Protein AF-A0A182MUL3-F1 (afdb_monomer_lite)

Organism: NCBI:txid139723

pLDDT: mean 71.12, std 21.85, range [27.89, 97.62]

Radius of gyration: 33.07 Å; chains: 1; bounding box: 89×105×79 Å

Structure (mmCIF, N/CA/C/O backbone):
data_AF-A0A182MUL3-F1
#
_entry.id   AF-A0A182MUL3-F1
#
loop_
_atom_site.group_PDB
_atom_site.id
_atom_site.type_symbol
_atom_site.label_atom_id
_atom_site.label_alt_id
_atom_site.label_comp_id
_atom_site.label_asym_id
_atom_site.label_entity_id
_atom_site.label_seq_id
_atom_site.pdbx_PDB_ins_code
_atom_site.Cartn_x
_atom_site.Cartn_y
_atom_site.Cartn_z
_atom_site.occupancy
_atom_site.B_iso_or_equiv
_atom_site.auth_seq_id
_atom_site.auth_comp_id
_atom_site.auth_asym_id
_atom_site.auth_atom_id
_atom_site.pdbx_PDB_model_num
ATOM 1 N N . MET A 1 1 ? 30.036 -70.024 -42.968 1.00 31.56 1 MET A N 1
ATOM 2 C CA . MET A 1 1 ? 31.293 -70.294 -42.240 1.00 31.56 1 MET A CA 1
ATOM 3 C C . MET A 1 1 ? 32.276 -69.191 -42.592 1.00 31.56 1 MET A C 1
ATOM 5 O O . MET A 1 1 ? 32.524 -69.019 -43.773 1.00 31.56 1 MET A O 1
ATOM 9 N N . HIS A 1 2 ? 32.743 -68.478 -41.561 1.00 32.69 2 HIS A N 1
ATOM 10 C CA . HIS A 1 2 ? 33.824 -67.475 -41.508 1.00 32.69 2 HIS A CA 1
ATOM 11 C C . HIS A 1 2 ? 33.673 -66.180 -42.346 1.00 32.69 2 HIS A C 1
ATOM 13 O O . HIS A 1 2 ? 33.533 -66.261 -43.557 1.00 32.69 2 HIS A O 1
ATOM 19 N N . THR A 1 3 ? 33.505 -64.965 -41.778 1.00 30.83 3 THR A N 1
ATOM 20 C CA . THR A 1 3 ? 34.397 -64.135 -40.902 1.00 30.83 3 THR A CA 1
ATOM 21 C C . THR A 1 3 ? 35.753 -63.883 -41.582 1.00 30.83 3 THR A C 1
ATOM 23 O O . THR A 1 3 ? 36.408 -64.859 -41.915 1.00 30.83 3 THR A O 1
ATOM 26 N N . ASP A 1 4 ? 36.314 -62.690 -41.800 1.00 32.41 4 ASP A N 1
ATOM 27 C CA . ASP A 1 4 ? 36.068 -61.286 -41.412 1.00 32.41 4 ASP A CA 1
ATOM 28 C C . ASP A 1 4 ? 37.111 -60.439 -42.240 1.00 32.41 4 ASP A C 1
ATOM 30 O O . ASP A 1 4 ? 37.592 -60.947 -43.255 1.00 32.41 4 ASP A O 1
ATOM 34 N N . PRO A 1 5 ? 37.609 -59.243 -41.867 1.00 41.38 5 PRO A N 1
ATOM 35 C CA . PRO A 1 5 ? 37.072 -57.901 -42.125 1.00 41.38 5 PRO A CA 1
ATOM 36 C C . PRO A 1 5 ? 38.100 -56.952 -42.795 1.00 41.38 5 PRO A C 1
ATOM 38 O O . PRO A 1 5 ? 39.156 -56.713 -42.233 1.00 41.38 5 PRO A O 1
ATOM 41 N N . HIS A 1 6 ? 37.803 -56.281 -43.914 1.00 31.95 6 HIS A N 1
ATOM 42 C CA . HIS A 1 6 ? 38.525 -55.043 -44.287 1.00 31.95 6 HIS A CA 1
ATOM 43 C C . HIS A 1 6 ? 37.716 -54.221 -45.293 1.00 31.95 6 HIS A C 1
ATOM 45 O O . HIS A 1 6 ? 37.809 -54.435 -46.499 1.00 31.95 6 HIS A O 1
ATOM 51 N N . ARG A 1 7 ? 36.932 -53.258 -44.801 1.00 35.50 7 ARG A N 1
ATOM 52 C CA . ARG A 1 7 ? 36.483 -52.060 -45.533 1.00 35.50 7 ARG A CA 1
ATOM 53 C C . ARG A 1 7 ? 35.920 -51.072 -44.507 1.00 35.50 7 ARG A C 1
ATOM 55 O O . ARG A 1 7 ? 35.181 -51.483 -43.626 1.00 35.50 7 ARG A O 1
ATOM 62 N N . TYR A 1 8 ? 36.275 -49.798 -44.669 1.00 31.64 8 TYR A N 1
ATOM 63 C CA . TYR A 1 8 ? 35.909 -48.629 -43.850 1.00 31.64 8 TYR A CA 1
ATOM 64 C C . TYR A 1 8 ? 36.805 -48.314 -42.642 1.00 31.64 8 TYR A C 1
ATOM 66 O O . TYR A 1 8 ? 36.389 -48.351 -41.492 1.00 31.64 8 TYR A O 1
ATOM 74 N N . LEU A 1 9 ? 38.029 -47.870 -42.944 1.00 30.64 9 LEU A N 1
ATOM 75 C CA . LEU A 1 9 ? 38.793 -46.971 -42.079 1.00 30.64 9 LEU A CA 1
ATOM 76 C C . LEU A 1 9 ? 39.313 -45.797 -42.925 1.00 30.64 9 LEU A C 1
ATOM 78 O O . LEU A 1 9 ? 40.448 -45.807 -43.382 1.00 30.64 9 LEU A O 1
ATOM 82 N N . ILE A 1 10 ? 38.456 -44.805 -43.174 1.00 30.80 10 ILE A N 1
ATOM 83 C CA . ILE A 1 10 ? 38.872 -43.443 -43.541 1.00 30.80 10 ILE A CA 1
ATOM 84 C C . ILE A 1 10 ? 37.964 -42.501 -42.746 1.00 30.80 10 ILE A C 1
ATOM 86 O O . ILE A 1 10 ? 36.976 -41.976 -43.251 1.00 30.80 10 ILE A O 1
ATOM 90 N N . VAL A 1 11 ? 38.265 -42.360 -41.454 1.00 31.55 11 VAL A N 1
ATOM 91 C CA . VAL A 1 11 ? 37.835 -41.193 -40.681 1.00 31.55 11 VAL A CA 1
ATOM 92 C C . VAL A 1 11 ? 38.931 -40.151 -40.851 1.00 31.55 11 VAL A C 1
ATOM 94 O O . VAL A 1 11 ? 40.113 -40.403 -40.632 1.00 31.55 11 VAL A O 1
ATOM 97 N N . ILE A 1 12 ? 38.488 -39.016 -41.364 1.00 32.72 12 ILE A N 1
ATOM 98 C CA . ILE A 1 12 ? 39.236 -37.925 -41.965 1.00 32.72 12 ILE A CA 1
ATOM 99 C C . ILE A 1 12 ? 40.062 -37.188 -40.901 1.00 32.72 12 ILE A C 1
ATOM 101 O O . ILE A 1 12 ? 39.516 -36.591 -39.977 1.00 32.72 12 ILE A O 1
ATOM 105 N N . LEU A 1 13 ? 41.385 -37.204 -41.070 1.00 30.78 13 LEU A N 1
ATOM 106 C CA . LEU A 1 13 ? 42.308 -36.245 -40.470 1.00 30.78 13 LEU A CA 1
ATOM 107 C C . LEU A 1 13 ? 42.361 -34.995 -41.359 1.00 30.78 13 LEU A C 1
ATOM 109 O O . LEU A 1 13 ? 42.732 -35.086 -42.524 1.00 30.78 13 LEU A O 1
ATOM 113 N N . GLY A 1 14 ? 42.047 -33.842 -40.767 1.00 30.55 14 GLY A N 1
ATOM 114 C CA . GLY A 1 14 ? 42.601 -32.542 -41.147 1.00 30.55 14 GLY A CA 1
ATOM 115 C C . GLY A 1 14 ? 42.032 -31.866 -42.395 1.00 30.55 14 GLY A C 1
ATOM 116 O O . GLY A 1 14 ? 42.509 -32.098 -43.496 1.00 30.55 14 GLY A O 1
ATOM 117 N N . LEU A 1 15 ? 41.117 -30.913 -42.192 1.00 32.50 15 LEU A N 1
ATOM 118 C CA . LEU A 1 15 ? 41.290 -29.530 -42.660 1.00 32.50 15 LEU A CA 1
ATOM 119 C C . LEU A 1 15 ? 40.191 -28.645 -42.043 1.00 32.50 15 LEU A C 1
ATOM 121 O O . LEU A 1 15 ? 39.062 -28.574 -42.520 1.00 32.50 15 LEU A O 1
ATOM 125 N N . THR A 1 16 ? 40.525 -27.957 -40.955 1.00 34.34 16 THR A N 1
ATOM 126 C CA . THR A 1 16 ? 39.764 -26.806 -40.459 1.00 34.34 16 THR A CA 1
ATOM 127 C C . THR A 1 16 ? 39.973 -25.635 -41.416 1.00 34.34 16 THR A C 1
ATOM 129 O O . THR A 1 16 ? 40.928 -24.873 -41.270 1.00 34.34 16 THR A O 1
ATOM 132 N N . ILE A 1 17 ? 39.087 -25.492 -42.402 1.00 35.56 17 ILE A N 1
ATOM 133 C CA . ILE A 1 17 ? 38.876 -24.221 -43.098 1.00 35.56 17 ILE A CA 1
ATOM 134 C C . ILE A 1 17 ? 37.701 -23.536 -42.404 1.00 35.56 17 ILE A C 1
ATOM 136 O O . ILE A 1 17 ? 36.551 -23.957 -42.512 1.00 35.56 17 ILE A O 1
ATOM 140 N N . VAL A 1 18 ? 38.023 -22.481 -41.662 1.00 35.91 18 VAL A N 1
ATOM 141 C CA . VAL A 1 18 ? 37.073 -21.496 -41.149 1.00 35.91 18 VAL A CA 1
ATOM 142 C C . VAL A 1 18 ? 36.457 -20.786 -42.356 1.00 35.91 18 VAL A C 1
ATOM 144 O O . VAL A 1 18 ? 37.075 -19.903 -42.944 1.00 35.91 18 VAL A O 1
ATOM 147 N N . LEU A 1 19 ? 35.246 -21.183 -42.748 1.00 34.66 19 LEU A N 1
ATOM 148 C CA . LEU A 1 19 ? 34.383 -20.353 -43.583 1.00 34.66 19 LEU A CA 1
ATOM 149 C C . LEU A 1 19 ? 33.535 -19.491 -42.652 1.00 34.66 19 LEU A C 1
ATOM 151 O O . LEU A 1 19 ? 32.583 -19.956 -42.029 1.00 34.66 19 LEU A O 1
ATOM 155 N N . ALA A 1 20 ? 33.932 -18.226 -42.541 1.00 33.00 20 ALA A N 1
ATOM 156 C CA . ALA A 1 20 ? 33.096 -17.170 -42.000 1.00 33.00 20 ALA A CA 1
ATOM 157 C C . ALA A 1 20 ? 31.799 -17.075 -42.829 1.00 33.00 20 ALA A C 1
ATOM 159 O O . ALA A 1 20 ? 31.882 -17.000 -44.058 1.00 33.00 20 ALA A O 1
ATOM 160 N N . PRO A 1 21 ? 30.605 -17.036 -42.211 1.00 38.12 21 PRO A N 1
ATOM 161 C CA . PRO A 1 21 ? 29.417 -16.599 -42.915 1.00 38.12 21 PRO A CA 1
ATOM 162 C C . PRO A 1 21 ? 29.497 -15.083 -43.097 1.00 38.12 21 PRO A C 1
ATOM 164 O O . PRO A 1 21 ? 29.313 -14.296 -42.168 1.00 38.12 21 PRO A O 1
ATOM 167 N N . SER A 1 22 ? 29.819 -14.698 -44.326 1.00 36.16 22 SER A N 1
ATOM 168 C CA . SER A 1 22 ? 29.703 -13.350 -44.857 1.00 36.16 22 SER A CA 1
ATOM 169 C C . SER A 1 22 ? 28.274 -12.828 -44.708 1.00 36.16 22 SER A C 1
ATOM 171 O O . SER A 1 22 ? 27.303 -13.521 -45.009 1.00 36.16 22 SER A O 1
ATOM 173 N N . LEU A 1 23 ? 28.193 -11.570 -44.285 1.00 38.41 23 LEU A N 1
ATOM 174 C CA . LEU A 1 23 ? 27.041 -10.677 -44.324 1.00 38.41 23 LEU A CA 1
ATOM 175 C C . LEU A 1 23 ? 26.148 -10.890 -45.558 1.00 38.41 23 LEU A C 1
ATOM 177 O O . LEU A 1 23 ? 26.538 -10.563 -46.677 1.00 38.41 23 LEU A O 1
ATOM 181 N N . ILE A 1 24 ? 24.906 -11.315 -45.328 1.00 40.22 24 ILE A N 1
ATOM 182 C CA . ILE A 1 24 ? 23.782 -10.960 -46.196 1.00 40.22 24 ILE A CA 1
ATOM 183 C C . ILE A 1 24 ? 22.978 -9.915 -45.427 1.00 40.22 24 ILE A C 1
ATOM 185 O O . ILE A 1 24 ? 22.172 -10.226 -44.553 1.00 40.22 24 ILE A O 1
ATOM 189 N N . SER A 1 25 ? 23.275 -8.653 -45.735 1.00 38.19 25 SER A N 1
ATOM 190 C CA . SER A 1 25 ? 22.436 -7.507 -45.405 1.00 38.19 25 SER A CA 1
ATOM 191 C C . SER A 1 25 ? 21.194 -7.579 -46.293 1.00 38.19 25 SER A C 1
ATOM 193 O O . SER A 1 25 ? 21.216 -7.164 -47.450 1.00 38.19 25 SER A O 1
ATOM 195 N N . GLY A 1 26 ? 20.138 -8.201 -45.775 1.00 31.55 26 GLY A N 1
ATOM 196 C CA . GLY A 1 26 ? 18.789 -8.143 -46.323 1.00 31.55 26 GLY A CA 1
ATOM 197 C C . GLY A 1 26 ? 17.920 -7.372 -45.341 1.00 31.55 26 GLY A C 1
ATOM 198 O O . GLY A 1 26 ? 17.700 -7.839 -44.227 1.00 31.55 26 GLY A O 1
ATOM 199 N N . GLN A 1 27 ? 17.485 -6.178 -45.743 1.00 38.00 27 GLN A N 1
ATOM 200 C CA . GLN A 1 27 ? 16.596 -5.296 -44.991 1.00 38.00 27 GLN A CA 1
ATOM 201 C C . GLN A 1 27 ? 15.310 -6.034 -44.594 1.00 38.00 27 GLN A C 1
ATOM 203 O O . GLN A 1 27 ? 14.403 -6.209 -45.404 1.00 38.00 27 GLN A O 1
ATOM 208 N N . VAL A 1 28 ? 15.222 -6.438 -43.330 1.00 33.56 28 VAL A N 1
ATOM 209 C CA . VAL A 1 28 ? 13.953 -6.705 -42.652 1.00 33.56 28 VAL A CA 1
ATOM 210 C C . VAL A 1 28 ? 13.677 -5.455 -41.831 1.00 33.56 28 VAL A C 1
ATOM 212 O O . VAL A 1 28 ? 14.511 -5.076 -41.016 1.00 33.56 28 VAL A O 1
ATOM 215 N N . GLY A 1 29 ? 12.570 -4.766 -42.120 1.00 37.62 29 GLY A N 1
ATOM 216 C CA . GLY A 1 29 ? 12.223 -3.483 -41.509 1.00 37.62 29 GLY A CA 1
ATOM 217 C C . GLY A 1 29 ? 12.368 -3.514 -39.987 1.00 37.62 29 GLY A C 1
ATOM 218 O O . GLY A 1 29 ? 11.763 -4.352 -39.319 1.00 37.62 29 GLY A O 1
ATOM 219 N N . ASP A 1 30 ? 13.191 -2.605 -39.464 1.00 40.44 30 ASP A N 1
ATOM 220 C CA . ASP A 1 30 ? 13.485 -2.465 -38.040 1.00 40.44 30 ASP A CA 1
ATOM 221 C C . ASP A 1 30 ? 12.233 -2.014 -37.276 1.00 40.44 30 ASP A C 1
ATOM 223 O O . ASP A 1 30 ? 12.021 -0.826 -37.024 1.00 40.44 30 ASP A O 1
ATOM 227 N N . ILE A 1 31 ? 11.397 -2.965 -36.860 1.00 47.00 31 ILE A N 1
ATOM 228 C CA . ILE A 1 31 ? 10.488 -2.740 -35.737 1.00 47.00 31 ILE A CA 1
ATOM 229 C C . ILE A 1 31 ? 11.392 -2.577 -34.512 1.00 47.00 31 ILE A C 1
ATOM 231 O O . ILE A 1 31 ? 12.037 -3.532 -34.065 1.00 47.00 31 ILE A O 1
ATOM 235 N N . ALA A 1 32 ? 11.509 -1.345 -34.011 1.00 57.97 32 ALA A N 1
ATOM 236 C CA . ALA A 1 32 ? 12.360 -1.030 -32.873 1.00 57.97 32 ALA A CA 1
ATOM 237 C C . ALA A 1 32 ? 11.970 -1.915 -31.677 1.00 57.97 32 ALA A C 1
ATOM 239 O O . ALA A 1 32 ? 10.841 -1.864 -31.191 1.00 57.97 32 ALA A O 1
ATOM 240 N N . ARG A 1 33 ? 12.910 -2.752 -31.218 1.00 63.44 33 ARG A N 1
ATOM 241 C CA . ARG A 1 33 ? 12.688 -3.668 -30.091 1.00 63.44 33 ARG A CA 1
ATOM 242 C C . ARG A 1 33 ? 12.218 -2.894 -28.848 1.00 63.44 33 ARG A C 1
ATOM 244 O O . ARG A 1 33 ? 12.789 -1.826 -28.577 1.00 63.44 33 ARG A O 1
ATOM 251 N N . PRO A 1 34 ? 11.275 -3.451 -28.059 1.00 64.81 34 PRO A N 1
ATOM 252 C CA . PRO A 1 34 ? 10.839 -2.864 -26.794 1.00 64.81 34 PRO A CA 1
ATOM 253 C C . PRO A 1 34 ? 12.015 -2.501 -25.871 1.00 64.81 34 PRO A C 1
ATOM 255 O O . PRO A 1 34 ? 13.096 -3.095 -25.939 1.00 64.81 34 PRO A O 1
ATOM 258 N N . ILE A 1 35 ? 11.829 -1.485 -25.029 1.00 70.19 35 ILE A N 1
ATOM 259 C CA . ILE A 1 35 ? 12.796 -1.093 -23.992 1.00 70.19 35 ILE A CA 1
ATOM 260 C C . ILE A 1 35 ? 12.497 -1.916 -22.734 1.00 70.19 35 ILE A C 1
ATOM 262 O O . ILE A 1 35 ? 11.332 -2.113 -22.399 1.00 70.19 35 ILE A O 1
ATOM 266 N N . GLU A 1 36 ? 13.533 -2.414 -22.058 1.00 75.69 36 GLU A N 1
ATOM 267 C CA . GLU A 1 36 ? 13.382 -3.151 -20.799 1.00 75.69 36 GLU A CA 1
ATOM 268 C C . GLU A 1 36 ? 12.763 -2.250 -19.713 1.00 75.69 36 GLU A C 1
ATOM 270 O O . GLU A 1 36 ? 13.141 -1.085 -19.591 1.00 75.69 36 GLU A O 1
ATOM 275 N N . SER A 1 37 ? 11.836 -2.787 -18.907 1.00 76.69 37 SER A N 1
ATOM 276 C CA . SER A 1 37 ? 11.081 -2.035 -17.883 1.00 76.69 37 SER A CA 1
ATOM 277 C C . SER A 1 37 ? 11.983 -1.198 -16.967 1.00 76.69 37 SER A C 1
ATOM 279 O O . SER A 1 37 ? 11.788 0.010 -16.822 1.00 76.69 37 SER A O 1
ATOM 281 N N . LYS A 1 38 ? 13.031 -1.815 -16.407 1.00 78.81 38 LYS A N 1
ATOM 282 C CA . LYS A 1 38 ? 13.964 -1.155 -15.485 1.00 78.81 38 LYS A CA 1
ATOM 283 C C . LYS A 1 38 ? 14.754 -0.025 -16.149 1.00 78.81 38 LYS A C 1
ATOM 285 O O . LYS A 1 38 ? 14.940 1.041 -15.561 1.00 78.81 38 LYS A O 1
ATOM 290 N N . GLU A 1 39 ? 15.206 -0.241 -17.382 1.00 83.06 39 GLU A N 1
ATOM 291 C CA . GLU A 1 39 ? 15.935 0.766 -18.158 1.00 83.06 39 GLU A CA 1
ATOM 292 C C . GLU A 1 39 ? 15.018 1.943 -18.527 1.00 83.06 39 GLU A C 1
ATOM 294 O O . GLU A 1 39 ? 15.420 3.103 -18.421 1.00 83.06 39 GLU A O 1
ATOM 299 N N . LEU A 1 40 ? 13.758 1.661 -18.872 1.00 84.56 40 LEU A N 1
ATOM 300 C CA . LEU A 1 40 ? 12.755 2.681 -19.164 1.00 84.56 40 LEU A CA 1
ATOM 301 C C . LEU A 1 40 ? 12.418 3.529 -17.928 1.00 84.56 40 LEU A C 1
ATOM 303 O O . LEU A 1 40 ? 12.420 4.755 -18.028 1.00 84.56 40 LEU A O 1
ATOM 307 N N . LYS A 1 41 ? 12.208 2.905 -16.761 1.00 85.38 41 LYS A N 1
ATOM 308 C CA . LYS A 1 41 ? 11.993 3.610 -15.482 1.00 85.38 41 LYS A CA 1
ATOM 309 C C . LYS A 1 41 ? 13.142 4.564 -15.157 1.00 85.38 41 LYS A C 1
ATOM 311 O O . LYS A 1 41 ? 12.908 5.714 -14.797 1.00 85.38 41 LYS A O 1
ATOM 316 N N . CYS A 1 42 ? 14.385 4.124 -15.360 1.00 88.12 42 CYS A N 1
ATOM 317 C CA . CYS A 1 42 ? 15.565 4.967 -15.162 1.00 88.12 42 CYS A CA 1
ATOM 318 C C . CYS A 1 42 ? 15.574 6.188 -16.100 1.00 88.12 42 CYS A C 1
ATOM 320 O O . CYS A 1 42 ? 15.846 7.308 -15.663 1.00 88.12 42 CYS A O 1
ATOM 322 N N . LEU A 1 43 ? 15.244 5.992 -17.381 1.00 90.00 43 LEU A N 1
ATOM 323 C CA . LEU A 1 43 ? 15.177 7.080 -18.361 1.00 90.00 43 LEU A CA 1
ATOM 324 C C . LEU A 1 43 ? 14.069 8.090 -18.035 1.00 90.00 43 LEU A C 1
ATOM 326 O O . LEU A 1 43 ? 14.307 9.293 -18.145 1.00 90.00 43 LEU A O 1
ATOM 330 N N . VAL A 1 44 ? 12.897 7.617 -17.602 1.00 89.88 44 VAL A N 1
ATOM 331 C CA . VAL A 1 44 ? 11.782 8.485 -17.189 1.00 89.88 44 VAL A CA 1
ATOM 332 C C . VAL A 1 44 ? 12.113 9.249 -15.917 1.00 89.88 44 VAL A C 1
ATOM 334 O O . VAL A 1 44 ? 11.909 10.459 -15.881 1.00 89.88 44 VAL A O 1
ATOM 337 N N . CYS A 1 45 ? 12.705 8.600 -14.914 1.00 89.62 45 CYS A N 1
ATOM 338 C CA . CYS A 1 45 ? 13.163 9.273 -13.698 1.00 89.62 45 CYS A CA 1
ATOM 339 C C . CYS A 1 45 ? 14.152 10.402 -14.031 1.00 89.62 45 CYS A C 1
ATOM 341 O O . CYS A 1 45 ? 13.960 11.545 -13.621 1.00 89.62 45 CYS A O 1
ATOM 343 N N . LYS A 1 46 ? 15.147 10.130 -14.886 1.00 90.56 46 LYS A N 1
ATOM 344 C CA . LYS A 1 46 ? 16.116 11.148 -15.311 1.00 90.56 46 LYS A CA 1
ATOM 345 C C . LYS A 1 46 ? 15.464 12.322 -16.053 1.00 90.56 46 LYS A C 1
ATOM 347 O O . LYS A 1 46 ? 15.854 13.466 -15.834 1.00 90.56 46 LYS A O 1
ATOM 352 N N . ALA A 1 47 ? 14.503 12.050 -16.937 1.00 90.38 47 ALA A N 1
ATOM 353 C CA . ALA A 1 47 ? 13.762 13.096 -17.640 1.00 90.38 47 ALA A CA 1
ATOM 354 C C . ALA A 1 47 ? 12.907 13.934 -16.674 1.00 90.38 47 ALA A C 1
ATOM 356 O O . ALA A 1 47 ? 12.882 15.158 -16.783 1.00 90.38 47 ALA A O 1
ATOM 357 N N . SER A 1 48 ? 12.268 13.279 -15.702 1.00 88.88 48 SER A N 1
ATOM 358 C CA . SER A 1 48 ? 11.428 13.920 -14.683 1.00 88.88 48 SER A CA 1
ATOM 359 C C . SER A 1 48 ? 12.254 14.840 -13.789 1.00 88.88 48 SER A C 1
ATOM 361 O O . SER A 1 48 ? 11.888 15.996 -13.598 1.00 88.88 48 SER A O 1
ATOM 363 N N . MET A 1 49 ? 13.424 14.382 -13.328 1.00 87.12 49 MET A N 1
ATOM 364 C CA . MET A 1 49 ? 14.347 15.209 -12.545 1.00 87.12 49 MET A CA 1
ATOM 365 C C . MET A 1 49 ? 14.799 16.459 -13.309 1.00 87.12 49 MET A C 1
ATOM 367 O O . MET A 1 49 ? 14.819 17.545 -12.739 1.00 87.12 49 MET A O 1
ATOM 371 N N . ALA A 1 50 ? 15.103 16.336 -14.604 1.00 89.00 50 ALA A N 1
ATOM 372 C CA . ALA A 1 50 ? 15.492 17.487 -15.419 1.00 89.00 50 ALA A CA 1
ATOM 373 C C . ALA A 1 50 ? 14.356 18.524 -15.556 1.00 89.00 50 ALA A C 1
ATOM 375 O O . ALA A 1 50 ? 14.604 19.730 -15.524 1.00 89.00 50 ALA A O 1
ATOM 376 N N . GLU A 1 51 ? 13.102 18.077 -15.681 1.00 88.38 51 GLU A N 1
ATOM 377 C CA . GLU A 1 51 ? 11.935 18.971 -15.711 1.00 88.38 51 GLU A CA 1
ATOM 378 C C . GLU A 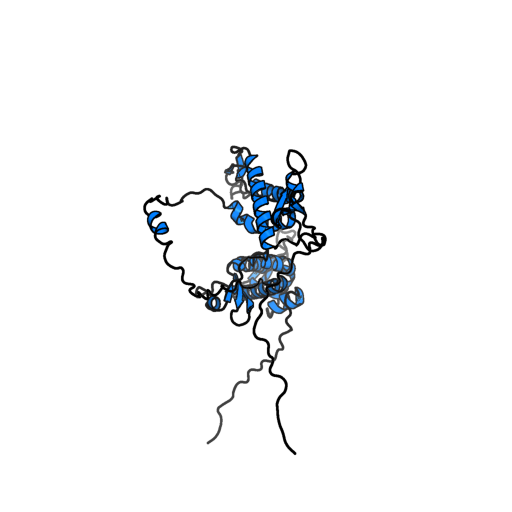1 51 ? 11.648 19.599 -14.335 1.00 88.38 51 GLU A C 1
ATOM 380 O O . GLU A 1 51 ? 11.296 20.779 -14.273 1.00 88.38 51 GLU A O 1
ATOM 385 N N . MET A 1 52 ? 11.868 18.868 -13.235 1.00 85.00 52 MET A N 1
ATOM 386 C CA . MET A 1 52 ? 11.786 19.410 -11.870 1.00 85.00 52 MET A CA 1
ATOM 387 C C . MET A 1 52 ? 12.842 20.492 -11.625 1.00 85.00 52 MET A C 1
ATOM 389 O O . MET A 1 52 ? 12.517 21.559 -11.108 1.00 85.00 52 MET A O 1
ATOM 393 N N . GLU A 1 53 ? 14.091 20.269 -12.044 1.00 86.06 53 GLU A N 1
ATOM 394 C CA . GLU A 1 53 ? 15.163 21.270 -11.959 1.00 86.06 53 GLU A CA 1
ATOM 395 C C . GLU A 1 53 ? 14.807 22.539 -12.747 1.00 86.06 53 GLU A C 1
ATOM 397 O O . GLU A 1 53 ? 14.971 23.662 -12.256 1.00 86.06 53 GLU A O 1
ATOM 402 N N . LEU A 1 54 ? 14.250 22.375 -13.951 1.00 86.06 54 LEU A N 1
ATOM 403 C CA . LEU A 1 54 ? 13.790 23.492 -14.771 1.00 86.06 54 LEU A CA 1
ATOM 404 C C . LEU A 1 54 ? 12.616 24.234 -14.118 1.00 86.06 54 LEU A C 1
ATOM 406 O O . LEU A 1 54 ? 12.607 25.467 -14.117 1.00 86.06 54 LEU A O 1
ATOM 410 N N . ALA A 1 55 ? 11.635 23.520 -13.563 1.00 85.31 55 ALA A N 1
ATOM 411 C CA . ALA A 1 55 ? 10.509 24.117 -12.846 1.00 85.31 55 ALA A CA 1
ATOM 412 C C . ALA A 1 55 ? 10.993 24.910 -11.623 1.00 85.31 55 ALA A C 1
ATOM 414 O O . ALA A 1 55 ? 10.648 26.084 -11.480 1.00 85.31 55 ALA A O 1
ATOM 415 N N . ALA A 1 56 ? 11.882 24.320 -10.821 1.00 83.50 56 ALA A N 1
ATOM 416 C CA . ALA A 1 56 ? 12.500 24.970 -9.672 1.00 83.50 56 ALA A CA 1
ATOM 417 C C . ALA A 1 56 ? 13.283 26.237 -10.058 1.00 83.50 56 ALA A C 1
ATOM 419 O O . ALA A 1 56 ? 13.189 27.244 -9.359 1.00 83.50 56 ALA A O 1
ATOM 420 N N . SER A 1 57 ? 13.992 26.240 -11.194 1.00 83.94 57 SER A N 1
ATOM 421 C CA . SER A 1 57 ? 14.738 27.421 -11.663 1.00 83.94 57 SER A CA 1
ATOM 422 C C . SER A 1 57 ? 13.859 28.623 -12.037 1.00 83.94 57 SER A C 1
ATOM 424 O O . SER A 1 57 ? 14.340 29.756 -12.059 1.00 83.94 57 SER A O 1
ATOM 426 N N . LYS A 1 58 ? 12.572 28.394 -12.334 1.00 86.44 58 LYS A N 1
ATOM 427 C CA . LYS A 1 58 ? 11.610 29.444 -12.711 1.00 86.44 58 LYS A CA 1
ATOM 428 C C . LYS A 1 58 ? 10.953 30.102 -11.495 1.00 86.44 58 LYS A C 1
ATOM 430 O O . LYS A 1 58 ? 10.253 31.103 -11.651 1.00 86.44 58 LYS A O 1
ATOM 435 N N . VAL A 1 59 ? 11.154 29.555 -10.297 1.00 86.12 59 VAL A N 1
ATOM 436 C CA . VAL A 1 59 ? 10.600 30.101 -9.057 1.00 86.12 59 VAL A CA 1
ATOM 437 C C . VAL A 1 59 ? 11.496 31.206 -8.511 1.00 86.12 59 VAL A C 1
ATOM 439 O O . VAL A 1 59 ? 12.710 31.054 -8.424 1.00 86.12 59 VAL A O 1
ATOM 442 N N . ASP A 1 60 ? 10.885 32.312 -8.081 1.00 84.75 60 ASP A N 1
ATOM 443 C CA . ASP A 1 60 ? 11.597 33.361 -7.348 1.00 84.75 60 ASP A CA 1
ATOM 444 C C . ASP A 1 60 ? 12.147 32.795 -6.020 1.00 84.75 60 ASP A C 1
ATOM 446 O O . ASP A 1 60 ? 11.356 32.397 -5.153 1.00 84.75 60 ASP A O 1
ATOM 450 N N . PRO A 1 61 ? 13.481 32.794 -5.816 1.00 81.31 61 PRO A N 1
ATOM 451 C CA . PRO A 1 61 ? 14.116 32.222 -4.629 1.00 81.31 61 PRO A CA 1
ATOM 452 C C . PRO A 1 61 ? 13.721 32.926 -3.324 1.00 81.31 61 PRO A C 1
ATOM 454 O O . PRO A 1 61 ? 13.939 32.374 -2.245 1.00 81.31 61 PRO A O 1
ATOM 457 N N . ASN A 1 62 ? 13.141 34.128 -3.395 1.00 83.56 62 ASN A N 1
ATOM 458 C CA . ASN A 1 62 ? 12.735 34.915 -2.232 1.00 83.56 62 ASN A CA 1
ATOM 459 C C . ASN A 1 62 ? 11.224 34.895 -1.971 1.00 83.56 62 ASN A C 1
ATOM 461 O O . ASN A 1 62 ? 10.780 35.446 -0.955 1.00 83.56 62 ASN A O 1
ATOM 465 N N . LYS A 1 63 ? 10.426 34.255 -2.837 1.00 87.31 63 LYS A N 1
ATOM 466 C CA . LYS A 1 63 ? 8.974 34.157 -2.654 1.00 87.31 63 LYS A CA 1
ATOM 467 C C . LYS A 1 63 ? 8.670 33.354 -1.389 1.00 87.31 63 LYS A C 1
ATOM 469 O O . LYS A 1 63 ? 9.075 32.199 -1.257 1.00 87.31 63 LYS A O 1
ATOM 474 N N . LYS A 1 64 ? 7.940 33.962 -0.450 1.00 82.38 64 LYS A N 1
ATOM 475 C CA . LYS A 1 64 ? 7.522 33.339 0.816 1.00 82.38 64 LYS A CA 1
ATOM 476 C C . LYS A 1 64 ? 6.013 33.142 0.851 1.00 82.38 64 LYS A C 1
ATOM 478 O O . LYS A 1 64 ? 5.272 34.007 0.391 1.00 82.38 64 LYS A O 1
ATOM 483 N N . VAL A 1 65 ? 5.579 32.036 1.443 1.00 80.00 65 VAL A N 1
ATOM 484 C CA . VAL A 1 65 ? 4.171 31.715 1.700 1.00 80.00 65 VAL A CA 1
ATOM 485 C C . VAL A 1 65 ? 3.952 31.440 3.182 1.00 80.00 65 VAL A C 1
ATOM 487 O O . VAL A 1 65 ? 4.853 30.980 3.887 1.00 80.00 65 VAL A O 1
ATOM 490 N N . GLU A 1 66 ? 2.764 31.782 3.667 1.00 77.44 66 GLU A N 1
ATOM 491 C CA . GLU A 1 66 ? 2.331 31.465 5.024 1.00 77.44 66 GLU A CA 1
ATOM 492 C C . GLU A 1 66 ? 1.700 30.075 5.027 1.00 77.44 66 GLU A C 1
ATOM 494 O O . GLU A 1 66 ? 0.702 29.850 4.350 1.00 77.44 66 GLU A O 1
ATOM 499 N N . VAL A 1 67 ? 2.285 29.156 5.791 1.00 68.62 67 VAL A N 1
ATOM 500 C CA . VAL A 1 67 ? 1.765 27.800 5.984 1.00 68.62 67 VAL A CA 1
ATOM 501 C C . VAL A 1 67 ? 1.379 27.665 7.453 1.00 68.62 67 VAL A C 1
ATOM 503 O O . VAL A 1 67 ? 2.166 27.996 8.347 1.00 68.62 67 VAL A O 1
ATOM 506 N N . GLY A 1 68 ? 0.131 27.278 7.708 1.00 61.06 68 GLY A N 1
ATOM 507 C CA . GLY A 1 68 ? -0.445 27.184 9.047 1.00 61.06 68 GLY A CA 1
ATOM 508 C C . GLY A 1 68 ? -1.200 25.874 9.238 1.00 61.06 68 GLY A C 1
ATOM 509 O O . GLY A 1 68 ? -1.787 25.354 8.295 1.00 61.06 68 GLY A O 1
ATOM 510 N N . ASP A 1 69 ? -1.176 25.366 10.468 1.00 55.91 69 ASP A N 1
ATOM 511 C CA . ASP A 1 69 ? -2.028 24.268 10.924 1.00 55.91 69 ASP A CA 1
ATOM 512 C C . ASP A 1 69 ? -3.446 24.829 11.126 1.00 55.91 69 ASP A C 1
ATOM 514 O O . ASP A 1 69 ? -3.627 25.807 11.855 1.00 55.91 69 ASP A O 1
ATOM 518 N N . TYR A 1 70 ? -4.454 24.247 10.469 1.00 55.84 70 TYR A N 1
ATOM 519 C CA . TYR A 1 70 ? -5.859 24.660 10.617 1.00 55.84 70 TYR A CA 1
ATOM 520 C C . TYR A 1 70 ? -6.415 24.373 12.024 1.00 55.84 70 TYR A C 1
ATOM 522 O O . TYR A 1 70 ? -7.544 24.758 12.334 1.00 55.84 70 TYR A O 1
ATOM 530 N N . ARG A 1 71 ? -5.641 23.717 12.899 1.00 51.09 71 ARG A N 1
ATOM 531 C CA . ARG A 1 71 ? -6.012 23.501 14.298 1.00 51.09 71 ARG A CA 1
ATOM 532 C C . ARG A 1 71 ? -5.972 24.808 15.092 1.00 51.09 71 ARG A C 1
ATOM 534 O O . ARG A 1 71 ? -4.910 25.350 15.406 1.00 51.09 71 ARG A O 1
ATOM 541 N N . LEU A 1 72 ? -7.165 25.275 15.449 1.00 55.31 72 LEU A N 1
ATOM 542 C CA . LEU A 1 72 ? -7.380 26.268 16.496 1.00 55.31 72 LEU A CA 1
ATOM 543 C C . LEU A 1 72 ? -6.905 25.690 17.834 1.00 55.31 72 LEU A C 1
ATOM 545 O O . LEU A 1 72 ? -7.136 24.514 18.129 1.00 55.31 72 LEU A O 1
ATOM 549 N N . ASP A 1 73 ? -6.217 26.495 18.635 1.00 58.56 73 ASP A N 1
ATOM 550 C CA . ASP A 1 73 ? -5.952 26.145 20.025 1.00 58.56 73 ASP A CA 1
ATOM 551 C C . ASP A 1 73 ? -7.239 26.207 20.871 1.00 58.56 73 ASP A C 1
ATOM 553 O O . ASP A 1 73 ? -8.308 26.621 20.415 1.00 58.56 73 ASP A O 1
ATOM 557 N N . THR A 1 74 ? -7.153 25.787 22.134 1.00 59.31 74 THR A N 1
ATOM 558 C CA . THR A 1 74 ? -8.289 25.783 23.074 1.00 59.31 74 THR A CA 1
ATOM 559 C C . THR A 1 74 ? -8.847 27.180 23.375 1.00 59.31 74 THR A C 1
ATOM 561 O O . THR A 1 74 ? -9.859 27.289 24.063 1.00 59.31 74 THR A O 1
ATOM 564 N N . THR A 1 75 ? -8.193 28.242 22.894 1.00 67.25 75 THR A N 1
ATOM 565 C CA . THR A 1 75 ? -8.617 29.641 23.023 1.00 67.25 75 THR A CA 1
ATOM 566 C C . THR A 1 75 ? -9.260 30.202 21.750 1.00 67.25 75 THR A C 1
ATOM 568 O O . THR A 1 75 ? -9.720 31.342 21.760 1.00 67.25 75 THR A O 1
ATOM 571 N N . GLY A 1 76 ? -9.373 29.402 20.682 1.00 57.22 76 GLY A N 1
ATOM 572 C CA . GLY A 1 76 ? -9.944 29.830 19.402 1.00 57.22 76 GLY A CA 1
ATOM 573 C C . GLY A 1 76 ? -8.973 30.631 18.531 1.00 57.22 76 GLY A C 1
ATOM 574 O O . GLY A 1 76 ? -9.398 31.217 17.535 1.00 57.22 76 GLY A O 1
ATOM 575 N N . GLU A 1 77 ? -7.682 30.650 18.873 1.00 60.22 77 GLU A N 1
ATOM 576 C CA . GLU A 1 77 ? -6.635 31.305 18.095 1.00 60.22 77 GLU A CA 1
ATOM 577 C C . GLU A 1 77 ? -5.912 30.260 17.226 1.00 60.22 77 GLU A C 1
ATOM 579 O O . GLU A 1 77 ? -5.620 29.139 17.648 1.00 60.22 77 GLU A O 1
ATOM 584 N N . SER A 1 78 ? -5.668 30.572 15.951 1.00 56.03 78 SER A N 1
ATOM 585 C CA . SER A 1 78 ? -4.932 29.659 15.068 1.00 56.03 78 SER A CA 1
ATOM 586 C C . SER A 1 78 ? -3.474 29.560 15.525 1.00 56.03 78 SER A C 1
ATOM 588 O O . SER A 1 78 ? -2.824 30.588 15.738 1.00 56.03 78 SER A O 1
ATOM 590 N N . LYS A 1 79 ? -2.918 28.341 15.608 1.00 56.94 79 LYS A N 1
ATOM 591 C CA . LYS A 1 79 ? -1.475 28.159 15.842 1.00 56.94 79 LYS A CA 1
ATOM 592 C C . LYS A 1 79 ? -0.661 28.999 14.844 1.00 56.94 79 LYS A C 1
ATOM 594 O O . LYS A 1 79 ? -0.989 29.086 13.662 1.00 56.94 79 LYS A O 1
ATOM 599 N N . LYS A 1 80 ? 0.410 29.631 15.345 1.00 57.53 80 LYS A N 1
ATOM 600 C CA . LYS A 1 80 ? 1.269 30.596 14.629 1.00 57.53 80 LYS A CA 1
ATOM 601 C C . LYS A 1 80 ? 1.559 30.177 13.179 1.00 57.53 80 LYS A C 1
ATOM 603 O O . LYS A 1 80 ? 2.240 29.182 12.944 1.00 57.53 80 LYS A O 1
ATOM 608 N N . LYS A 1 81 ? 1.119 30.999 12.220 1.00 64.25 81 LYS A N 1
ATOM 609 C CA . LYS A 1 81 ? 1.453 30.863 10.793 1.00 64.25 81 LYS A CA 1
ATOM 610 C C . LYS A 1 81 ? 2.969 30.964 10.600 1.00 64.25 81 LYS A C 1
ATOM 612 O O . LYS A 1 81 ? 3.580 31.961 10.996 1.00 64.25 81 LYS A O 1
ATOM 617 N N . LYS A 1 82 ? 3.590 29.953 9.988 1.00 71.38 82 LYS A N 1
ATOM 618 C CA . LYS A 1 82 ? 5.025 29.954 9.666 1.00 71.38 82 LYS A CA 1
ATOM 619 C C . LYS A 1 82 ? 5.212 30.498 8.251 1.00 71.38 82 LYS A C 1
ATOM 621 O O . LYS A 1 82 ? 4.575 30.031 7.313 1.00 71.38 82 LYS A O 1
ATOM 626 N N . LYS A 1 83 ? 6.105 31.477 8.078 1.00 76.50 83 LYS A N 1
ATOM 627 C CA . LYS A 1 83 ? 6.533 31.938 6.747 1.00 76.50 83 LYS A CA 1
ATOM 628 C C . LYS A 1 83 ? 7.656 31.039 6.248 1.00 76.50 83 LYS A C 1
ATOM 630 O O . LYS A 1 83 ? 8.748 31.067 6.816 1.00 76.50 83 LYS A O 1
ATOM 635 N N . ILE A 1 84 ? 7.399 30.272 5.195 1.00 78.88 84 ILE A N 1
ATOM 636 C CA . ILE A 1 84 ? 8.398 29.425 4.530 1.00 78.88 84 ILE A CA 1
ATOM 637 C C . ILE A 1 84 ? 8.615 29.888 3.089 1.00 78.88 84 ILE A C 1
ATOM 639 O O . ILE A 1 84 ? 7.831 30.670 2.554 1.00 78.88 84 ILE A O 1
ATOM 643 N N . LEU A 1 85 ? 9.703 29.442 2.463 1.00 79.00 85 LEU A N 1
ATOM 644 C CA . LEU A 1 85 ? 9.936 29.683 1.039 1.00 79.00 85 LEU A CA 1
ATOM 645 C C . LEU A 1 85 ? 8.918 28.891 0.216 1.00 79.00 85 LEU A C 1
ATOM 647 O O . LEU A 1 85 ? 8.688 27.721 0.501 1.00 79.00 85 LEU A O 1
ATOM 651 N N . TYR A 1 86 ? 8.344 29.512 -0.813 1.00 78.12 86 TYR A N 1
ATOM 652 C CA . TYR A 1 86 ? 7.369 28.874 -1.700 1.00 78.12 86 TYR A CA 1
ATOM 653 C C . TYR A 1 86 ? 7.941 27.616 -2.359 1.00 78.12 86 TYR A C 1
ATOM 655 O O . TYR A 1 86 ? 7.297 26.577 -2.323 1.00 78.12 86 TYR A O 1
ATOM 663 N N . ALA A 1 87 ? 9.197 27.667 -2.815 1.00 74.81 87 ALA A N 1
ATOM 664 C CA . ALA A 1 87 ? 9.913 26.512 -3.368 1.00 74.81 87 ALA A CA 1
ATOM 665 C C . ALA A 1 87 ? 10.083 25.337 -2.381 1.00 74.81 87 ALA A C 1
ATOM 667 O O . ALA A 1 87 ? 10.442 24.241 -2.790 1.00 74.81 87 ALA A O 1
ATOM 668 N N . LYS A 1 88 ? 9.861 25.572 -1.082 1.00 77.06 88 LYS A N 1
ATOM 669 C CA . LYS A 1 88 ? 9.914 24.564 -0.013 1.00 77.06 88 LYS A CA 1
ATOM 670 C C . LYS A 1 88 ? 8.536 24.246 0.566 1.00 77.06 88 LYS A C 1
ATOM 672 O O . LYS A 1 88 ? 8.448 23.562 1.579 1.00 77.06 88 LYS A O 1
ATOM 677 N N . SER A 1 89 ? 7.472 24.821 0.009 1.00 77.12 89 SER A N 1
ATOM 678 C CA . SER A 1 89 ? 6.120 24.525 0.463 1.00 77.12 89 SER A CA 1
ATOM 679 C C . SER A 1 89 ? 5.654 23.212 -0.140 1.00 77.12 89 SER A C 1
ATOM 681 O O . SER A 1 89 ? 5.829 22.997 -1.334 1.00 77.12 89 SER A O 1
ATOM 683 N N . GLU A 1 90 ? 5.048 22.368 0.689 1.00 73.88 90 GLU A N 1
ATOM 684 C CA . GLU A 1 90 ? 4.439 21.100 0.278 1.00 73.88 90 GLU A CA 1
ATOM 685 C C . GLU A 1 90 ? 3.505 21.302 -0.919 1.00 73.88 90 GLU A C 1
ATOM 687 O O . GLU A 1 90 ? 3.684 20.672 -1.949 1.00 73.88 90 GLU A O 1
ATOM 692 N N . MET A 1 91 ? 2.640 22.319 -0.849 1.00 74.06 91 MET A N 1
ATOM 693 C CA . MET A 1 91 ? 1.769 22.746 -1.948 1.00 74.06 91 MET A CA 1
ATOM 694 C C . MET A 1 91 ? 2.511 22.933 -3.282 1.00 74.06 91 MET A C 1
ATOM 696 O O . MET A 1 91 ? 2.034 22.468 -4.309 1.00 74.06 91 MET A O 1
ATOM 700 N N . TYR A 1 92 ? 3.669 23.602 -3.282 1.00 81.50 92 TYR A N 1
ATOM 701 C CA . TYR A 1 92 ? 4.453 23.788 -4.505 1.00 81.50 92 TYR A CA 1
ATOM 702 C C . TYR A 1 92 ? 5.099 22.486 -4.977 1.00 81.50 92 TYR A C 1
ATOM 704 O O . TYR A 1 92 ? 5.158 22.245 -6.177 1.00 81.50 92 TYR A O 1
ATOM 712 N N . LEU A 1 93 ? 5.608 21.663 -4.056 1.00 78.38 93 LEU A N 1
ATOM 713 C CA . LEU A 1 93 ? 6.249 20.397 -4.409 1.00 78.38 93 LEU A CA 1
ATOM 714 C C . LEU A 1 93 ? 5.240 19.436 -5.047 1.00 78.38 93 LEU A C 1
ATOM 716 O O . LEU A 1 93 ? 5.535 18.904 -6.114 1.00 78.38 93 LEU A O 1
ATOM 720 N N . THR A 1 94 ? 4.039 19.314 -4.479 1.00 75.81 94 THR A N 1
ATOM 721 C CA . THR A 1 94 ? 2.941 18.509 -5.036 1.00 75.81 94 THR A CA 1
ATOM 722 C C . THR A 1 94 ? 2.477 19.045 -6.396 1.00 75.81 94 THR A C 1
ATOM 724 O O . THR A 1 94 ? 2.419 18.295 -7.366 1.00 75.81 94 THR A O 1
ATOM 727 N N . GLU A 1 95 ? 2.241 20.357 -6.522 1.00 81.81 95 GLU A N 1
ATOM 728 C CA . GLU A 1 95 ? 1.841 20.982 -7.798 1.00 81.81 95 GLU A CA 1
ATOM 729 C C . GLU A 1 95 ? 2.922 20.811 -8.885 1.00 81.81 95 GLU A C 1
ATOM 731 O O . GLU A 1 95 ? 2.629 20.544 -10.056 1.00 81.81 95 GLU A O 1
ATOM 736 N N . MET A 1 96 ? 4.196 20.938 -8.502 1.00 83.94 96 MET A N 1
ATOM 737 C CA . MET A 1 96 ? 5.341 20.735 -9.388 1.00 83.94 96 MET A CA 1
ATOM 738 C C . MET A 1 96 ? 5.430 19.281 -9.858 1.00 83.94 96 MET A C 1
ATOM 740 O O . MET A 1 96 ? 5.684 19.052 -11.039 1.00 83.94 96 MET A O 1
ATOM 744 N N . MET A 1 97 ? 5.224 18.316 -8.965 1.00 81.31 97 MET A N 1
ATOM 745 C CA . MET A 1 97 ? 5.237 16.885 -9.273 1.00 81.31 97 MET A CA 1
ATOM 746 C C . MET A 1 97 ? 4.161 16.504 -10.295 1.00 81.31 97 MET A C 1
ATOM 748 O O . MET A 1 97 ? 4.486 15.902 -11.323 1.00 81.31 97 MET A O 1
ATOM 752 N N . GLU A 1 98 ? 2.916 16.931 -10.072 1.00 79.31 98 GLU A N 1
ATOM 753 C CA . GLU A 1 98 ? 1.806 16.701 -11.008 1.00 79.31 98 GLU A CA 1
ATOM 754 C C . GLU A 1 98 ? 2.099 17.331 -12.378 1.00 79.31 98 GLU A C 1
ATOM 756 O O . GLU A 1 98 ? 2.053 16.662 -13.415 1.00 79.31 98 GLU A O 1
ATOM 761 N N . THR A 1 99 ? 2.525 18.599 -12.380 1.00 86.44 99 THR A N 1
ATOM 762 C CA . THR A 1 99 ? 2.837 19.338 -13.612 1.00 86.44 99 THR A CA 1
ATOM 763 C C . THR A 1 99 ? 3.986 18.701 -14.400 1.00 86.44 99 THR A C 1
ATOM 765 O O . THR A 1 99 ? 3.985 18.714 -15.634 1.00 86.44 99 THR A O 1
ATOM 768 N N . VAL A 1 100 ? 5.008 18.173 -13.720 1.00 89.44 100 VAL A N 1
ATOM 769 C CA . VAL A 1 100 ? 6.150 17.515 -14.373 1.00 89.44 100 VAL A CA 1
ATOM 770 C C . VAL A 1 100 ? 5.714 16.224 -15.057 1.00 89.44 100 VAL A C 1
ATOM 772 O O . VAL A 1 100 ? 6.132 15.977 -16.192 1.00 89.44 100 VAL A O 1
ATOM 775 N N . CYS A 1 101 ? 4.859 15.427 -14.417 1.00 90.00 101 CYS A N 1
ATOM 776 C CA . CYS A 1 101 ? 4.367 14.200 -15.033 1.00 90.00 101 CYS A CA 1
ATOM 777 C C . CYS A 1 101 ? 3.395 14.457 -16.187 1.00 90.00 101 CYS A C 1
ATOM 779 O O . CYS A 1 101 ? 3.427 13.705 -17.162 1.00 90.00 101 CYS A O 1
ATOM 781 N N . ASP A 1 102 ? 2.619 15.541 -16.157 1.00 87.56 102 ASP A N 1
ATOM 782 C CA . ASP A 1 102 ? 1.812 15.961 -17.310 1.00 87.56 102 ASP A CA 1
ATOM 783 C C . ASP A 1 102 ? 2.671 16.281 -18.540 1.00 87.56 102 ASP A C 1
ATOM 785 O O . ASP A 1 102 ? 2.328 15.910 -19.661 1.00 87.56 102 ASP A O 1
ATOM 789 N N . ARG A 1 103 ? 3.848 16.888 -18.346 1.00 86.69 103 ARG A N 1
ATOM 790 C CA . ARG A 1 103 ? 4.776 17.179 -19.454 1.00 86.69 103 ARG A CA 1
ATOM 791 C C . ARG A 1 103 ? 5.370 15.934 -20.099 1.00 86.69 103 ARG A C 1
ATOM 793 O O . ARG A 1 103 ? 5.924 16.048 -21.187 1.00 86.69 103 ARG A O 1
ATOM 800 N N . MET A 1 104 ? 5.267 14.758 -19.478 1.00 87.31 104 MET A N 1
ATOM 801 C CA . MET A 1 104 ? 5.748 13.510 -20.083 1.00 87.31 104 MET A CA 1
ATOM 802 C C . MET A 1 104 ? 4.937 13.095 -21.314 1.00 87.31 104 MET A C 1
ATOM 804 O O . MET A 1 104 ? 5.438 12.300 -22.110 1.00 87.31 104 MET A O 1
ATOM 808 N N . ASP A 1 105 ? 3.746 13.664 -21.518 1.00 82.56 105 ASP A N 1
ATOM 809 C CA . ASP A 1 105 ? 2.982 13.503 -22.761 1.00 82.56 105 ASP A CA 1
ATOM 810 C C . ASP A 1 105 ? 3.710 14.135 -23.969 1.00 82.56 105 ASP A C 1
ATOM 812 O O . ASP A 1 105 ? 3.551 13.680 -25.102 1.00 82.56 105 ASP A O 1
ATOM 816 N N . ASP A 1 106 ? 4.603 15.107 -23.735 1.00 84.06 106 ASP A N 1
ATOM 817 C CA . ASP A 1 106 ? 5.453 15.712 -24.769 1.00 84.06 106 ASP A CA 1
ATOM 818 C C . ASP A 1 106 ? 6.728 14.901 -25.058 1.00 84.06 106 ASP A C 1
ATOM 820 O O . ASP A 1 106 ? 7.579 15.337 -25.841 1.00 84.06 106 ASP A O 1
ATOM 824 N N . TYR A 1 107 ? 6.911 13.739 -24.426 1.00 87.94 107 TYR A N 1
ATOM 825 C CA . TYR A 1 107 ? 8.092 12.896 -24.594 1.00 87.94 107 TYR A CA 1
ATOM 826 C C . TYR A 1 107 ? 7.791 11.657 -25.432 1.00 87.94 107 TYR A C 1
ATOM 828 O O . TYR A 1 107 ? 6.695 11.108 -25.432 1.00 87.94 107 TYR A O 1
ATOM 836 N N . ALA A 1 108 ? 8.818 11.171 -26.123 1.00 84.62 108 ALA A N 1
ATOM 837 C CA . ALA A 1 108 ? 8.756 9.954 -26.913 1.00 84.62 108 ALA A CA 1
ATOM 838 C C . ALA A 1 108 ? 9.807 8.936 -26.459 1.00 84.62 108 ALA A C 1
ATOM 840 O O . ALA A 1 108 ? 10.936 9.280 -26.091 1.00 84.62 108 ALA A O 1
ATOM 841 N N . LYS A 1 109 ? 9.431 7.655 -26.543 1.00 82.75 109 LYS A N 1
ATOM 842 C CA . LYS A 1 109 ? 10.325 6.502 -26.382 1.00 82.75 109 LYS A CA 1
ATOM 843 C C . LYS A 1 109 ? 11.056 6.257 -27.698 1.00 82.75 109 LYS A C 1
ATOM 845 O O . LYS A 1 109 ? 10.422 6.072 -28.738 1.00 82.75 109 LYS A O 1
ATOM 850 N N . ALA A 1 110 ? 12.382 6.228 -27.668 1.00 85.19 110 ALA A N 1
ATOM 851 C CA . ALA A 1 110 ? 13.177 6.076 -28.878 1.00 85.19 110 ALA A CA 1
ATOM 852 C C . ALA A 1 110 ? 14.490 5.319 -28.633 1.00 85.19 110 ALA A C 1
ATOM 854 O O . ALA A 1 110 ? 14.908 5.096 -27.496 1.00 85.19 110 ALA A O 1
ATOM 855 N N . ARG A 1 111 ? 15.160 4.916 -29.715 1.00 84.06 111 ARG A N 1
ATOM 856 C CA . ARG A 1 111 ? 16.530 4.380 -29.700 1.00 84.06 111 ARG A CA 1
ATOM 857 C C . ARG A 1 111 ? 17.398 5.137 -30.692 1.00 84.06 111 ARG A C 1
ATOM 859 O O . ARG A 1 111 ? 16.987 5.356 -31.827 1.00 84.06 111 ARG A O 1
ATOM 866 N N . TYR A 1 112 ? 18.616 5.493 -30.300 1.00 86.88 112 TYR A N 1
ATOM 867 C CA . TYR A 1 112 ? 19.565 6.137 -31.210 1.00 86.88 112 TYR A CA 1
ATOM 868 C C . TYR A 1 112 ? 19.931 5.220 -32.380 1.00 86.88 112 TYR A C 1
ATOM 870 O O . TYR A 1 112 ? 20.368 4.088 -32.171 1.00 86.88 112 TYR A O 1
ATOM 878 N N . LYS A 1 113 ? 19.860 5.734 -33.613 1.00 88.06 113 LYS A N 1
ATOM 879 C CA . LYS A 1 113 ? 20.230 4.994 -34.835 1.00 88.06 113 LYS A CA 1
ATOM 880 C C . LYS A 1 113 ? 21.692 4.538 -34.831 1.00 88.06 113 LYS A C 1
ATOM 882 O O . LYS A 1 113 ? 22.015 3.490 -35.372 1.00 88.06 113 LYS A O 1
ATOM 887 N N . LYS A 1 114 ? 22.581 5.314 -34.197 1.00 89.50 114 LYS A N 1
ATOM 888 C CA . LYS A 1 114 ? 24.033 5.065 -34.177 1.00 89.50 114 LYS A CA 1
ATOM 889 C C . LYS A 1 114 ? 24.442 3.834 -33.359 1.00 89.50 114 LYS A C 1
ATOM 891 O O . LYS A 1 114 ? 25.407 3.172 -33.719 1.00 89.50 114 LYS A O 1
ATOM 896 N N . ASN A 1 115 ? 23.787 3.582 -32.224 1.00 87.12 115 ASN A N 1
ATOM 897 C CA . ASN A 1 115 ? 24.230 2.571 -31.251 1.00 87.12 115 ASN A CA 1
ATOM 898 C C . ASN A 1 115 ? 23.090 1.762 -30.608 1.00 87.12 115 ASN A C 1
ATOM 900 O O . ASN A 1 115 ? 23.357 0.927 -29.750 1.00 87.12 115 ASN A O 1
ATOM 904 N N . GLY A 1 116 ? 21.830 2.022 -30.965 1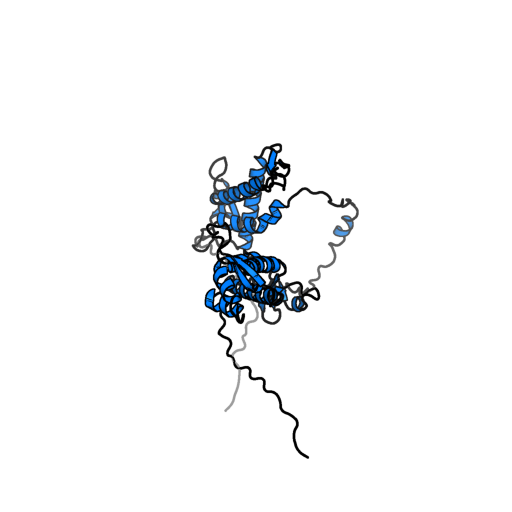.00 82.12 116 GLY A N 1
ATOM 905 C CA . GLY A 1 116 ? 20.663 1.335 -30.410 1.00 82.12 116 GLY A CA 1
ATOM 906 C C . GLY A 1 116 ? 20.331 1.679 -28.953 1.00 82.12 116 GLY A C 1
ATOM 907 O O . GLY A 1 116 ? 19.403 1.084 -28.394 1.00 82.12 116 GLY A O 1
ATOM 908 N N . ARG A 1 117 ? 21.048 2.626 -28.325 1.00 85.94 117 ARG A N 1
ATOM 909 C CA . ARG A 1 117 ? 20.823 3.016 -26.925 1.00 85.94 117 ARG A CA 1
ATOM 910 C C . ARG A 1 117 ? 19.420 3.619 -26.768 1.00 85.94 117 ARG A C 1
ATOM 912 O O . ARG A 1 117 ? 19.080 4.506 -27.557 1.00 85.94 117 ARG A O 1
ATOM 919 N N . PRO A 1 118 ? 18.622 3.182 -25.779 1.00 86.38 118 PRO A N 1
ATOM 920 C CA . PRO A 1 118 ? 17.302 3.743 -25.552 1.00 86.38 118 PRO A CA 1
ATOM 921 C C . PRO A 1 118 ? 17.383 5.128 -24.920 1.00 86.38 118 PRO A C 1
ATOM 923 O O . PRO A 1 118 ? 18.324 5.464 -24.195 1.00 86.38 118 PRO A O 1
ATOM 926 N N . VAL A 1 119 ? 16.385 5.940 -25.233 1.00 88.25 119 VAL A N 1
ATOM 927 C CA . VAL A 1 119 ? 16.265 7.313 -24.769 1.00 88.25 119 VAL A CA 1
ATOM 928 C C . VAL A 1 119 ? 14.791 7.684 -24.646 1.00 88.25 119 VAL A C 1
ATOM 930 O O . VAL A 1 119 ? 13.958 7.264 -25.449 1.00 88.25 119 VAL A O 1
ATOM 933 N N . VAL A 1 120 ? 14.484 8.471 -23.620 1.00 89.50 120 VAL A N 1
ATOM 934 C CA . VAL A 1 120 ? 13.228 9.209 -23.491 1.00 89.50 120 VAL A CA 1
ATOM 935 C C . VAL A 1 120 ? 13.564 10.658 -23.799 1.00 89.50 120 VAL A C 1
ATOM 937 O O . VAL A 1 120 ? 14.446 11.231 -23.156 1.00 89.50 120 VAL A O 1
ATOM 940 N N . MET A 1 121 ? 12.945 11.221 -24.834 1.00 84.25 121 MET A N 1
ATOM 941 C CA . MET A 1 121 ? 13.299 12.555 -25.317 1.00 84.25 121 MET A CA 1
ATOM 942 C C . MET A 1 121 ? 12.073 13.391 -25.635 1.00 84.25 121 MET A C 1
ATOM 944 O O . MET A 1 121 ? 11.078 12.880 -26.144 1.00 84.25 121 MET A O 1
ATOM 948 N N . LYS A 1 122 ? 12.175 14.688 -25.355 1.00 85.00 122 LYS A N 1
ATOM 949 C CA . LYS A 1 122 ? 11.114 15.653 -25.615 1.00 85.00 122 LYS A CA 1
ATOM 950 C C . LYS A 1 122 ? 10.924 15.839 -27.116 1.00 85.00 122 LYS A C 1
ATOM 952 O O . LYS A 1 122 ? 11.909 15.992 -27.844 1.00 85.00 122 LYS A O 1
ATOM 957 N N . MET A 1 123 ? 9.677 15.831 -27.568 1.00 78.38 123 MET A N 1
ATOM 958 C CA . MET A 1 123 ? 9.327 15.965 -28.977 1.00 78.38 123 MET A CA 1
ATOM 959 C C . MET A 1 123 ? 9.478 17.396 -29.481 1.00 78.38 123 MET A C 1
ATOM 961 O O . MET A 1 123 ? 9.948 17.617 -30.599 1.00 78.38 123 MET A O 1
ATOM 965 N N . MET A 1 124 ? 9.135 18.351 -28.622 1.00 75.62 124 MET A N 1
ATOM 966 C CA . MET A 1 124 ? 9.158 19.778 -28.905 1.00 75.62 124 MET A CA 1
ATOM 967 C C . MET A 1 124 ? 10.140 20.484 -27.972 1.00 75.62 124 MET A C 1
ATOM 969 O O . MET A 1 124 ? 10.172 20.240 -26.767 1.00 75.62 124 MET A O 1
ATOM 973 N N . THR A 1 125 ? 10.941 21.377 -28.530 1.00 80.62 125 THR A N 1
ATOM 974 C CA . THR A 1 125 ? 11.796 22.312 -27.799 1.00 80.62 125 THR A CA 1
ATOM 975 C C . THR A 1 125 ? 11.332 23.740 -28.083 1.00 80.62 125 THR A C 1
ATOM 977 O O . THR A 1 125 ? 10.477 23.966 -28.941 1.00 80.62 125 THR A O 1
ATOM 980 N N . ASP A 1 126 ? 11.910 24.726 -27.395 1.00 75.69 126 ASP A N 1
ATOM 981 C CA . ASP A 1 126 ? 11.559 26.145 -27.575 1.00 75.69 126 ASP A CA 1
ATOM 982 C C . ASP A 1 126 ? 11.749 26.638 -29.029 1.00 75.69 126 ASP A C 1
ATOM 984 O O . ASP A 1 126 ? 11.158 27.635 -29.436 1.00 75.69 126 ASP A O 1
ATOM 988 N N . GLY A 1 127 ? 12.554 25.925 -29.829 1.00 78.69 127 GLY A N 1
ATOM 989 C CA . GLY A 1 127 ? 12.805 26.198 -31.248 1.00 78.69 127 GLY A CA 1
ATOM 990 C C . GLY A 1 127 ? 11.959 25.383 -32.236 1.00 78.69 127 GLY A C 1
ATOM 991 O O . GLY A 1 127 ? 12.222 25.454 -33.437 1.00 78.69 127 GLY A O 1
ATOM 992 N N . GLY A 1 128 ? 10.978 24.601 -31.770 1.00 78.50 128 GLY A N 1
ATOM 993 C CA . GLY A 1 128 ? 10.142 23.731 -32.606 1.00 78.50 128 GLY A CA 1
ATOM 994 C C . GLY A 1 128 ? 10.430 22.242 -32.400 1.00 78.50 128 GLY A C 1
ATOM 995 O O . GLY A 1 128 ? 10.682 21.801 -31.284 1.00 78.50 128 GLY A O 1
ATOM 996 N N . MET A 1 129 ? 10.356 21.433 -33.460 1.00 78.31 129 MET A N 1
ATOM 997 C CA . MET A 1 129 ? 10.597 19.990 -33.344 1.00 78.31 129 MET A CA 1
ATOM 998 C C . MET A 1 129 ? 12.044 19.714 -32.926 1.00 78.31 129 MET A C 1
ATOM 1000 O O . MET A 1 129 ? 12.978 20.300 -33.477 1.00 78.31 129 MET A O 1
ATOM 1004 N N . ASN A 1 130 ? 12.235 18.803 -31.972 1.00 82.19 130 ASN A N 1
ATOM 1005 C CA . ASN A 1 130 ? 13.562 18.459 -31.482 1.00 82.19 130 ASN A CA 1
ATOM 1006 C C . ASN A 1 130 ? 14.445 17.920 -32.636 1.00 82.19 130 ASN A C 1
ATOM 1008 O O . ASN A 1 130 ? 14.098 16.903 -33.244 1.00 82.19 130 ASN A O 1
ATOM 1012 N N . PRO A 1 131 ? 15.586 18.561 -32.961 1.00 84.88 131 PRO A N 1
ATOM 1013 C CA . PRO A 1 131 ? 16.416 18.172 -34.104 1.00 84.88 131 PRO A CA 1
ATOM 1014 C C . PRO A 1 131 ? 17.034 16.774 -33.952 1.00 84.88 131 PRO A C 1
ATOM 1016 O O . PRO A 1 131 ? 17.298 16.102 -34.953 1.00 84.88 131 PRO A O 1
ATOM 1019 N N . ASP A 1 132 ? 17.201 16.289 -32.718 1.00 83.31 132 ASP A N 1
ATOM 1020 C CA . ASP A 1 132 ? 17.749 14.957 -32.452 1.00 83.31 132 ASP A CA 1
ATOM 1021 C C . ASP A 1 132 ? 16.779 13.826 -32.829 1.00 83.31 132 ASP A C 1
ATOM 1023 O O . ASP A 1 132 ? 17.195 12.671 -32.951 1.00 83.31 132 ASP A O 1
ATOM 1027 N N . MET A 1 133 ? 15.512 14.149 -33.116 1.00 80.88 133 MET A N 1
ATOM 1028 C CA . MET A 1 133 ? 14.504 13.187 -33.578 1.00 80.88 133 MET A CA 1
ATOM 1029 C C . MET A 1 133 ? 14.885 12.523 -34.903 1.00 80.88 133 MET A C 1
ATOM 1031 O O . MET A 1 133 ? 14.550 11.364 -35.145 1.00 80.88 133 MET A O 1
ATOM 1035 N N . ALA A 1 134 ? 15.647 13.214 -35.757 1.00 85.12 134 ALA A N 1
ATOM 1036 C CA . ALA A 1 134 ? 16.143 12.640 -37.006 1.00 85.12 134 ALA A CA 1
ATOM 1037 C C . ALA A 1 134 ? 17.134 11.483 -36.772 1.00 85.12 134 ALA A C 1
ATOM 1039 O O . ALA A 1 134 ? 17.294 10.611 -37.634 1.00 85.12 134 ALA A O 1
ATOM 1040 N N . ASN A 1 135 ? 17.773 11.443 -35.599 1.00 87.44 135 ASN A N 1
ATOM 1041 C CA . ASN A 1 135 ? 18.832 10.497 -35.249 1.00 87.44 135 ASN A CA 1
ATOM 1042 C C . ASN A 1 135 ? 18.334 9.293 -34.443 1.00 87.44 135 ASN A C 1
ATOM 1044 O O . ASN A 1 135 ? 19.148 8.463 -34.020 1.00 87.44 135 ASN A O 1
ATOM 1048 N N . VAL A 1 136 ? 17.022 9.166 -34.241 1.00 84.56 136 VAL A N 1
ATOM 1049 C CA . VAL A 1 136 ? 16.428 8.093 -33.444 1.00 84.56 136 VAL A CA 1
ATOM 1050 C C . VAL A 1 136 ? 15.354 7.331 -34.215 1.00 84.56 136 VAL A C 1
ATOM 1052 O O . VAL A 1 136 ? 14.759 7.837 -35.164 1.00 84.56 136 VAL A O 1
ATOM 1055 N N . ASN A 1 137 ? 15.128 6.088 -33.805 1.00 80.31 137 ASN A N 1
ATOM 1056 C CA . ASN A 1 137 ? 13.987 5.281 -34.212 1.00 80.31 137 ASN A CA 1
ATOM 1057 C C . ASN A 1 137 ? 12.988 5.260 -33.053 1.00 80.31 137 ASN A C 1
ATOM 1059 O O . ASN A 1 137 ? 13.352 4.869 -31.940 1.00 80.31 137 ASN A O 1
ATOM 1063 N N . PHE A 1 138 ? 11.750 5.684 -33.305 1.00 77.94 138 PHE A N 1
ATOM 1064 C CA . PHE A 1 138 ? 10.686 5.648 -32.304 1.00 77.94 138 PHE A CA 1
ATOM 1065 C C . PHE A 1 138 ? 10.309 4.210 -31.965 1.00 77.94 138 PHE A C 1
ATOM 1067 O O . PHE A 1 138 ? 10.216 3.349 -32.842 1.00 77.94 138 PHE A O 1
ATOM 1074 N N . VAL A 1 139 ? 10.090 3.959 -30.680 1.00 75.25 139 VAL A N 1
ATOM 1075 C CA . VAL A 1 139 ? 9.581 2.682 -30.187 1.00 75.25 139 VAL A CA 1
ATOM 1076 C C . VAL A 1 139 ? 8.066 2.816 -30.106 1.00 75.25 139 VAL A C 1
ATOM 1078 O O . VAL A 1 139 ? 7.567 3.600 -29.302 1.00 75.25 139 VAL A O 1
ATOM 1081 N N . GLN A 1 140 ? 7.340 2.089 -30.959 1.00 59.25 140 GLN A N 1
ATOM 1082 C CA . GLN A 1 140 ? 5.877 2.094 -30.932 1.00 59.25 140 GLN A CA 1
ATOM 1083 C C . GLN A 1 140 ? 5.361 1.491 -29.622 1.00 59.25 140 GLN A C 1
ATOM 1085 O O . GLN A 1 140 ? 5.888 0.495 -29.119 1.00 59.25 140 GLN A O 1
ATOM 1090 N N . GLU A 1 141 ? 4.327 2.113 -29.064 1.00 53.09 141 GLU A N 1
ATOM 1091 C CA . GLU A 1 141 ? 3.592 1.562 -27.934 1.00 53.09 141 GLU A CA 1
ATOM 1092 C C . GLU A 1 141 ? 2.737 0.398 -28.438 1.00 53.09 141 GLU A C 1
ATOM 1094 O O . GLU A 1 141 ? 1.867 0.579 -29.281 1.00 53.09 141 GLU A O 1
ATOM 1099 N N . GLY A 1 142 ? 3.024 -0.818 -27.970 1.00 50.03 142 GLY A N 1
ATOM 1100 C CA . GLY A 1 142 ? 2.057 -1.910 -28.065 1.00 50.03 142 GLY A CA 1
ATOM 1101 C C . GLY A 1 142 ? 0.946 -1.721 -27.030 1.00 50.03 142 GLY A C 1
ATOM 1102 O O . GLY A 1 142 ? 1.163 -1.050 -26.021 1.00 50.03 142 GLY A O 1
ATOM 1103 N N . ASP A 1 143 ? -0.195 -2.380 -27.237 1.00 35.84 143 ASP A N 1
ATOM 1104 C CA . ASP A 1 143 ? -1.440 -2.239 -26.452 1.00 35.84 143 ASP A CA 1
ATOM 1105 C C . ASP A 1 143 ? -1.312 -2.506 -24.930 1.00 35.84 143 ASP A C 1
ATOM 1107 O O . ASP A 1 143 ? -2.244 -2.268 -24.168 1.00 35.84 143 ASP A O 1
ATOM 1111 N N . LEU A 1 144 ? -0.158 -3.003 -24.469 1.00 43.34 144 LEU A N 1
ATOM 1112 C CA . LEU A 1 144 ? 0.151 -3.359 -23.075 1.00 43.34 144 LEU A CA 1
ATOM 1113 C C . LEU A 1 144 ? 1.168 -2.416 -22.397 1.00 43.34 144 LEU A C 1
ATOM 1115 O O . LEU A 1 144 ? 1.569 -2.673 -21.260 1.00 43.34 144 LEU A O 1
ATOM 1119 N N . ASN A 1 145 ? 1.639 -1.362 -23.072 1.00 52.22 145 ASN A N 1
ATOM 1120 C CA . ASN A 1 145 ? 2.709 -0.503 -22.558 1.00 52.22 145 ASN A CA 1
ATOM 1121 C C . ASN A 1 145 ? 2.133 0.743 -21.858 1.00 52.22 145 ASN A C 1
ATOM 1123 O O . ASN A 1 145 ? 1.410 1.514 -22.480 1.00 52.22 145 ASN A O 1
ATOM 1127 N N . LYS A 1 146 ? 2.471 0.974 -20.580 1.00 63.00 146 LYS A N 1
ATOM 1128 C CA . LYS A 1 146 ? 2.074 2.204 -19.866 1.00 63.00 146 LYS A CA 1
ATOM 1129 C C . LYS A 1 146 ? 2.645 3.447 -20.576 1.00 63.00 146 LYS A C 1
ATOM 1131 O O . LYS A 1 146 ? 3.782 3.418 -21.071 1.00 63.00 146 LYS A O 1
ATOM 1136 N N . THR A 1 147 ? 1.879 4.541 -20.598 1.00 75.94 147 THR A N 1
ATOM 1137 C CA . THR A 1 147 ? 2.358 5.841 -21.104 1.00 75.94 147 THR A CA 1
ATOM 1138 C C . THR A 1 147 ? 3.512 6.354 -20.238 1.00 75.94 147 THR A C 1
ATOM 1140 O O . THR A 1 147 ? 3.659 5.964 -19.076 1.00 75.94 147 THR A O 1
ATOM 1143 N N . LEU A 1 148 ? 4.357 7.231 -20.788 1.00 82.94 148 LEU A N 1
ATOM 1144 C CA . LEU A 1 148 ? 5.448 7.846 -20.019 1.00 82.94 148 LEU A CA 1
ATOM 1145 C C . LEU A 1 148 ? 4.923 8.632 -18.812 1.00 82.94 148 LEU A C 1
ATOM 1147 O O . LEU A 1 148 ? 5.521 8.562 -17.741 1.00 82.94 148 LEU A O 1
ATOM 1151 N N . LYS A 1 149 ? 3.770 9.290 -18.967 1.00 85.06 149 LYS A N 1
ATOM 1152 C CA . LYS A 1 149 ? 3.032 9.942 -17.884 1.00 85.06 149 LYS A CA 1
ATOM 1153 C C . LYS A 1 149 ? 2.637 8.969 -16.778 1.00 85.06 149 LYS A C 1
ATOM 1155 O O . LYS A 1 149 ? 2.945 9.225 -15.620 1.00 85.06 149 LYS A O 1
ATOM 1160 N N . HIS A 1 150 ? 2.047 7.820 -17.116 1.00 82.50 150 HIS A N 1
ATOM 1161 C CA . HIS A 1 150 ? 1.726 6.798 -16.114 1.00 82.50 150 HIS A CA 1
ATOM 1162 C C . HIS A 1 150 ? 2.967 6.277 -15.392 1.00 82.50 150 HIS A C 1
ATOM 1164 O O . HIS A 1 150 ? 2.901 6.041 -14.192 1.00 82.50 150 HIS A O 1
ATOM 1170 N N . LEU A 1 151 ? 4.090 6.110 -16.098 1.00 84.19 151 LEU A N 1
ATOM 1171 C CA . LEU A 1 151 ? 5.339 5.678 -15.472 1.00 84.19 151 LEU A CA 1
ATOM 1172 C C . LEU A 1 151 ? 5.941 6.764 -14.569 1.00 84.19 151 LEU A C 1
ATOM 1174 O O . LEU A 1 151 ? 6.520 6.434 -13.542 1.00 84.19 151 LEU A O 1
ATOM 1178 N N . CYS A 1 152 ? 5.804 8.040 -14.938 1.00 86.12 152 CYS A N 1
ATOM 1179 C CA . CYS A 1 152 ? 6.217 9.172 -14.109 1.00 86.12 152 CYS A CA 1
ATOM 1180 C C . CYS A 1 152 ? 5.405 9.247 -12.819 1.00 86.12 152 CYS A C 1
ATOM 1182 O O . CYS A 1 152 ? 6.009 9.310 -11.756 1.00 86.12 152 CYS A O 1
ATOM 1184 N N . LEU A 1 153 ? 4.072 9.164 -12.909 1.00 84.75 153 LEU A N 1
ATOM 1185 C CA . LEU A 1 153 ? 3.187 9.133 -11.740 1.00 84.75 153 LEU A CA 1
ATOM 1186 C C . LEU A 1 153 ? 3.549 7.963 -10.822 1.00 84.75 153 LEU A C 1
ATOM 1188 O O . LEU A 1 153 ? 3.769 8.166 -9.639 1.00 84.75 153 LEU A O 1
ATOM 1192 N N . GLU A 1 154 ? 3.756 6.772 -11.393 1.00 83.38 154 GLU A N 1
ATOM 1193 C CA . GLU A 1 154 ? 4.231 5.601 -10.647 1.00 83.38 154 GLU A CA 1
ATOM 1194 C C . GLU A 1 154 ? 5.567 5.862 -9.930 1.00 83.38 154 GLU A C 1
ATOM 1196 O O . GLU A 1 154 ? 5.748 5.404 -8.809 1.00 83.38 154 GLU A O 1
ATOM 1201 N N . ILE A 1 155 ? 6.514 6.573 -10.547 1.00 83.00 155 ILE A N 1
ATOM 1202 C CA . ILE A 1 155 ? 7.797 6.900 -9.910 1.00 83.00 155 ILE A CA 1
ATOM 1203 C C . ILE A 1 155 ? 7.594 7.923 -8.793 1.00 83.00 155 ILE A C 1
ATOM 1205 O O . ILE A 1 155 ? 8.089 7.706 -7.695 1.00 83.00 155 ILE A O 1
ATOM 1209 N N . VAL A 1 156 ? 6.888 9.017 -9.064 1.00 79.19 156 VAL A N 1
ATOM 1210 C CA . VAL A 1 156 ? 6.676 10.116 -8.116 1.00 79.19 156 VAL A CA 1
ATOM 1211 C C . VAL A 1 156 ? 5.934 9.629 -6.870 1.00 79.19 156 VAL A C 1
ATOM 1213 O O . VAL A 1 156 ? 6.473 9.773 -5.778 1.00 79.19 156 VAL A O 1
ATOM 1216 N N . GLU A 1 157 ? 4.824 8.903 -7.040 1.00 75.94 157 GLU A N 1
ATOM 1217 C CA . GLU A 1 157 ? 4.028 8.334 -5.937 1.00 75.94 157 GLU A CA 1
ATOM 1218 C C . GLU A 1 157 ? 4.855 7.442 -4.993 1.00 75.94 157 GLU A C 1
ATOM 1220 O O . GLU A 1 157 ? 4.602 7.391 -3.792 1.00 75.94 157 GLU A O 1
ATOM 1225 N N . ASN A 1 158 ? 5.872 6.739 -5.507 1.00 69.56 158 ASN A N 1
ATOM 1226 C CA . ASN A 1 158 ? 6.744 5.900 -4.678 1.00 69.56 158 ASN A CA 1
ATOM 1227 C C . ASN A 1 158 ? 7.775 6.700 -3.860 1.00 69.56 158 ASN A C 1
ATOM 1229 O O . ASN A 1 158 ? 8.358 6.145 -2.930 1.00 69.56 158 ASN A O 1
ATOM 1233 N N . TYR A 1 159 ? 8.050 7.956 -4.221 1.00 68.06 159 TYR A N 1
ATOM 1234 C CA . TYR A 1 159 ? 9.112 8.774 -3.623 1.00 68.06 159 TYR A CA 1
ATOM 1235 C C . TYR A 1 159 ? 8.606 10.073 -2.980 1.00 68.06 159 TYR A C 1
ATOM 1237 O O . TYR A 1 159 ? 9.430 10.856 -2.506 1.00 68.06 159 TYR A O 1
ATOM 1245 N N . ASP A 1 160 ? 7.294 10.315 -2.919 1.00 61.91 160 ASP A N 1
ATOM 1246 C CA . ASP A 1 160 ? 6.721 11.562 -2.390 1.00 61.91 160 ASP A CA 1
ATOM 1247 C C . ASP A 1 160 ? 7.212 11.890 -0.963 1.00 61.91 160 ASP A C 1
ATOM 1249 O O . ASP A 1 160 ? 7.636 13.017 -0.697 1.00 61.91 160 ASP A O 1
ATOM 1253 N N . GLU A 1 161 ? 7.289 10.899 -0.066 1.00 55.12 161 GLU A N 1
ATOM 1254 C CA . GLU A 1 161 ? 7.813 11.070 1.305 1.00 55.12 161 GLU A CA 1
ATOM 1255 C C . GLU A 1 161 ? 9.314 11.427 1.347 1.00 55.12 161 GLU A C 1
ATOM 1257 O O . GLU A 1 161 ? 9.747 12.233 2.178 1.00 55.12 161 GLU A O 1
ATOM 1262 N N . ASP A 1 162 ? 10.123 10.868 0.442 1.00 56.53 162 ASP A N 1
ATOM 1263 C CA . ASP A 1 162 ? 11.573 11.096 0.396 1.00 56.53 162 ASP A CA 1
ATOM 1264 C C . ASP A 1 162 ? 11.931 12.416 -0.307 1.00 56.53 162 ASP A C 1
ATOM 1266 O O . ASP A 1 162 ? 12.894 13.087 0.079 1.00 56.53 162 ASP A O 1
ATOM 1270 N N . ILE A 1 163 ? 11.144 12.833 -1.306 1.00 53.22 163 ILE A N 1
ATOM 1271 C CA . ILE A 1 163 ? 11.343 14.099 -2.028 1.00 53.22 163 ILE A CA 1
ATOM 1272 C C . ILE A 1 163 ? 10.982 15.295 -1.133 1.00 53.22 163 ILE A C 1
ATOM 1274 O O . ILE A 1 163 ? 11.677 16.317 -1.158 1.00 53.22 163 ILE A O 1
ATOM 1278 N N . ILE A 1 164 ? 9.950 15.167 -0.292 1.00 52.28 164 ILE A N 1
ATOM 1279 C CA . ILE A 1 164 ? 9.527 16.224 0.642 1.00 52.28 164 ILE A CA 1
ATOM 1280 C C . ILE A 1 164 ? 10.536 16.398 1.798 1.00 52.28 164 ILE A C 1
ATOM 1282 O O . ILE A 1 164 ? 10.700 17.505 2.318 1.00 52.28 164 ILE A O 1
ATOM 1286 N N . ARG A 1 165 ? 11.288 15.350 2.167 1.00 48.59 165 ARG A N 1
ATOM 1287 C CA . ARG A 1 165 ? 12.259 15.365 3.283 1.00 48.59 165 ARG A CA 1
ATOM 1288 C C . ARG A 1 165 ? 13.635 15.949 2.969 1.00 48.59 165 ARG A C 1
ATOM 1290 O O . ARG A 1 165 ? 14.500 15.938 3.847 1.00 48.59 165 ARG A O 1
ATOM 1297 N N . ILE A 1 166 ? 13.868 16.507 1.781 1.00 44.75 166 ILE A N 1
ATOM 1298 C CA . ILE A 1 166 ? 15.151 17.152 1.448 1.00 44.75 166 ILE A CA 1
ATOM 1299 C C . ILE A 1 166 ? 15.246 18.541 2.128 1.00 44.75 166 ILE A C 1
ATOM 1301 O O . ILE A 1 166 ? 15.353 19.592 1.491 1.00 44.75 166 ILE A O 1
ATOM 1305 N N . GLU A 1 167 ? 15.232 18.574 3.464 1.00 36.62 167 GLU A N 1
ATOM 1306 C CA . GLU A 1 167 ? 15.752 19.694 4.245 1.00 36.62 167 GLU A CA 1
ATOM 1307 C C . GLU A 1 167 ? 17.282 19.570 4.344 1.00 36.62 167 GLU A C 1
ATOM 1309 O O . GLU A 1 167 ? 17.821 18.694 5.003 1.00 36.62 167 GLU A O 1
ATOM 1314 N N . THR A 1 168 ? 17.962 20.484 3.646 1.00 32.06 168 THR A N 1
ATOM 1315 C CA . THR A 1 168 ? 19.289 21.083 3.908 1.00 32.06 168 THR A CA 1
ATOM 1316 C C . THR A 1 168 ? 20.373 20.251 4.628 1.00 32.06 168 THR A C 1
ATOM 1318 O O . THR A 1 168 ? 20.199 19.867 5.782 1.00 32.06 168 THR A O 1
ATOM 1321 N N . PRO A 1 169 ? 21.588 20.137 4.052 1.00 32.78 169 PRO A N 1
ATOM 1322 C CA . PRO A 1 169 ? 22.701 19.446 4.687 1.00 32.78 169 PRO A CA 1
ATOM 1323 C C . PRO A 1 169 ? 23.220 20.268 5.873 1.00 32.78 169 PRO A C 1
ATOM 1325 O O . PRO A 1 169 ? 23.954 21.240 5.703 1.00 32.78 169 PRO A O 1
ATOM 1328 N N . ALA A 1 170 ? 22.877 19.862 7.088 1.00 30.61 170 ALA A N 1
ATOM 1329 C CA . ALA A 1 170 ? 23.647 20.195 8.274 1.00 30.61 170 ALA A CA 1
ATOM 1330 C C . ALA A 1 170 ? 24.228 18.886 8.812 1.00 30.61 170 ALA A C 1
ATOM 1332 O O . ALA A 1 170 ? 23.485 17.981 9.169 1.00 30.61 170 ALA A O 1
ATOM 1333 N N . THR A 1 171 ? 25.562 18.817 8.863 1.00 27.89 171 THR A N 1
ATOM 1334 C CA . THR A 1 171 ? 26.413 17.685 9.288 1.00 27.89 171 THR A CA 1
ATOM 1335 C C . THR A 1 171 ? 26.809 16.666 8.210 1.00 27.89 171 THR A C 1
ATOM 1337 O O . THR A 1 171 ? 26.731 15.458 8.393 1.00 27.89 171 THR A O 1
ATOM 1340 N N . TYR A 1 172 ? 27.420 17.149 7.122 1.00 30.03 172 TYR A N 1
ATOM 1341 C CA . TYR A 1 172 ? 28.559 16.397 6.587 1.00 30.03 172 TYR A CA 1
ATOM 1342 C C . TYR A 1 172 ? 29.712 16.540 7.580 1.00 30.03 172 TYR A C 1
ATOM 1344 O O . TYR A 1 172 ? 30.263 17.629 7.754 1.00 30.03 172 TYR A O 1
ATOM 1352 N N . HIS A 1 173 ? 30.077 15.440 8.239 1.00 30.94 173 HIS A N 1
ATOM 1353 C CA . HIS A 1 173 ? 31.417 15.304 8.789 1.00 30.94 173 HIS A CA 1
ATOM 1354 C C . HIS A 1 173 ? 32.409 15.603 7.663 1.00 30.94 173 HIS A C 1
ATOM 1356 O O . HIS A 1 173 ? 32.385 14.978 6.604 1.00 30.94 173 HIS A O 1
ATOM 1362 N N . THR A 1 174 ? 33.257 16.599 7.889 1.00 29.16 174 THR A N 1
ATOM 1363 C CA . THR A 1 174 ? 34.370 16.960 7.019 1.00 29.16 174 THR A CA 1
ATOM 1364 C C . THR A 1 174 ? 35.263 15.737 6.817 1.00 29.16 174 THR A C 1
ATOM 1366 O O . THR A 1 174 ? 36.056 15.391 7.693 1.00 29.16 174 THR A O 1
ATOM 1369 N N . MET A 1 175 ? 35.143 15.074 5.665 1.00 28.17 175 MET A N 1
ATOM 1370 C CA . MET A 1 175 ? 36.170 14.160 5.179 1.00 28.17 175 MET A CA 1
ATOM 1371 C C . MET A 1 175 ? 37.358 15.024 4.763 1.00 28.17 175 MET A C 1
ATOM 1373 O O . MET A 1 175 ? 37.355 15.673 3.718 1.00 28.17 175 MET A O 1
ATOM 1377 N N . HIS A 1 176 ? 38.338 15.086 5.658 1.00 33.59 176 HIS A N 1
ATOM 1378 C CA . HIS A 1 176 ? 39.619 15.731 5.436 1.00 33.59 176 HIS A CA 1
ATOM 1379 C C . HIS A 1 176 ? 40.284 15.079 4.216 1.00 33.59 176 HIS A C 1
ATOM 1381 O O . HIS A 1 176 ? 40.488 13.865 4.162 1.00 33.59 176 HIS A O 1
ATOM 1387 N N . THR A 1 177 ? 40.579 15.890 3.209 1.00 35.66 177 THR A N 1
ATOM 1388 C CA . THR A 1 177 ? 41.347 15.506 2.029 1.00 35.66 177 THR A CA 1
ATOM 1389 C C . THR A 1 177 ? 42.795 15.239 2.436 1.00 35.66 177 THR A C 1
ATOM 1391 O O . THR A 1 177 ? 43.543 16.188 2.661 1.00 35.66 177 THR A O 1
ATOM 1394 N N . ASP A 1 178 ? 43.191 13.965 2.518 1.00 33.44 178 ASP A N 1
ATOM 1395 C CA . ASP A 1 178 ? 44.593 13.551 2.665 1.00 33.44 178 ASP A CA 1
ATOM 1396 C C . ASP A 1 178 ? 45.156 13.060 1.313 1.00 33.44 178 ASP A C 1
ATOM 1398 O O . ASP A 1 178 ? 44.703 12.037 0.785 1.00 33.44 178 ASP A O 1
ATOM 1402 N N . PRO A 1 179 ? 46.170 13.735 0.735 1.00 38.53 179 PRO A N 1
ATOM 1403 C CA . PRO A 1 179 ? 46.679 13.452 -0.610 1.00 38.53 179 PRO A CA 1
ATOM 1404 C C . PRO A 1 179 ? 47.600 12.218 -0.693 1.00 38.53 179 PRO A C 1
ATOM 1406 O O . PRO A 1 179 ? 48.090 11.883 -1.768 1.00 38.53 179 PRO A O 1
ATOM 1409 N N . HIS A 1 180 ? 47.823 11.492 0.407 1.00 41.38 180 HIS A N 1
ATOM 1410 C CA . HIS A 1 180 ? 48.786 10.382 0.457 1.00 41.38 180 HIS A CA 1
ATOM 1411 C C . HIS A 1 180 ? 48.216 8.989 0.137 1.00 41.38 180 HIS A C 1
ATOM 1413 O O . HIS A 1 180 ? 48.981 8.031 0.028 1.00 41.38 180 HIS A O 1
ATOM 1419 N N . ARG A 1 181 ? 46.900 8.844 -0.071 1.00 42.91 181 ARG A N 1
ATOM 1420 C CA . ARG A 1 181 ? 46.282 7.535 -0.378 1.00 42.91 181 ARG A CA 1
ATOM 1421 C C . ARG A 1 181 ? 46.137 7.214 -1.868 1.00 42.91 181 ARG A C 1
ATOM 1423 O O . ARG A 1 181 ? 45.930 6.053 -2.209 1.00 42.91 181 ARG A O 1
ATOM 1430 N N . TYR A 1 182 ? 46.337 8.187 -2.759 1.00 38.50 182 TYR A N 1
ATOM 1431 C CA . TYR A 1 182 ? 46.283 7.958 -4.211 1.00 38.50 182 TYR A CA 1
ATOM 1432 C C . TYR A 1 182 ? 47.531 7.245 -4.765 1.00 38.50 182 TYR A C 1
ATOM 1434 O O . TYR A 1 182 ? 47.466 6.624 -5.823 1.00 38.50 182 TYR A O 1
ATOM 1442 N N . LEU A 1 183 ? 48.652 7.255 -4.032 1.00 35.38 183 LEU A N 1
ATOM 1443 C CA . LEU A 1 183 ? 49.895 6.602 -4.465 1.00 35.38 183 LEU A CA 1
ATOM 1444 C C . LEU A 1 183 ? 49.906 5.079 -4.235 1.00 35.38 183 LEU A C 1
ATOM 1446 O O . LEU A 1 183 ? 50.645 4.364 -4.905 1.00 35.38 183 LEU A O 1
ATOM 1450 N N . ILE A 1 184 ? 49.071 4.569 -3.322 1.00 43.34 184 ILE A N 1
ATOM 1451 C CA . ILE A 1 184 ? 48.996 3.130 -3.007 1.00 43.34 184 ILE A CA 1
ATOM 1452 C C . ILE A 1 184 ? 48.072 2.394 -3.992 1.00 43.34 184 ILE A C 1
ATOM 1454 O O . ILE A 1 184 ? 48.298 1.227 -4.299 1.00 43.34 184 ILE A O 1
ATOM 1458 N N . VAL A 1 185 ? 47.086 3.087 -4.573 1.00 41.16 185 VAL A N 1
ATOM 1459 C CA . VAL A 1 185 ? 46.152 2.496 -5.551 1.00 41.16 185 VAL A CA 1
ATOM 1460 C C . VAL A 1 185 ? 46.819 2.270 -6.918 1.00 41.16 185 VAL A C 1
ATOM 1462 O O . VAL A 1 185 ? 46.453 1.343 -7.633 1.00 41.16 185 VAL A O 1
ATOM 1465 N N . ILE A 1 186 ? 47.854 3.044 -7.263 1.00 39.88 186 ILE A N 1
ATOM 1466 C CA . ILE A 1 186 ? 48.547 2.934 -8.561 1.00 39.88 186 ILE A CA 1
ATOM 1467 C C . ILE A 1 186 ? 49.634 1.838 -8.556 1.00 39.88 186 ILE A C 1
ATOM 1469 O O . ILE A 1 186 ? 49.949 1.283 -9.605 1.00 39.88 186 ILE A O 1
ATOM 1473 N N . LEU A 1 187 ? 50.149 1.433 -7.387 1.00 38.78 187 LEU A N 1
ATOM 1474 C CA . LEU A 1 187 ? 51.105 0.317 -7.262 1.00 38.78 187 LEU A CA 1
ATOM 1475 C C . LEU A 1 187 ? 50.443 -1.053 -7.021 1.00 38.78 187 LEU A C 1
ATOM 1477 O O . LEU A 1 187 ? 51.121 -2.074 -7.079 1.00 38.78 187 LEU A O 1
ATOM 1481 N N . GLY A 1 188 ? 49.124 -1.095 -6.812 1.00 40.03 188 GLY A N 1
ATOM 1482 C CA . GLY A 1 188 ? 48.336 -2.331 -6.713 1.00 40.03 188 GLY A CA 1
ATOM 1483 C C . GLY A 1 188 ? 47.741 -2.818 -8.040 1.00 40.03 188 GLY A C 1
ATOM 1484 O O . GLY A 1 188 ? 46.919 -3.728 -8.029 1.00 40.03 188 GLY A O 1
ATOM 1485 N N . LEU A 1 189 ? 48.112 -2.209 -9.173 1.00 45.12 189 LEU A N 1
ATOM 1486 C CA . LEU A 1 189 ? 47.510 -2.473 -10.488 1.00 45.12 189 LEU A CA 1
ATOM 1487 C C . LEU A 1 189 ? 48.376 -3.347 -11.415 1.00 45.12 189 LEU A C 1
ATOM 1489 O O . LEU A 1 189 ? 48.068 -3.474 -12.596 1.00 45.12 189 LEU A O 1
ATOM 1493 N N . THR A 1 190 ? 49.444 -3.978 -10.911 1.00 46.59 190 THR A N 1
ATOM 1494 C CA . THR A 1 190 ? 50.354 -4.794 -11.745 1.00 46.59 190 THR A CA 1
ATOM 1495 C C . THR A 1 190 ? 50.555 -6.243 -11.310 1.00 46.59 190 THR A C 1
ATOM 1497 O O . THR A 1 190 ? 51.323 -6.951 -11.955 1.00 46.59 190 THR A O 1
ATOM 1500 N N . ILE A 1 191 ? 49.841 -6.765 -10.310 1.00 46.69 191 ILE A N 1
ATOM 1501 C CA . ILE A 1 191 ? 49.915 -8.199 -9.987 1.00 46.69 191 ILE A CA 1
ATOM 1502 C C . ILE A 1 191 ? 48.511 -8.722 -9.694 1.00 46.69 191 ILE A C 1
ATOM 1504 O O . ILE A 1 191 ? 47.992 -8.510 -8.612 1.00 46.69 191 ILE A O 1
ATOM 1508 N N . VAL A 1 192 ? 47.874 -9.315 -10.707 1.00 43.19 192 VAL A N 1
ATOM 1509 C CA . VAL A 1 192 ? 47.325 -10.688 -10.757 1.00 43.19 192 VAL A CA 1
ATOM 1510 C C . VAL A 1 192 ? 46.561 -10.787 -12.089 1.00 43.19 192 VAL A C 1
ATOM 1512 O O . VAL A 1 192 ? 45.345 -10.652 -12.162 1.00 43.19 192 VAL A O 1
ATOM 1515 N N . LEU A 1 193 ? 47.297 -11.028 -13.179 1.00 45.88 193 LEU A N 1
ATOM 1516 C CA . LEU A 1 193 ? 46.766 -11.796 -14.306 1.00 45.88 193 LEU A CA 1
ATOM 1517 C C . LEU A 1 193 ? 46.981 -13.273 -13.965 1.00 45.88 193 LEU A C 1
ATOM 1519 O O . LEU A 1 193 ? 47.930 -13.907 -14.414 1.00 45.88 193 LEU A O 1
ATOM 1523 N N . ALA A 1 194 ? 46.105 -13.794 -13.117 1.00 44.31 194 ALA A N 1
ATOM 1524 C CA . ALA A 1 194 ? 45.821 -15.215 -13.024 1.00 44.31 194 ALA A CA 1
ATOM 1525 C C . ALA A 1 194 ? 44.292 -15.337 -13.044 1.00 44.31 194 ALA A C 1
ATOM 1527 O O . ALA A 1 194 ? 43.635 -14.660 -12.248 1.00 44.31 194 ALA A O 1
ATOM 1528 N N . PRO A 1 195 ? 43.697 -16.131 -13.951 1.00 44.62 195 PRO A N 1
ATOM 1529 C CA . PRO A 1 195 ? 42.268 -16.386 -13.931 1.00 44.62 195 PRO A CA 1
ATOM 1530 C C . PRO A 1 195 ? 41.975 -17.310 -12.748 1.00 44.62 195 PRO A C 1
ATOM 1532 O O . PRO A 1 195 ? 41.892 -18.529 -12.882 1.00 44.62 195 PRO A O 1
ATOM 1535 N N . SER A 1 196 ? 41.846 -16.726 -11.562 1.00 43.19 196 SER A N 1
ATOM 1536 C CA . SER A 1 196 ? 41.200 -17.393 -10.446 1.00 43.19 196 SER A CA 1
ATOM 1537 C C . SER A 1 196 ? 39.727 -17.515 -10.810 1.00 43.19 196 SER A C 1
ATOM 1539 O O . SER A 1 196 ? 39.023 -16.512 -10.921 1.00 43.19 196 SER A O 1
ATOM 1541 N N . LEU A 1 197 ? 39.276 -18.751 -11.017 1.00 43.38 197 LEU A N 1
ATOM 1542 C CA . LEU A 1 197 ? 37.873 -19.145 -10.983 1.00 43.38 197 LEU A CA 1
ATOM 1543 C C . LEU A 1 197 ? 37.294 -18.749 -9.619 1.00 43.38 197 LEU A C 1
ATOM 1545 O O . LEU A 1 197 ? 37.206 -19.562 -8.702 1.00 43.38 197 LEU A O 1
ATOM 1549 N N . ILE A 1 198 ? 36.915 -17.486 -9.460 1.00 46.41 198 ILE A N 1
ATOM 1550 C CA . ILE A 1 198 ? 36.013 -17.091 -8.391 1.00 46.41 198 ILE A CA 1
ATOM 1551 C C . ILE A 1 198 ? 34.636 -17.439 -8.928 1.00 46.41 198 ILE A C 1
ATOM 1553 O O . ILE A 1 198 ? 34.016 -16.679 -9.670 1.00 46.41 198 ILE A O 1
ATOM 1557 N N . SER A 1 199 ? 34.187 -18.639 -8.568 1.00 42.44 199 SER A N 1
ATOM 1558 C CA . SER A 1 199 ? 32.773 -18.988 -8.512 1.00 42.44 199 SER A CA 1
ATOM 1559 C C . SER A 1 199 ? 32.116 -18.070 -7.477 1.00 42.44 199 SER A C 1
ATOM 1561 O O . SER A 1 199 ? 31.820 -18.475 -6.356 1.00 42.44 199 SER A O 1
ATOM 1563 N N . GLY A 1 200 ? 31.968 -16.792 -7.825 1.00 38.31 200 GLY A N 1
ATOM 1564 C CA . GLY A 1 200 ? 31.140 -15.858 -7.093 1.00 38.31 200 GLY A CA 1
ATOM 1565 C C . GLY A 1 200 ? 29.711 -16.304 -7.318 1.00 38.31 200 GLY A C 1
ATOM 1566 O O . GLY A 1 200 ? 29.211 -16.225 -8.438 1.00 38.31 200 GLY A O 1
ATOM 1567 N N . GLN A 1 201 ? 29.085 -16.831 -6.269 1.00 35.47 201 GLN A N 1
ATOM 1568 C CA . GLN A 1 201 ? 27.644 -17.006 -6.227 1.00 35.47 201 GLN A CA 1
ATOM 1569 C C . GLN A 1 201 ? 27.031 -15.642 -6.544 1.00 35.47 201 GLN A C 1
ATOM 1571 O O . GLN A 1 201 ? 27.092 -14.717 -5.736 1.00 35.47 201 GLN A O 1
ATOM 1576 N N . VAL A 1 202 ? 26.497 -15.502 -7.756 1.00 33.47 202 VAL A N 1
ATOM 1577 C CA . VAL A 1 202 ? 25.536 -14.453 -8.066 1.00 33.47 202 VAL A CA 1
ATOM 1578 C C . VAL A 1 202 ? 24.424 -14.668 -7.050 1.00 33.47 202 VAL A C 1
ATOM 1580 O O . VAL A 1 202 ? 23.751 -15.694 -7.096 1.00 33.47 202 VAL A O 1
ATOM 1583 N N . GLY A 1 203 ? 24.321 -13.780 -6.058 1.00 38.91 203 GLY A N 1
ATOM 1584 C CA . GLY A 1 203 ? 23.230 -13.830 -5.097 1.00 38.91 203 GLY A CA 1
ATOM 1585 C C . GLY A 1 203 ? 21.929 -13.854 -5.885 1.00 38.91 203 GLY A C 1
ATOM 1586 O O . GLY A 1 203 ? 21.702 -12.963 -6.703 1.00 38.91 203 GLY A O 1
ATOM 1587 N N . ASP A 1 204 ? 21.133 -14.906 -5.697 1.00 44.28 204 ASP A N 1
ATOM 1588 C CA . ASP A 1 204 ? 19.831 -15.050 -6.336 1.00 44.28 204 ASP A CA 1
ATOM 1589 C C . ASP A 1 204 ? 18.996 -13.807 -6.012 1.00 44.28 204 ASP A C 1
ATOM 1591 O O . ASP A 1 204 ? 18.478 -13.657 -4.903 1.00 44.28 204 ASP A O 1
ATOM 1595 N N . ILE A 1 205 ? 18.865 -12.894 -6.978 1.00 52.06 205 ILE A N 1
ATOM 1596 C CA . ILE A 1 205 ? 17.863 -11.835 -6.909 1.00 52.06 205 ILE A CA 1
ATOM 1597 C C . ILE A 1 205 ? 16.521 -12.563 -6.936 1.00 52.06 205 ILE A C 1
ATOM 1599 O O . ILE A 1 205 ? 16.138 -13.156 -7.948 1.00 52.06 205 ILE A O 1
ATOM 1603 N N . ALA A 1 206 ? 15.837 -12.585 -5.791 1.00 59.66 206 ALA A N 1
ATOM 1604 C CA . ALA A 1 206 ? 14.565 -13.270 -5.661 1.00 59.66 206 ALA A CA 1
ATOM 1605 C C . ALA A 1 206 ? 13.573 -12.705 -6.688 1.00 59.66 206 ALA A C 1
ATOM 1607 O O . ALA A 1 206 ? 13.395 -11.492 -6.801 1.00 59.66 206 ALA A O 1
ATOM 1608 N N . ARG A 1 207 ? 12.938 -13.600 -7.457 1.00 68.00 207 ARG A N 1
ATOM 1609 C CA . ARG A 1 207 ? 11.961 -13.222 -8.486 1.00 68.00 207 ARG A CA 1
ATOM 1610 C C . ARG A 1 207 ? 10.824 -12.393 -7.864 1.00 68.00 207 ARG A C 1
ATOM 1612 O O . ARG A 1 207 ? 10.386 -12.748 -6.760 1.00 68.00 207 ARG A O 1
ATOM 1619 N N . PRO A 1 208 ? 10.294 -11.379 -8.576 1.00 68.12 208 PRO A N 1
ATOM 1620 C CA . PRO A 1 208 ? 9.135 -10.613 -8.124 1.00 68.12 208 PRO A CA 1
ATOM 1621 C C . PRO A 1 208 ? 7.950 -11.509 -7.724 1.00 68.12 208 PRO A C 1
ATOM 1623 O O . PRO A 1 208 ? 7.806 -12.641 -8.199 1.00 68.12 208 PRO A O 1
ATOM 1626 N N . ILE A 1 209 ? 7.111 -11.022 -6.811 1.00 74.94 209 ILE A N 1
ATOM 1627 C CA . ILE A 1 209 ? 5.866 -11.692 -6.404 1.00 74.94 209 ILE A CA 1
ATOM 1628 C C . ILE A 1 209 ? 4.744 -11.179 -7.305 1.00 74.94 209 ILE A C 1
ATOM 1630 O O . ILE A 1 209 ? 4.635 -9.974 -7.510 1.00 74.94 209 ILE A O 1
ATOM 1634 N N . GLU A 1 210 ? 3.923 -12.070 -7.861 1.00 78.06 210 GLU A N 1
ATOM 1635 C CA . GLU A 1 210 ? 2.794 -11.658 -8.698 1.00 78.06 210 GLU A CA 1
ATOM 1636 C C . GLU A 1 210 ? 1.811 -10.802 -7.879 1.00 78.06 210 GLU A C 1
ATOM 1638 O O . GLU A 1 210 ? 1.551 -11.096 -6.715 1.00 78.06 210 GLU A O 1
ATOM 1643 N N . SER A 1 211 ? 1.225 -9.759 -8.475 1.00 82.19 211 SER A N 1
ATOM 1644 C CA . SER A 1 211 ? 0.332 -8.830 -7.761 1.00 82.19 211 SER A CA 1
ATOM 1645 C C . SER A 1 211 ? -0.831 -9.536 -7.049 1.00 82.19 211 SER A C 1
ATOM 1647 O O . SER A 1 211 ? -1.125 -9.220 -5.897 1.00 82.19 211 SER A O 1
ATOM 1649 N N . LYS A 1 212 ? -1.462 -10.530 -7.692 1.00 85.19 212 LYS A N 1
ATOM 1650 C CA . LYS A 1 212 ? -2.565 -11.291 -7.088 1.00 85.19 212 LYS A CA 1
ATOM 1651 C C . LYS A 1 212 ? -2.103 -12.154 -5.908 1.00 85.19 212 LYS A C 1
ATOM 1653 O O . LYS A 1 212 ? -2.765 -12.187 -4.875 1.00 85.19 212 LYS A O 1
ATOM 1658 N N . GLU A 1 213 ? -0.964 -12.823 -6.059 1.00 87.56 213 GLU A N 1
ATOM 1659 C CA . GLU A 1 213 ? -0.344 -13.634 -5.007 1.00 87.56 213 GLU A CA 1
ATOM 1660 C C . GLU A 1 213 ? 0.054 -12.760 -3.807 1.00 87.56 213 GLU A C 1
ATOM 1662 O O . GLU A 1 213 ? -0.222 -13.109 -2.662 1.00 87.56 213 GLU A O 1
ATOM 1667 N N . LEU A 1 214 ? 0.600 -11.569 -4.069 1.00 89.19 214 LEU A N 1
ATOM 1668 C CA . LEU A 1 214 ? 0.939 -10.594 -3.040 1.00 89.19 214 LEU A CA 1
ATOM 1669 C C . LEU A 1 214 ? -0.304 -10.073 -2.305 1.00 89.19 214 LEU A C 1
ATOM 1671 O O . LEU A 1 214 ? -0.295 -10.034 -1.079 1.00 89.19 214 LEU A O 1
ATOM 1675 N N . LYS A 1 215 ? -1.387 -9.731 -3.019 1.00 92.06 215 LYS A N 1
ATOM 1676 C CA . LYS A 1 215 ? -2.663 -9.323 -2.400 1.00 92.06 215 LYS A CA 1
ATOM 1677 C C . LYS A 1 215 ? -3.231 -10.405 -1.481 1.00 92.06 215 LYS A C 1
ATOM 1679 O O . LYS A 1 215 ? -3.701 -10.087 -0.395 1.00 92.06 215 LYS A O 1
ATOM 1684 N N . CYS A 1 216 ? -3.147 -11.673 -1.886 1.00 94.88 216 CYS A N 1
ATOM 1685 C CA . CYS A 1 216 ? -3.545 -12.795 -1.035 1.00 94.88 216 CYS A CA 1
ATOM 1686 C C . CYS A 1 216 ? -2.710 -12.853 0.255 1.00 94.88 216 CYS A C 1
ATOM 1688 O O . CYS A 1 216 ? -3.273 -12.927 1.344 1.00 94.88 216 CYS A O 1
ATOM 1690 N N . LEU A 1 217 ? -1.379 -12.774 0.142 1.00 94.38 217 LEU A N 1
ATOM 1691 C CA . LEU A 1 217 ? -0.478 -12.818 1.299 1.00 94.38 217 LEU A CA 1
ATOM 1692 C C . LEU A 1 217 ? -0.695 -11.642 2.259 1.00 94.38 217 LEU A C 1
ATOM 1694 O O . LEU A 1 217 ? -0.721 -11.852 3.468 1.00 94.38 217 LEU A O 1
ATOM 1698 N N . VAL A 1 218 ? -0.873 -10.427 1.728 1.00 95.44 218 VAL A N 1
ATOM 1699 C CA . VAL A 1 218 ? -1.163 -9.236 2.540 1.00 95.44 218 VAL A CA 1
ATOM 1700 C C . VAL A 1 218 ? -2.505 -9.388 3.237 1.00 95.44 218 VAL A C 1
ATOM 1702 O O . VAL A 1 218 ? -2.562 -9.212 4.443 1.00 95.44 218 VAL A O 1
ATOM 1705 N N . CYS A 1 219 ? -3.554 -9.797 2.520 1.00 97.50 219 CYS A N 1
ATOM 1706 C CA . CYS A 1 219 ? -4.870 -10.006 3.116 1.00 97.50 219 CYS A CA 1
ATOM 1707 C C . CYS A 1 219 ? -4.810 -10.984 4.298 1.00 97.50 219 CYS A C 1
ATOM 1709 O O . CYS A 1 219 ? -5.292 -10.666 5.382 1.00 97.50 219 CYS A O 1
ATOM 1711 N N . LYS A 1 220 ? -4.150 -12.139 4.125 1.00 95.94 220 LYS A N 1
ATOM 1712 C CA . LYS A 1 220 ? -3.989 -13.118 5.210 1.00 95.94 220 LYS A CA 1
ATOM 1713 C C . LYS A 1 220 ? -3.216 -12.545 6.400 1.00 95.94 220 LYS A C 1
ATOM 1715 O O . LYS A 1 220 ? -3.626 -12.737 7.540 1.00 95.94 220 LYS A O 1
ATOM 1720 N N . ALA A 1 221 ? -2.122 -11.825 6.143 1.00 95.81 221 ALA A N 1
ATOM 1721 C CA . ALA A 1 221 ? -1.331 -11.193 7.198 1.00 95.81 221 ALA A CA 1
ATOM 1722 C C . ALA A 1 221 ? -2.135 -10.128 7.964 1.00 95.81 221 ALA A C 1
ATOM 1724 O O . ALA A 1 221 ? -2.075 -10.088 9.192 1.00 95.81 221 ALA A O 1
ATOM 1725 N N . SER A 1 222 ? -2.916 -9.308 7.256 1.00 97.00 222 SER A N 1
ATOM 1726 C CA . SER A 1 222 ? -3.799 -8.301 7.848 1.00 97.00 222 SER A CA 1
ATOM 1727 C C . SER A 1 222 ? -4.858 -8.938 8.743 1.00 97.00 222 SER A C 1
ATOM 1729 O O . SER A 1 222 ? -4.993 -8.529 9.892 1.00 97.00 222 SER A O 1
ATOM 1731 N N . MET A 1 223 ? -5.559 -9.970 8.264 1.00 96.94 223 MET A N 1
ATOM 1732 C CA . MET A 1 223 ? -6.595 -10.643 9.057 1.00 96.94 223 MET A CA 1
ATOM 1733 C C . MET A 1 223 ? -6.018 -11.316 10.305 1.00 96.94 223 MET A C 1
ATOM 1735 O O . MET A 1 223 ? -6.576 -11.166 11.389 1.00 96.94 223 MET A O 1
ATOM 1739 N N . ALA A 1 224 ? -4.849 -11.953 10.193 1.00 94.62 224 ALA A N 1
ATOM 1740 C CA . ALA A 1 224 ? -4.164 -12.540 11.343 1.00 94.62 224 ALA A CA 1
ATOM 1741 C C . ALA A 1 224 ? -3.752 -11.487 12.394 1.00 94.62 224 ALA A C 1
ATOM 1743 O O . ALA A 1 224 ? -3.908 -11.708 13.596 1.00 94.62 224 ALA A O 1
ATOM 1744 N N . GLU A 1 225 ? -3.249 -10.321 11.971 1.00 95.00 225 GLU A N 1
ATOM 1745 C CA . GLU A 1 225 ? -2.926 -9.219 12.892 1.00 95.00 225 GLU A CA 1
ATOM 1746 C C . GLU A 1 225 ? -4.184 -8.598 13.522 1.00 95.00 225 GLU A C 1
ATOM 1748 O O . GLU A 1 225 ? -4.146 -8.220 14.695 1.00 95.00 225 GLU A O 1
ATOM 1753 N N . MET A 1 226 ? -5.308 -8.537 12.799 1.00 96.12 226 MET A N 1
ATOM 1754 C CA . MET A 1 226 ? -6.596 -8.091 13.348 1.00 96.12 226 MET A CA 1
ATOM 1755 C C . MET A 1 226 ? -7.142 -9.072 14.391 1.00 96.12 226 MET A C 1
ATOM 1757 O O . MET A 1 226 ? -7.545 -8.643 15.471 1.00 96.12 226 MET A O 1
ATOM 1761 N N . GLU A 1 227 ? -7.102 -10.381 14.132 1.00 94.25 227 GLU A N 1
ATOM 1762 C CA . GLU A 1 227 ? -7.480 -11.405 15.119 1.00 94.25 227 GLU A CA 1
ATOM 1763 C C . GLU A 1 227 ? -6.599 -11.322 16.374 1.00 94.25 227 GLU A C 1
ATOM 1765 O O . GLU A 1 227 ? -7.097 -11.331 17.507 1.00 94.25 227 GLU A O 1
ATOM 1770 N N . LEU A 1 228 ? -5.287 -11.144 16.188 1.00 92.50 228 LEU A N 1
ATOM 1771 C CA . LEU A 1 228 ? -4.354 -10.948 17.293 1.00 92.50 228 LEU A CA 1
ATOM 1772 C C . LEU A 1 228 ? -4.658 -9.659 18.072 1.00 92.50 228 LEU A C 1
ATOM 1774 O O . LEU A 1 228 ? -4.630 -9.674 19.303 1.00 92.50 228 LEU A O 1
ATOM 1778 N N . ALA A 1 229 ? -4.952 -8.550 17.392 1.00 92.94 229 ALA A N 1
ATOM 1779 C CA . ALA A 1 229 ? -5.301 -7.284 18.033 1.00 92.94 229 ALA A CA 1
ATOM 1780 C C . ALA A 1 229 ? -6.611 -7.390 18.829 1.00 92.94 229 ALA A C 1
ATOM 1782 O O . ALA A 1 229 ? -6.649 -6.961 19.985 1.00 92.94 229 ALA A O 1
ATOM 1783 N N . ALA A 1 230 ? -7.633 -8.029 18.259 1.00 91.88 230 ALA A N 1
ATOM 1784 C CA . ALA A 1 230 ? -8.914 -8.262 18.915 1.00 91.88 230 ALA A CA 1
ATOM 1785 C C . ALA A 1 230 ? -8.770 -9.165 20.154 1.00 91.88 230 ALA A C 1
ATOM 1787 O O . ALA A 1 230 ? -9.365 -8.876 21.193 1.00 91.88 230 ALA A O 1
ATOM 1788 N N . SER A 1 231 ? -7.928 -10.206 20.094 1.00 90.88 231 SER A N 1
ATOM 1789 C CA . SER A 1 231 ? -7.693 -11.114 21.234 1.00 90.88 231 SER A CA 1
ATOM 1790 C C . SER A 1 231 ? -7.017 -10.443 22.439 1.00 90.88 231 SER A C 1
ATOM 1792 O O . SER A 1 231 ? -7.131 -10.928 23.564 1.00 90.88 231 SER A O 1
ATOM 1794 N N . LYS A 1 232 ? -6.339 -9.306 22.227 1.00 92.06 232 LYS A N 1
ATOM 1795 C CA . LYS A 1 232 ? -5.696 -8.512 23.288 1.00 92.06 232 LYS A CA 1
ATOM 1796 C C . LYS A 1 232 ? -6.668 -7.573 24.011 1.00 92.06 232 LYS A C 1
ATOM 1798 O O . LYS A 1 232 ? -6.284 -6.952 25.003 1.00 92.06 232 LYS A O 1
ATOM 1803 N N . VAL A 1 233 ? -7.903 -7.435 23.530 1.00 92.75 233 VAL A N 1
ATOM 1804 C CA . VAL A 1 233 ? -8.927 -6.600 24.170 1.00 92.75 233 VAL A CA 1
ATOM 1805 C C . VAL A 1 233 ? -9.563 -7.336 25.344 1.00 92.75 233 VAL A C 1
ATOM 1807 O O . VAL A 1 233 ? -9.859 -8.522 25.264 1.00 92.75 233 VAL A O 1
ATOM 1810 N N . ASP A 1 234 ? -9.842 -6.609 26.428 1.00 91.38 234 ASP A N 1
ATOM 1811 C CA . ASP A 1 234 ? -10.621 -7.141 27.548 1.00 91.38 234 ASP A CA 1
ATOM 1812 C C . ASP A 1 234 ? -12.038 -7.550 27.081 1.00 91.38 234 ASP A C 1
ATOM 1814 O O . ASP A 1 234 ? -12.819 -6.679 26.670 1.00 91.38 234 ASP A O 1
ATOM 1818 N N . PRO A 1 235 ? -12.411 -8.843 27.187 1.00 88.94 235 PRO A N 1
ATOM 1819 C CA . PRO A 1 235 ? -13.697 -9.355 26.713 1.00 88.94 235 PRO A CA 1
ATOM 1820 C C . PRO A 1 235 ? -14.902 -8.764 27.458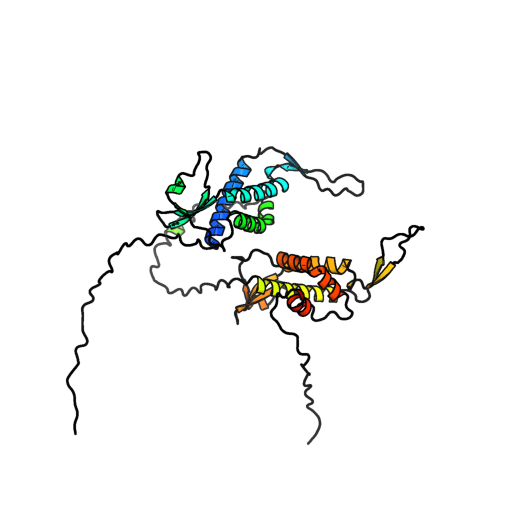 1.00 88.94 235 PRO A C 1
ATOM 1822 O O . PRO A 1 235 ? -16.025 -8.841 26.960 1.00 88.94 235 PRO A O 1
ATOM 1825 N N . ASN A 1 236 ? -14.702 -8.161 28.634 1.00 91.00 236 ASN A N 1
ATOM 1826 C CA . ASN A 1 236 ? -15.773 -7.572 29.441 1.00 91.00 236 ASN A CA 1
ATOM 1827 C C . ASN A 1 236 ? -15.902 -6.055 29.274 1.00 91.00 236 ASN A C 1
ATOM 1829 O O . ASN A 1 236 ? -16.870 -5.464 29.772 1.00 91.00 236 ASN A O 1
ATOM 1833 N N . LYS A 1 237 ? -14.963 -5.409 28.573 1.00 93.19 237 LYS A N 1
ATOM 1834 C CA . LYS A 1 237 ? -14.987 -3.961 28.360 1.00 93.19 237 LYS A CA 1
ATOM 1835 C C . LYS A 1 237 ? -16.195 -3.588 27.502 1.00 93.19 237 LYS A C 1
ATOM 1837 O O . LYS A 1 237 ? -16.338 -4.046 26.369 1.00 93.19 237 LYS A O 1
ATOM 1842 N N . LYS A 1 238 ? -17.070 -2.734 28.038 1.00 91.19 238 LYS A N 1
ATOM 1843 C CA . LYS A 1 238 ? -18.287 -2.256 27.364 1.00 91.19 238 LYS A CA 1
ATOM 1844 C C . LYS A 1 238 ? -18.205 -0.767 27.066 1.00 91.19 238 LYS A C 1
ATOM 1846 O O . LYS A 1 238 ? -17.670 -0.003 27.866 1.00 91.19 238 LYS A O 1
ATOM 1851 N N . VAL A 1 239 ? -18.798 -0.366 25.949 1.00 89.38 239 VAL A N 1
ATOM 1852 C CA . VAL A 1 239 ? -18.973 1.035 25.551 1.00 89.38 239 VAL A CA 1
ATOM 1853 C C . VAL A 1 239 ? -20.441 1.327 25.275 1.00 89.38 239 VAL A C 1
ATOM 1855 O O . VAL A 1 239 ? -21.207 0.443 24.883 1.00 89.38 239 VAL A O 1
ATOM 1858 N N . GLU A 1 240 ? -20.846 2.568 25.529 1.00 85.31 240 GLU A N 1
ATOM 1859 C CA . GLU A 1 240 ? -22.180 3.061 25.196 1.00 85.31 240 GLU A CA 1
ATOM 1860 C C . GLU A 1 240 ? -22.171 3.594 23.765 1.00 85.31 240 GLU A C 1
ATOM 1862 O O . GLU A 1 240 ? -21.524 4.595 23.476 1.00 85.31 240 GLU A O 1
ATOM 1867 N N . VAL A 1 241 ? -22.907 2.930 22.878 1.00 82.12 241 VAL A N 1
ATOM 1868 C CA . VAL A 1 241 ? -23.199 3.420 21.528 1.00 82.12 241 VAL A CA 1
ATOM 1869 C C . VAL A 1 241 ? -24.622 3.964 21.512 1.00 82.12 241 VAL A C 1
ATOM 1871 O O . VAL A 1 241 ? -25.561 3.296 21.953 1.00 82.12 241 VAL A O 1
ATOM 1874 N N . GLY A 1 242 ? -24.789 5.208 21.075 1.00 68.38 242 GLY A N 1
ATOM 1875 C CA . GLY A 1 242 ? -26.075 5.901 21.074 1.00 68.38 242 GLY A CA 1
ATOM 1876 C C . GLY A 1 242 ? -26.466 6.372 19.682 1.00 68.38 242 GLY A C 1
ATOM 1877 O O . GLY A 1 242 ? -25.609 6.757 18.895 1.00 68.38 242 GLY A O 1
ATOM 1878 N N . ASP A 1 243 ? -27.768 6.379 19.401 1.00 64.88 243 ASP A N 1
ATOM 1879 C CA . ASP A 1 243 ? -28.312 7.168 18.294 1.00 64.88 243 ASP A CA 1
ATOM 1880 C C . ASP A 1 243 ? -28.189 8.654 18.675 1.00 64.88 243 ASP A C 1
ATOM 1882 O O . ASP A 1 243 ? -28.692 9.072 19.723 1.00 64.88 243 ASP A O 1
ATOM 1886 N N . TYR A 1 244 ? -27.509 9.451 17.845 1.00 66.62 244 TYR A N 1
ATOM 1887 C CA . TYR A 1 244 ? -27.316 10.895 18.054 1.00 66.62 244 TYR A CA 1
ATOM 1888 C C . TYR A 1 244 ? -28.635 11.687 18.017 1.00 66.62 244 TYR A C 1
ATOM 1890 O O . TYR A 1 244 ? -28.651 12.895 18.263 1.00 66.62 244 TYR A O 1
ATOM 1898 N N . ARG A 1 245 ? -29.763 11.027 17.726 1.00 64.19 245 ARG A N 1
ATOM 1899 C CA . ARG A 1 245 ? -31.101 11.607 17.831 1.00 64.19 245 ARG A CA 1
ATOM 1900 C C . ARG A 1 245 ? -31.471 11.900 19.285 1.00 64.19 245 ARG A C 1
ATOM 1902 O O . ARG A 1 245 ? -31.884 11.022 20.049 1.00 64.19 245 ARG A O 1
ATOM 1909 N N . LEU A 1 246 ? -31.363 13.179 19.626 1.00 68.56 246 LEU A N 1
ATOM 1910 C CA . LEU A 1 246 ? -31.872 13.747 20.866 1.00 68.56 246 LEU A CA 1
ATOM 1911 C C . LEU A 1 246 ? -33.407 13.714 20.870 1.00 68.56 246 LEU A C 1
ATOM 1913 O O . LEU A 1 246 ? -34.065 13.931 19.847 1.00 68.56 246 LEU A O 1
ATOM 1917 N N . ASP A 1 247 ? -33.992 13.410 22.019 1.00 67.25 247 ASP A N 1
ATOM 1918 C CA . ASP A 1 247 ? -35.405 13.636 22.267 1.00 67.25 247 ASP A CA 1
ATOM 1919 C C . ASP A 1 247 ? -35.733 15.104 22.509 1.00 67.25 247 ASP A C 1
ATOM 1921 O O . ASP A 1 247 ? -34.882 15.989 22.515 1.00 67.25 247 ASP A O 1
ATOM 1925 N N . THR A 1 248 ? -37.024 15.359 22.700 1.00 73.12 248 THR A N 1
ATOM 1926 C CA . THR A 1 248 ? -37.562 16.678 23.029 1.00 73.12 248 THR A CA 1
ATOM 1927 C C . THR A 1 248 ? -37.066 17.208 24.378 1.00 73.12 248 THR A C 1
ATOM 1929 O O . THR A 1 248 ? -37.319 18.368 24.683 1.00 73.12 248 THR A O 1
ATOM 1932 N N . THR A 1 249 ? -36.386 16.384 25.183 1.00 75.81 249 THR A N 1
ATOM 1933 C CA . THR A 1 249 ? -35.739 16.762 26.448 1.00 75.81 249 THR A CA 1
ATOM 1934 C C . THR A 1 249 ? -34.230 16.992 26.308 1.00 75.81 249 THR A C 1
ATOM 1936 O O . THR A 1 249 ? -33.594 17.420 27.266 1.00 75.81 249 THR A O 1
ATOM 1939 N N . GLY A 1 250 ? -33.661 16.797 25.113 1.00 65.06 250 GLY A N 1
ATOM 1940 C CA . GLY A 1 250 ? -32.230 16.958 24.855 1.00 65.06 250 GLY A CA 1
ATOM 1941 C C . GLY A 1 250 ? -31.383 15.743 25.244 1.00 65.06 250 GLY A C 1
ATOM 1942 O O . GLY A 1 250 ? -30.157 15.833 25.209 1.00 65.06 250 GLY A O 1
ATOM 1943 N N . GLU A 1 251 ? -31.999 14.608 25.583 1.00 66.00 251 GLU A N 1
ATOM 1944 C CA . GLU A 1 251 ? -31.314 13.351 25.890 1.00 66.00 251 GLU A CA 1
ATOM 1945 C C . GLU A 1 251 ? -31.339 12.402 24.679 1.00 66.00 251 GLU A C 1
ATOM 1947 O O . GLU A 1 251 ? -32.308 12.317 23.928 1.00 66.00 251 GLU A O 1
ATOM 1952 N N . SER A 1 252 ? -30.249 11.669 24.439 1.00 65.88 252 SER A N 1
ATOM 1953 C CA . SER A 1 252 ? -30.191 10.669 23.363 1.00 65.88 252 SER A CA 1
ATOM 1954 C C . SER A 1 252 ? -31.151 9.513 23.668 1.00 65.88 252 SER A C 1
ATOM 1956 O O . SER A 1 252 ? -30.954 8.808 24.662 1.00 65.88 252 SER A O 1
ATOM 1958 N N . LYS A 1 253 ? -32.145 9.265 22.802 1.00 60.53 253 LYS A N 1
ATOM 1959 C CA . LYS A 1 253 ? -33.278 8.359 23.091 1.00 60.53 253 LYS A CA 1
ATOM 1960 C C . LYS A 1 253 ? -32.903 6.919 23.456 1.00 60.53 253 LYS A C 1
ATOM 1962 O O . LYS A 1 253 ? -33.707 6.246 24.099 1.00 60.53 253 LYS A O 1
ATOM 1967 N N . LYS A 1 254 ? -31.752 6.397 23.008 1.00 62.31 254 LYS A N 1
ATOM 1968 C CA . LYS A 1 254 ? -31.340 4.997 23.231 1.00 62.31 254 LYS A CA 1
ATOM 1969 C C . LYS A 1 254 ? -29.815 4.855 23.230 1.00 62.31 254 LYS A C 1
ATOM 1971 O O . LYS A 1 254 ? -29.210 4.768 22.166 1.00 62.31 254 LYS A O 1
ATOM 1976 N N . LYS A 1 255 ? -29.201 4.778 24.414 1.00 71.75 255 LYS A N 1
ATOM 1977 C CA . LYS A 1 255 ? -27.809 4.323 24.574 1.00 71.75 255 LYS A CA 1
ATOM 1978 C C . LYS A 1 255 ? -27.804 2.807 24.773 1.00 71.75 255 LYS A C 1
ATOM 1980 O O . LYS A 1 255 ? -28.357 2.309 25.753 1.00 71.75 255 LYS A O 1
ATOM 1985 N N . LYS A 1 256 ? -27.213 2.060 23.843 1.00 81.62 256 LYS A N 1
ATOM 1986 C CA . LYS A 1 256 ? -27.014 0.609 23.948 1.00 81.62 256 LYS A CA 1
ATOM 1987 C C . LYS A 1 256 ? -25.595 0.347 24.446 1.00 81.62 256 LYS A C 1
ATOM 1989 O O . LYS A 1 256 ? -24.638 0.888 23.908 1.00 81.62 256 LYS A O 1
ATOM 1994 N N . LYS A 1 257 ? -25.447 -0.509 25.458 1.00 86.69 257 LYS A N 1
ATOM 1995 C CA . LYS A 1 257 ? -24.129 -1.004 25.882 1.00 86.69 257 LYS A CA 1
ATOM 1996 C C . LYS A 1 257 ? -23.742 -2.199 25.019 1.00 86.69 257 LYS A C 1
ATOM 1998 O O . LYS A 1 257 ?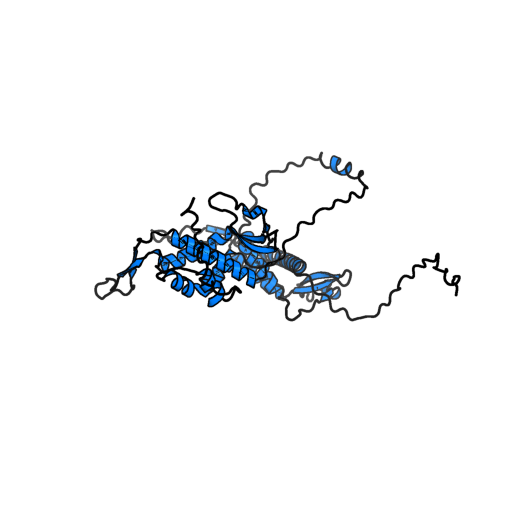 -24.457 -3.200 25.020 1.00 86.69 257 LYS A O 1
ATOM 2003 N N . ILE A 1 258 ? -22.628 -2.093 24.303 1.00 89.94 258 ILE A N 1
ATOM 2004 C CA . ILE A 1 258 ? -22.039 -3.186 23.515 1.00 89.94 258 ILE A CA 1
ATOM 2005 C C . ILE A 1 258 ? -20.619 -3.472 23.997 1.00 89.94 258 ILE A C 1
ATOM 2007 O O . ILE A 1 258 ? -20.031 -2.666 24.717 1.00 89.94 258 ILE A O 1
ATOM 2011 N N . LEU A 1 259 ? -20.070 -4.625 23.620 1.00 91.88 259 LEU A N 1
ATOM 2012 C CA . LEU A 1 259 ? -18.662 -4.933 23.862 1.00 91.88 259 LEU A CA 1
ATOM 2013 C C . LEU A 1 259 ? -17.781 -3.996 23.033 1.00 91.88 259 LEU A C 1
ATOM 2015 O O . LEU A 1 259 ? -18.054 -3.777 21.855 1.00 91.88 259 LEU A O 1
ATOM 2019 N N . TYR A 1 260 ? -16.723 -3.465 23.643 1.00 92.12 260 TYR A N 1
ATOM 2020 C CA . TYR A 1 260 ? -15.780 -2.556 22.989 1.00 92.12 260 TYR A CA 1
ATOM 2021 C C . TYR A 1 260 ? -15.140 -3.197 21.757 1.00 92.12 260 TYR A C 1
ATOM 2023 O O . TYR A 1 260 ? -15.145 -2.584 20.696 1.00 92.12 260 TYR A O 1
ATOM 2031 N N . ALA A 1 261 ? -14.726 -4.464 21.870 1.00 91.44 261 ALA A N 1
ATOM 2032 C CA . ALA A 1 261 ? -14.168 -5.249 20.767 1.00 91.44 261 ALA A CA 1
ATOM 2033 C C . ALA A 1 261 ? -15.113 -5.385 19.556 1.00 91.44 261 ALA A C 1
ATOM 2035 O O . ALA A 1 261 ? -14.660 -5.667 18.458 1.00 91.44 261 ALA A O 1
ATOM 2036 N N . LYS A 1 262 ? -16.423 -5.177 19.751 1.00 91.69 262 LYS A N 1
ATOM 2037 C CA . LYS A 1 262 ? -17.449 -5.248 18.699 1.00 91.69 262 LYS A CA 1
ATOM 2038 C C . LYS A 1 262 ? -17.933 -3.874 18.236 1.00 91.69 262 LYS A C 1
ATOM 2040 O O . LYS A 1 262 ? -18.816 -3.789 17.384 1.00 91.69 262 LYS A O 1
ATOM 2045 N N . SER A 1 263 ? -17.433 -2.799 18.843 1.00 93.00 263 SER A N 1
ATOM 2046 C CA . SER A 1 263 ? -17.819 -1.447 18.453 1.00 93.00 263 SER A CA 1
ATOM 2047 C C . SER A 1 263 ? -17.158 -1.080 17.135 1.00 93.00 263 SER A C 1
ATOM 2049 O O . SER A 1 263 ? -15.964 -1.292 16.965 1.00 93.00 263 SER A O 1
ATOM 2051 N N . GLU A 1 264 ? -17.941 -0.515 16.220 1.00 92.19 264 GLU A N 1
ATOM 2052 C CA . GLU A 1 264 ? -17.460 -0.062 14.912 1.00 92.19 264 GLU A CA 1
ATOM 2053 C C . GLU A 1 264 ? -16.262 0.881 15.059 1.00 92.19 264 GLU A C 1
ATOM 2055 O O . GLU A 1 264 ? -15.235 0.655 14.442 1.00 92.19 264 GLU A O 1
ATOM 2060 N N . MET A 1 265 ? -16.333 1.826 16.006 1.00 91.25 265 MET A N 1
ATOM 2061 C CA . MET A 1 265 ? -15.222 2.717 16.354 1.00 91.25 265 MET A CA 1
ATOM 2062 C C . MET A 1 265 ? -13.908 1.966 16.622 1.00 91.25 265 MET A C 1
ATOM 2064 O O . MET A 1 265 ? -12.874 2.340 16.079 1.00 91.25 265 MET A O 1
ATOM 2068 N N . TYR A 1 266 ? -13.939 0.920 17.457 1.00 94.88 266 TYR A N 1
ATOM 2069 C CA . TYR A 1 266 ? -12.740 0.133 17.753 1.00 94.88 266 TYR A CA 1
ATOM 2070 C C . TYR A 1 266 ? -12.255 -0.638 16.527 1.00 94.88 266 TYR A C 1
ATOM 2072 O O . TYR A 1 266 ? -11.056 -0.690 16.278 1.00 94.88 266 TYR A O 1
ATOM 2080 N N . LEU A 1 267 ? -13.173 -1.246 15.773 1.00 96.06 267 LEU A N 1
ATOM 2081 C CA . LEU A 1 267 ? -12.817 -2.051 14.608 1.00 96.06 267 LEU A CA 1
ATOM 2082 C C . LEU A 1 267 ? -12.181 -1.189 13.511 1.00 96.06 267 LEU A C 1
ATOM 2084 O O . LEU A 1 267 ? -11.171 -1.600 12.949 1.00 96.06 267 LEU A O 1
ATOM 2088 N N . THR A 1 268 ? -12.690 0.021 13.269 1.00 95.25 268 THR A N 1
ATOM 2089 C CA . THR A 1 268 ? -12.084 0.982 12.334 1.00 95.25 268 THR A CA 1
ATOM 2090 C C . THR A 1 268 ? -10.679 1.396 12.772 1.00 95.25 268 THR A C 1
ATOM 2092 O O . THR A 1 268 ? -9.737 1.270 11.992 1.00 95.25 268 THR A O 1
ATOM 2095 N N . GLU A 1 269 ? -10.499 1.784 14.038 1.00 95.81 269 GLU A N 1
ATOM 2096 C CA . GLU A 1 269 ? -9.180 2.145 14.589 1.00 95.81 269 GLU A CA 1
ATOM 2097 C C . GLU A 1 269 ? -8.190 0.964 14.542 1.00 95.81 269 GLU A C 1
ATOM 2099 O O . GLU A 1 269 ? -7.001 1.123 14.248 1.00 95.81 269 GLU A O 1
ATOM 2104 N N . MET A 1 270 ? -8.682 -0.249 14.809 1.00 96.88 270 MET A N 1
ATOM 2105 C CA . MET A 1 270 ? -7.896 -1.477 14.730 1.00 96.88 270 MET A CA 1
ATOM 2106 C C . MET A 1 270 ? -7.419 -1.739 13.300 1.00 96.88 270 MET A C 1
ATOM 2108 O O . MET A 1 270 ? -6.250 -2.079 13.124 1.00 96.88 270 MET A O 1
ATOM 2112 N N . MET A 1 271 ? -8.285 -1.581 12.295 1.00 97.25 271 MET A N 1
ATOM 2113 C CA . MET A 1 271 ? -7.921 -1.790 10.891 1.00 97.25 271 MET A CA 1
ATOM 2114 C C . MET A 1 271 ? -6.808 -0.830 10.445 1.00 97.25 271 MET A C 1
ATOM 2116 O O . MET A 1 271 ? -5.815 -1.281 9.871 1.00 97.25 271 MET A O 1
ATOM 2120 N N . GLU A 1 272 ? -6.918 0.458 10.785 1.00 94.38 272 GLU A N 1
ATOM 2121 C CA . GLU A 1 272 ? -5.876 1.461 10.515 1.00 94.38 272 GLU A CA 1
ATOM 2122 C C . GLU A 1 272 ? -4.551 1.091 11.200 1.00 94.38 272 GLU A C 1
ATOM 2124 O O . GLU A 1 272 ? -3.508 0.986 10.551 1.00 94.38 272 GLU A O 1
ATOM 2129 N N . THR A 1 273 ? -4.608 0.781 12.500 1.00 95.75 273 THR A N 1
ATOM 2130 C CA . THR A 1 273 ? -3.426 0.411 13.297 1.00 95.75 273 THR A CA 1
ATOM 2131 C C . THR A 1 273 ? -2.738 -0.849 12.762 1.00 95.75 273 THR A C 1
ATOM 2133 O O . THR A 1 273 ? -1.511 -0.960 12.799 1.00 95.75 273 THR A O 1
ATOM 2136 N N . VAL A 1 274 ? -3.505 -1.833 12.284 1.00 96.69 274 VAL A N 1
ATOM 2137 C CA . VAL A 1 274 ? -2.954 -3.054 11.680 1.00 96.69 274 VAL A CA 1
ATOM 2138 C C . VAL A 1 274 ? -2.260 -2.739 10.359 1.00 96.69 274 VAL A C 1
ATOM 2140 O O . VAL A 1 274 ? -1.167 -3.256 10.120 1.00 96.69 274 VAL A O 1
ATOM 2143 N N . CYS A 1 275 ? -2.840 -1.878 9.522 1.00 96.06 275 CYS A N 1
ATOM 2144 C CA . CYS A 1 275 ? -2.190 -1.478 8.279 1.00 96.06 275 CYS A CA 1
ATOM 2145 C C . CYS A 1 275 ? -0.918 -0.656 8.509 1.00 96.06 275 CYS A C 1
ATOM 2147 O O . CYS A 1 275 ? 0.039 -0.839 7.760 1.00 96.06 275 CYS A O 1
ATOM 2149 N N . ASP A 1 276 ? -0.843 0.158 9.564 1.00 93.56 276 ASP A N 1
ATOM 2150 C CA . ASP A 1 276 ? 0.406 0.828 9.953 1.00 93.56 276 ASP A CA 1
ATOM 2151 C C . ASP A 1 276 ? 1.515 -0.169 10.322 1.00 93.56 276 ASP A C 1
ATOM 2153 O O . ASP A 1 276 ? 2.668 0.005 9.933 1.00 93.56 276 ASP A O 1
ATOM 2157 N N . ARG A 1 277 ? 1.178 -1.274 10.998 1.00 90.62 277 ARG A N 1
ATOM 2158 C CA . ARG A 1 277 ? 2.157 -2.326 11.335 1.00 90.62 277 ARG A CA 1
ATOM 2159 C C . ARG A 1 277 ? 2.682 -3.090 10.126 1.00 90.62 277 ARG A C 1
ATOM 2161 O O . ARG A 1 277 ? 3.662 -3.816 10.267 1.00 90.62 277 ARG A O 1
ATOM 2168 N N . MET A 1 278 ? 2.079 -2.949 8.945 1.00 90.19 278 MET A N 1
ATOM 2169 C CA . MET A 1 278 ? 2.601 -3.581 7.727 1.00 90.19 278 MET A CA 1
ATOM 2170 C C . MET A 1 278 ? 3.956 -3.007 7.294 1.00 90.19 278 MET A C 1
ATOM 2172 O O . MET A 1 278 ? 4.645 -3.651 6.503 1.00 90.19 278 MET A O 1
ATOM 2176 N N . ASP A 1 279 ? 4.371 -1.864 7.847 1.00 84.56 279 ASP A N 1
ATOM 2177 C CA . ASP A 1 279 ? 5.729 -1.329 7.690 1.00 84.56 279 ASP A CA 1
ATOM 2178 C C . ASP A 1 279 ? 6.791 -2.231 8.366 1.00 84.56 279 ASP A C 1
ATOM 2180 O O . ASP A 1 279 ? 7.940 -2.283 7.925 1.00 84.56 279 ASP A O 1
ATOM 2184 N N . ASP A 1 280 ? 6.402 -3.033 9.368 1.00 86.06 280 ASP A N 1
ATOM 2185 C CA . ASP A 1 280 ? 7.274 -4.021 10.026 1.00 86.06 280 ASP A CA 1
ATOM 2186 C C . ASP A 1 280 ? 7.387 -5.343 9.245 1.00 86.06 280 ASP A C 1
ATOM 2188 O O . ASP A 1 280 ? 8.040 -6.294 9.695 1.00 86.06 280 ASP A O 1
ATOM 2192 N N . TYR A 1 281 ? 6.742 -5.439 8.082 1.00 89.00 281 TYR A N 1
ATOM 2193 C CA . TYR A 1 281 ? 6.739 -6.631 7.245 1.00 89.00 281 TYR A CA 1
ATOM 2194 C C . TYR A 1 281 ? 7.600 -6.449 6.001 1.00 89.00 281 TYR A C 1
ATOM 2196 O O . TYR A 1 281 ? 7.762 -5.361 5.457 1.00 89.00 281 TYR A O 1
ATOM 2204 N N . ALA A 1 282 ? 8.118 -7.564 5.498 1.00 86.31 282 ALA A N 1
ATOM 2205 C CA . ALA A 1 282 ? 8.913 -7.605 4.287 1.00 86.31 282 ALA A CA 1
ATOM 2206 C C . ALA A 1 282 ? 8.412 -8.681 3.320 1.00 86.31 282 ALA A C 1
ATOM 2208 O O . ALA A 1 282 ? 7.974 -9.769 3.708 1.00 86.31 282 ALA A O 1
ATOM 2209 N N . LYS A 1 283 ? 8.529 -8.380 2.025 1.00 85.19 283 LYS A N 1
ATOM 2210 C CA . LYS A 1 283 ? 8.302 -9.328 0.930 1.00 85.19 283 LYS A CA 1
ATOM 2211 C C . LYS A 1 283 ? 9.499 -10.274 0.861 1.00 85.19 283 LYS A C 1
ATOM 2213 O O . LYS A 1 283 ? 10.635 -9.831 0.685 1.00 85.19 283 LYS A O 1
ATOM 2218 N N . ALA A 1 284 ? 9.270 -11.576 0.960 1.00 85.81 284 ALA A N 1
ATOM 2219 C CA . ALA A 1 284 ? 10.344 -12.556 0.882 1.00 85.81 284 ALA A CA 1
ATOM 2220 C C . ALA A 1 284 ? 9.905 -13.838 0.164 1.00 85.81 284 ALA A C 1
ATOM 2222 O O . ALA A 1 284 ? 8.726 -14.056 -0.109 1.00 85.81 284 ALA A O 1
ATOM 2223 N N . ARG A 1 285 ? 10.869 -14.699 -0.160 1.00 84.00 285 ARG A N 1
ATOM 2224 C CA . ARG A 1 285 ? 10.635 -16.070 -0.632 1.00 84.00 285 ARG A CA 1
ATOM 2225 C C . ARG A 1 285 ? 11.449 -17.046 0.203 1.00 84.00 285 ARG A C 1
ATOM 2227 O O . ARG A 1 285 ? 12.631 -16.809 0.441 1.00 84.00 285 ARG A O 1
ATOM 2234 N N . TYR A 1 286 ? 10.858 -18.162 0.612 1.00 85.81 286 TYR A N 1
ATOM 2235 C CA . TYR A 1 286 ? 11.592 -19.206 1.330 1.00 85.81 286 TYR A CA 1
ATOM 2236 C C . TYR A 1 286 ? 12.701 -19.804 0.462 1.00 85.81 286 TYR A C 1
ATOM 2238 O O . TYR A 1 286 ? 12.448 -20.242 -0.660 1.00 85.81 286 TYR A O 1
ATOM 2246 N N . LYS A 1 287 ? 13.917 -19.916 1.005 1.00 85.56 287 LYS A N 1
ATOM 2247 C CA . LYS A 1 287 ? 15.074 -20.508 0.309 1.00 85.56 287 LYS A CA 1
ATOM 2248 C C . LYS A 1 287 ? 14.831 -21.965 -0.096 1.00 85.56 287 LYS A C 1
ATOM 2250 O O . LYS A 1 287 ? 15.286 -22.396 -1.146 1.00 85.56 287 LYS A O 1
ATOM 2255 N N . LYS A 1 288 ? 14.083 -22.719 0.722 1.00 87.75 288 LYS A N 1
ATOM 2256 C CA . LYS A 1 288 ? 13.843 -24.161 0.534 1.00 87.75 288 LYS A CA 1
ATOM 2257 C C . LYS A 1 288 ? 12.965 -24.492 -0.679 1.00 87.75 288 LYS A C 1
ATOM 2259 O O . LYS A 1 288 ? 13.188 -25.510 -1.320 1.00 87.75 288 LYS A O 1
ATOM 2264 N N . ASN A 1 289 ? 11.933 -23.694 -0.951 1.00 83.69 289 ASN A N 1
ATOM 2265 C CA . ASN A 1 289 ? 10.905 -24.025 -1.951 1.00 83.69 289 ASN A CA 1
ATOM 2266 C C . ASN A 1 289 ? 10.483 -22.845 -2.839 1.00 83.69 289 ASN A C 1
ATOM 2268 O O . ASN A 1 289 ? 9.608 -23.005 -3.683 1.00 83.69 289 ASN A O 1
ATOM 2272 N N . GLY A 1 290 ? 11.062 -21.659 -2.646 1.00 80.94 290 GLY A N 1
ATOM 2273 C CA . GLY A 1 290 ? 10.750 -20.462 -3.424 1.00 80.94 290 GLY A CA 1
ATOM 2274 C C . GLY A 1 290 ? 9.357 -19.875 -3.180 1.00 80.94 290 GLY A C 1
ATOM 2275 O O . GLY A 1 290 ? 8.997 -18.909 -3.860 1.00 80.94 290 GLY A O 1
ATOM 2276 N N . ARG A 1 291 ? 8.572 -20.414 -2.232 1.00 85.62 291 ARG A N 1
ATOM 2277 C CA . ARG A 1 291 ? 7.224 -19.907 -1.934 1.00 85.62 291 ARG A CA 1
ATOM 2278 C C . ARG A 1 291 ? 7.308 -18.472 -1.405 1.00 85.62 291 ARG A C 1
ATOM 2280 O O . ARG A 1 291 ? 8.152 -18.222 -0.537 1.00 85.62 291 ARG A O 1
ATOM 2287 N N . PRO A 1 292 ? 6.481 -17.545 -1.911 1.00 86.12 292 PRO A N 1
ATOM 2288 C CA . PRO A 1 292 ? 6.467 -16.178 -1.425 1.00 86.12 292 PRO A CA 1
ATOM 2289 C C . PRO A 1 292 ? 5.781 -16.083 -0.072 1.00 86.12 292 PRO A C 1
ATOM 2291 O O . PRO A 1 292 ? 4.891 -16.866 0.255 1.00 86.12 292 PRO A O 1
ATOM 2294 N N . VAL A 1 293 ? 6.232 -15.117 0.712 1.00 88.75 293 VAL A N 1
ATOM 2295 C CA . VAL A 1 293 ? 5.747 -14.859 2.059 1.00 88.75 293 VAL A CA 1
ATOM 2296 C C . VAL A 1 293 ? 5.834 -13.364 2.347 1.00 88.75 293 VAL A C 1
ATOM 2298 O O . VAL A 1 293 ? 6.766 -12.683 1.913 1.00 88.75 293 VAL A O 1
ATOM 2301 N N . VAL A 1 294 ? 4.845 -12.862 3.079 1.00 90.81 294 VAL A N 1
ATOM 2302 C CA . VAL A 1 294 ? 4.894 -11.559 3.742 1.00 90.81 294 VAL A CA 1
ATOM 2303 C C . VAL A 1 294 ? 5.292 -11.841 5.186 1.00 90.81 294 VAL A C 1
ATOM 2305 O O . VAL A 1 294 ? 4.538 -12.461 5.932 1.00 90.81 294 VAL A O 1
ATOM 2308 N N . MET A 1 295 ? 6.528 -11.498 5.540 1.00 86.19 295 MET A N 1
ATOM 2309 C CA . MET A 1 295 ? 7.156 -11.908 6.796 1.00 86.19 295 MET A CA 1
ATOM 2310 C C . MET A 1 295 ? 7.376 -10.705 7.702 1.00 86.19 295 MET A C 1
ATOM 2312 O O . MET A 1 295 ? 8.000 -9.732 7.290 1.00 86.19 295 MET A O 1
ATOM 2316 N N . LYS A 1 296 ? 6.932 -10.812 8.954 1.00 88.62 296 LYS A N 1
ATOM 2317 C CA . LYS A 1 296 ? 7.224 -9.827 9.996 1.00 88.62 296 LYS A CA 1
ATOM 2318 C C . LYS A 1 296 ? 8.715 -9.846 10.328 1.00 88.62 296 LYS A C 1
ATOM 2320 O O . LYS A 1 296 ? 9.255 -10.916 10.613 1.00 88.62 296 LYS A O 1
ATOM 2325 N N . MET A 1 297 ? 9.376 -8.695 10.286 1.00 80.38 297 MET A N 1
ATOM 2326 C CA . MET A 1 297 ? 10.820 -8.580 10.526 1.00 80.38 297 MET A CA 1
ATOM 2327 C C . MET A 1 297 ? 11.168 -8.695 12.012 1.00 80.38 297 MET A C 1
ATOM 2329 O O . MET A 1 297 ? 12.206 -9.254 12.364 1.00 80.38 297 MET A O 1
ATOM 2333 N N . MET A 1 298 ? 10.283 -8.204 12.881 1.00 77.94 298 MET A N 1
ATOM 2334 C CA . MET A 1 298 ? 10.468 -8.190 14.330 1.00 77.94 298 MET A CA 1
ATOM 2335 C C . MET A 1 298 ? 9.337 -8.953 15.022 1.00 77.94 298 MET A C 1
ATOM 2337 O O . MET A 1 298 ? 8.158 -8.762 14.727 1.00 77.94 298 MET A O 1
ATOM 2341 N N . THR A 1 299 ? 9.695 -9.817 15.959 1.00 83.00 299 THR A N 1
ATOM 2342 C CA . THR A 1 299 ? 8.774 -10.493 16.876 1.00 83.00 299 THR A CA 1
ATOM 2343 C C . THR A 1 299 ? 9.019 -9.993 18.300 1.00 83.00 299 THR A C 1
ATOM 2345 O O . THR A 1 299 ? 9.968 -9.249 18.553 1.00 83.00 299 THR A O 1
ATOM 2348 N N . ASP A 1 300 ? 8.191 -10.413 19.259 1.00 77.44 300 ASP A N 1
ATOM 2349 C CA . ASP A 1 300 ? 8.303 -9.986 20.664 1.00 77.44 300 ASP A CA 1
ATOM 2350 C C . ASP A 1 300 ? 9.681 -10.311 21.294 1.00 77.44 300 ASP A C 1
ATOM 2352 O O . ASP A 1 300 ? 10.069 -9.706 22.292 1.00 77.44 300 ASP A O 1
ATOM 2356 N N . GLY A 1 301 ? 10.444 -11.239 20.697 1.00 76.12 301 GLY A N 1
ATOM 2357 C CA . GLY A 1 301 ? 11.795 -11.636 21.114 1.00 76.12 301 GLY A CA 1
ATOM 2358 C C . GLY A 1 301 ? 12.950 -10.998 20.328 1.00 76.12 301 GLY A C 1
ATOM 2359 O O . GLY A 1 301 ? 14.098 -11.392 20.540 1.00 76.12 301 GLY A O 1
ATOM 2360 N N . GLY A 1 302 ? 12.683 -10.051 19.421 1.00 79.94 302 GLY A N 1
ATOM 2361 C CA . GLY A 1 302 ? 13.693 -9.401 18.576 1.00 79.94 302 GLY A CA 1
ATOM 2362 C C . GLY A 1 302 ? 13.530 -9.726 17.090 1.00 79.94 302 GLY A C 1
ATOM 2363 O O . GLY A 1 302 ? 12.419 -9.779 16.578 1.00 79.94 302 GLY A O 1
ATOM 2364 N N . MET A 1 303 ? 14.637 -9.906 16.369 1.00 77.25 303 MET A N 1
ATOM 2365 C CA . MET A 1 303 ? 14.595 -10.177 14.928 1.00 77.25 303 MET A CA 1
ATOM 2366 C C . MET A 1 303 ? 14.000 -11.562 14.645 1.00 77.25 303 MET A C 1
ATOM 2368 O O . MET A 1 303 ? 14.344 -12.534 15.321 1.00 77.25 303 MET A O 1
ATOM 2372 N N . ASN A 1 304 ? 13.119 -11.663 13.648 1.00 81.56 304 ASN A N 1
ATOM 2373 C CA . ASN A 1 304 ? 12.438 -12.914 13.334 1.00 81.56 304 ASN A CA 1
ATOM 2374 C C . ASN A 1 304 ? 13.465 -13.998 12.920 1.00 81.56 304 ASN A C 1
ATOM 2376 O O . ASN A 1 304 ? 14.186 -13.813 11.935 1.00 81.56 304 ASN A O 1
ATOM 2380 N N . PRO A 1 305 ? 13.556 -15.138 13.636 1.00 83.62 305 PRO A N 1
ATOM 2381 C CA . PRO A 1 305 ? 14.566 -16.166 13.369 1.00 83.62 305 PRO A CA 1
ATOM 2382 C C . PRO A 1 305 ? 14.430 -16.791 11.973 1.00 83.62 305 PRO A C 1
ATOM 2384 O O . PRO A 1 305 ? 15.425 -17.235 11.391 1.00 83.62 305 PRO A O 1
ATOM 2387 N N . ASP A 1 306 ? 13.230 -16.762 11.387 1.00 81.19 306 ASP A N 1
ATOM 2388 C CA . ASP A 1 306 ? 12.985 -17.281 10.042 1.00 81.19 306 ASP A CA 1
ATOM 2389 C C . ASP A 1 306 ? 13.549 -16.387 8.931 1.00 81.19 306 ASP A C 1
ATOM 2391 O O . ASP A 1 306 ? 13.632 -16.825 7.779 1.00 81.19 306 ASP A O 1
ATOM 2395 N N . MET A 1 307 ? 14.031 -15.180 9.254 1.00 79.12 307 MET A N 1
ATOM 2396 C CA . MET A 1 307 ? 14.689 -14.294 8.286 1.00 79.12 307 MET A CA 1
ATOM 2397 C C . MET A 1 307 ? 15.936 -14.935 7.663 1.00 79.12 307 MET A C 1
ATOM 2399 O O . MET A 1 307 ? 16.258 -14.673 6.504 1.00 79.12 307 MET A O 1
ATOM 2403 N N . ALA A 1 308 ? 16.617 -15.835 8.382 1.00 81.69 308 ALA A N 1
ATOM 2404 C CA . ALA A 1 308 ? 17.751 -16.586 7.842 1.00 81.69 308 ALA A CA 1
ATOM 2405 C C . ALA A 1 308 ? 17.340 -17.573 6.730 1.00 81.69 308 ALA A C 1
ATOM 2407 O O . ALA A 1 308 ? 18.160 -17.925 5.874 1.00 81.69 308 ALA A O 1
ATOM 240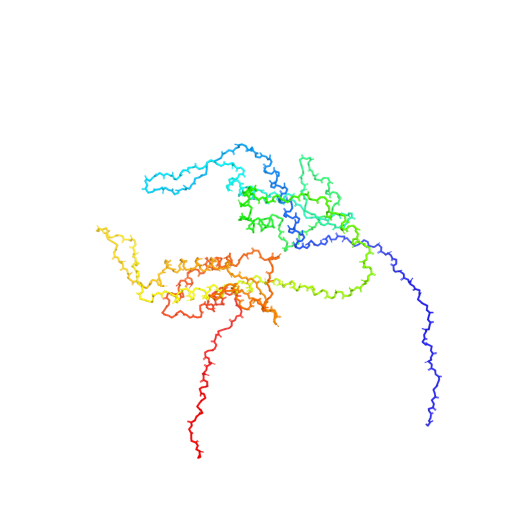8 N N . ASN A 1 309 ? 16.071 -17.990 6.707 1.00 84.69 309 ASN A N 1
ATOM 2409 C CA . ASN A 1 309 ? 15.531 -19.010 5.807 1.00 84.69 309 ASN A CA 1
ATOM 2410 C C . ASN A 1 309 ? 14.853 -18.427 4.560 1.00 84.69 309 ASN A C 1
ATOM 2412 O O . ASN A 1 309 ? 14.339 -19.185 3.730 1.00 84.69 309 ASN A O 1
ATOM 2416 N N . VAL A 1 310 ? 14.866 -17.103 4.396 1.00 81.06 310 VAL A N 1
ATOM 2417 C CA . VAL A 1 310 ? 14.216 -16.414 3.277 1.00 81.06 310 VAL A CA 1
ATOM 2418 C C . VAL A 1 310 ? 15.190 -15.542 2.490 1.00 81.06 310 VAL A C 1
ATOM 2420 O O . VAL A 1 310 ? 16.212 -15.089 2.999 1.00 81.06 310 VAL A O 1
ATOM 2423 N N . ASN A 1 311 ? 14.865 -15.322 1.222 1.00 77.50 311 ASN A N 1
ATOM 2424 C CA . ASN A 1 311 ? 15.478 -14.310 0.377 1.00 77.50 311 ASN A CA 1
ATOM 2425 C C . ASN A 1 311 ? 14.498 -13.142 0.267 1.00 77.50 311 ASN A C 1
ATOM 2427 O O . ASN A 1 311 ? 13.384 -13.322 -0.236 1.00 77.50 311 ASN A O 1
ATOM 2431 N N . PHE A 1 312 ? 14.897 -11.962 0.740 1.00 76.62 312 PHE A N 1
ATOM 2432 C CA . PHE A 1 312 ? 14.088 -10.753 0.611 1.00 76.62 312 PHE A CA 1
ATOM 2433 C C . PHE A 1 312 ? 13.967 -10.354 -0.858 1.00 76.62 312 PHE A C 1
ATOM 2435 O O . PHE A 1 312 ? 14.951 -10.327 -1.602 1.00 76.62 312 PHE A O 1
ATOM 2442 N N . VAL A 1 313 ? 12.740 -10.067 -1.277 1.00 72.50 313 VAL A N 1
ATOM 2443 C CA . VAL A 1 313 ? 12.451 -9.573 -2.620 1.00 72.50 313 VAL A CA 1
ATOM 2444 C C . VAL A 1 313 ? 12.682 -8.070 -2.581 1.00 72.50 313 VAL A C 1
ATOM 2446 O O . VAL A 1 313 ? 11.920 -7.345 -1.948 1.00 72.50 313 VAL A O 1
ATOM 2449 N N . GLN A 1 314 ? 13.759 -7.609 -3.219 1.00 58.56 314 GLN A N 1
ATOM 2450 C CA . GLN A 1 314 ? 14.027 -6.177 -3.347 1.00 58.56 314 GLN A CA 1
ATOM 2451 C C . GLN A 1 314 ? 12.918 -5.512 -4.170 1.00 58.56 314 GLN A C 1
ATOM 2453 O O . GLN A 1 314 ? 12.363 -6.134 -5.082 1.00 58.56 314 GLN A O 1
ATOM 2458 N N . GLU A 1 315 ? 12.620 -4.251 -3.857 1.00 53.97 315 GLU A N 1
ATOM 2459 C CA . GLU A 1 315 ? 11.603 -3.412 -4.506 1.00 53.97 315 GLU A CA 1
ATOM 2460 C C . GLU A 1 315 ? 12.013 -3.019 -5.932 1.00 53.97 315 GLU A C 1
ATOM 2462 O O . GLU A 1 315 ? 12.224 -1.861 -6.269 1.00 53.97 315 GLU A O 1
ATOM 2467 N N . GLY A 1 316 ? 12.209 -4.024 -6.782 1.00 45.66 316 GLY A N 1
ATOM 2468 C CA . GLY A 1 316 ? 12.644 -3.834 -8.153 1.00 45.66 316 GLY A CA 1
ATOM 2469 C C . GLY A 1 316 ? 11.506 -3.495 -9.105 1.00 45.66 316 GLY A C 1
ATOM 2470 O O . GLY A 1 316 ? 11.774 -2.825 -10.090 1.00 45.66 316 GLY A O 1
ATOM 2471 N N . ASP A 1 317 ? 10.267 -3.956 -8.859 1.00 42.78 317 ASP A N 1
ATOM 2472 C CA . ASP A 1 317 ? 9.215 -3.889 -9.891 1.00 42.78 317 ASP A CA 1
ATOM 2473 C C . ASP A 1 317 ? 7.749 -4.142 -9.437 1.00 42.78 317 ASP A C 1
ATOM 2475 O O . ASP A 1 317 ? 6.916 -4.498 -10.268 1.00 42.78 317 ASP A O 1
ATOM 2479 N N . LEU A 1 318 ? 7.359 -3.934 -8.167 1.00 45.38 318 LEU A N 1
ATOM 2480 C CA . LEU A 1 318 ? 5.924 -3.957 -7.797 1.00 45.38 318 LEU A CA 1
ATOM 2481 C C . LEU A 1 318 ? 5.502 -2.793 -6.894 1.00 45.38 318 LEU A C 1
ATOM 2483 O O . LEU A 1 318 ? 5.839 -2.723 -5.716 1.00 45.38 318 LEU A O 1
ATOM 2487 N N . ASN A 1 319 ? 4.687 -1.946 -7.511 1.00 52.12 319 ASN A N 1
ATOM 2488 C CA . ASN A 1 319 ? 4.427 -0.537 -7.267 1.00 52.12 319 ASN A CA 1
ATOM 2489 C C . ASN A 1 319 ? 3.522 -0.166 -6.078 1.00 52.12 319 ASN A C 1
ATOM 2491 O O . ASN A 1 319 ? 2.780 0.803 -6.181 1.00 52.12 319 ASN A O 1
ATOM 2495 N N . LYS A 1 320 ? 3.505 -0.959 -4.998 1.00 64.06 320 LYS A N 1
ATOM 2496 C CA . LYS A 1 320 ? 2.782 -0.633 -3.753 1.00 64.06 320 LYS A CA 1
ATOM 2497 C C . LYS A 1 320 ? 3.494 -1.249 -2.543 1.00 64.06 320 LYS A C 1
ATOM 2499 O O . LYS A 1 320 ? 3.894 -2.426 -2.580 1.00 64.06 320 LYS A O 1
ATOM 2504 N N . THR A 1 321 ? 3.637 -0.478 -1.466 1.00 79.94 321 THR A N 1
ATOM 2505 C CA . THR A 1 321 ? 4.095 -0.988 -0.161 1.00 79.94 321 THR A CA 1
ATOM 2506 C C . THR A 1 321 ? 3.069 -1.980 0.406 1.00 79.94 321 THR A C 1
ATOM 2508 O O . THR A 1 321 ? 1.913 -2.020 -0.026 1.00 79.94 321 THR A O 1
ATOM 2511 N N . LEU A 1 322 ? 3.479 -2.823 1.360 1.00 89.19 322 LEU A N 1
ATOM 2512 C CA . LEU A 1 322 ? 2.549 -3.746 2.031 1.00 89.19 322 LEU A CA 1
ATOM 2513 C C . LEU A 1 322 ? 1.437 -2.980 2.760 1.00 89.19 322 LEU A C 1
ATOM 2515 O O . LEU A 1 322 ? 0.280 -3.389 2.705 1.00 89.19 322 LEU A O 1
ATOM 2519 N N . LYS A 1 323 ? 1.783 -1.826 3.342 1.00 91.06 323 LYS A N 1
ATOM 2520 C CA . LYS A 1 323 ? 0.847 -0.870 3.930 1.00 91.06 323 LYS A CA 1
ATOM 2521 C C . LYS A 1 323 ? -0.196 -0.383 2.930 1.00 91.06 323 LYS A C 1
ATOM 2523 O O . LYS A 1 323 ? -1.382 -0.524 3.199 1.00 91.06 323 LYS A O 1
ATOM 2528 N N . HIS A 1 324 ? 0.211 0.092 1.751 1.00 89.94 324 HIS A N 1
ATOM 2529 C CA . HIS A 1 324 ? -0.744 0.525 0.723 1.00 89.94 324 HIS A CA 1
ATOM 2530 C C . HIS A 1 324 ? -1.690 -0.595 0.284 1.00 89.94 324 HIS A C 1
ATOM 2532 O O . HIS A 1 324 ? -2.872 -0.350 0.070 1.00 89.94 324 HIS A O 1
ATOM 2538 N N . LEU A 1 325 ? -1.191 -1.828 0.162 1.00 91.56 325 LEU A N 1
ATOM 2539 C CA . LEU A 1 325 ? -2.047 -2.970 -0.160 1.00 91.56 325 LEU A CA 1
ATOM 2540 C C . LEU A 1 325 ? -3.014 -3.303 0.978 1.00 91.56 325 LEU A C 1
ATOM 2542 O O . LEU A 1 325 ? -4.155 -3.651 0.698 1.00 91.56 325 LEU A O 1
ATOM 2546 N N . CYS A 1 326 ? -2.585 -3.193 2.236 1.00 96.62 326 CYS A N 1
ATOM 2547 C CA . CYS A 1 326 ? -3.466 -3.371 3.388 1.00 96.62 326 CYS A CA 1
ATOM 2548 C C . CYS A 1 326 ? -4.573 -2.317 3.408 1.00 96.62 326 CYS A C 1
ATOM 2550 O O . CYS A 1 326 ? -5.736 -2.687 3.522 1.00 96.62 326 CYS A O 1
ATOM 2552 N N . LEU A 1 327 ? -4.219 -1.040 3.226 1.00 95.12 327 LEU A N 1
ATOM 2553 C CA . LEU A 1 327 ? -5.180 0.062 3.162 1.00 95.12 327 LEU A CA 1
ATOM 2554 C C . LEU A 1 327 ? -6.187 -0.159 2.032 1.00 95.12 327 LEU A C 1
ATOM 2556 O O . LEU A 1 327 ? -7.381 -0.132 2.282 1.00 95.12 327 LEU A O 1
ATOM 2560 N N . GLU A 1 328 ? -5.724 -0.527 0.833 1.00 93.81 328 GLU A N 1
ATOM 2561 C CA . GLU A 1 328 ? -6.612 -0.871 -0.285 1.00 93.81 328 GLU A CA 1
ATOM 2562 C C . GLU A 1 328 ? -7.560 -2.035 0.067 1.00 93.81 328 GLU A C 1
ATOM 2564 O O . GLU A 1 328 ? -8.714 -2.044 -0.349 1.00 93.81 328 GLU A O 1
ATOM 2569 N N . ILE A 1 329 ? -7.101 -3.049 0.805 1.00 95.50 329 ILE A N 1
ATOM 2570 C CA . ILE A 1 329 ? -7.955 -4.174 1.217 1.00 95.50 329 ILE A CA 1
ATOM 2571 C C . ILE A 1 329 ? -8.987 -3.716 2.249 1.00 95.50 329 ILE A C 1
ATOM 2573 O O . ILE A 1 329 ? -10.162 -4.034 2.095 1.00 95.50 329 ILE A O 1
ATOM 2577 N N . VAL A 1 330 ? -8.563 -2.975 3.272 1.00 97.00 330 VAL A N 1
ATOM 2578 C CA . VAL A 1 330 ? -9.449 -2.457 4.320 1.00 97.00 330 VAL A CA 1
ATOM 2579 C C . VAL A 1 330 ? -10.496 -1.527 3.723 1.00 97.00 330 VAL A C 1
ATOM 2581 O O . VAL A 1 330 ? -11.672 -1.736 3.965 1.00 97.00 330 VAL A O 1
ATOM 2584 N N . GLU A 1 331 ? -10.105 -0.576 2.878 1.00 96.00 331 GLU A N 1
ATOM 2585 C CA . GLU A 1 331 ? -11.029 0.367 2.235 1.00 96.00 331 GLU A CA 1
ATOM 2586 C C . GLU A 1 331 ? -12.105 -0.324 1.387 1.00 96.00 331 GLU A C 1
ATOM 2588 O O . GLU A 1 331 ? -13.221 0.170 1.285 1.00 96.00 331 GLU A O 1
ATOM 2593 N N . ASN A 1 332 ? -11.781 -1.457 0.758 1.00 95.88 332 ASN A N 1
ATOM 2594 C CA . ASN A 1 332 ? -12.724 -2.168 -0.107 1.00 95.88 332 ASN A CA 1
ATOM 2595 C C . ASN A 1 332 ? -13.651 -3.135 0.643 1.00 95.88 332 ASN A C 1
ATOM 2597 O O . ASN A 1 332 ? -14.663 -3.544 0.074 1.00 95.88 332 ASN A O 1
ATOM 2601 N N . TYR A 1 333 ? -13.284 -3.562 1.854 1.00 97.62 333 TYR A N 1
ATOM 2602 C CA . TYR A 1 333 ? -13.985 -4.630 2.576 1.00 97.62 333 TYR A CA 1
ATOM 2603 C C . TYR A 1 333 ? -14.175 -4.335 4.071 1.00 97.62 333 TYR A C 1
ATOM 2605 O O . TYR A 1 333 ? -14.359 -5.262 4.863 1.00 97.62 333 TYR A O 1
ATOM 2613 N N . ASP A 1 334 ? -14.133 -3.070 4.479 1.00 96.56 334 ASP A N 1
ATOM 2614 C CA . ASP A 1 334 ? -14.319 -2.626 5.863 1.00 96.56 334 ASP A CA 1
ATOM 2615 C C . ASP A 1 334 ? -15.655 -3.107 6.440 1.00 96.56 334 ASP A C 1
ATOM 2617 O O . ASP A 1 334 ? -15.688 -3.667 7.536 1.00 96.56 334 ASP A O 1
ATOM 2621 N N . GLU A 1 335 ? -16.745 -2.991 5.681 1.00 96.56 335 GLU A N 1
ATOM 2622 C CA . GLU A 1 335 ? -18.069 -3.473 6.085 1.00 96.56 335 GLU A CA 1
ATOM 2623 C C . GLU A 1 335 ? -18.084 -4.993 6.336 1.00 96.56 335 GLU A C 1
ATOM 2625 O O . GLU A 1 335 ? -18.676 -5.474 7.311 1.00 96.56 335 GLU A O 1
ATOM 2630 N N . ASP A 1 336 ? -17.419 -5.768 5.472 1.00 97.38 336 ASP A N 1
ATOM 2631 C CA . ASP A 1 336 ? -17.324 -7.223 5.604 1.00 97.38 336 ASP A CA 1
ATOM 2632 C C . ASP A 1 336 ? -16.470 -7.611 6.816 1.00 97.38 336 ASP A C 1
ATOM 2634 O O . ASP A 1 336 ? -16.870 -8.491 7.584 1.00 97.38 336 ASP A O 1
ATOM 2638 N N . ILE A 1 337 ? -15.338 -6.929 7.020 1.00 97.06 337 ILE A N 1
ATOM 2639 C CA . ILE A 1 337 ? -14.459 -7.113 8.181 1.00 97.06 337 ILE A CA 1
ATOM 2640 C C . ILE A 1 337 ? -15.233 -6.802 9.466 1.00 97.06 337 ILE A C 1
ATOM 2642 O O . ILE A 1 337 ? -15.298 -7.646 10.362 1.00 97.06 337 ILE A O 1
ATOM 2646 N N . ILE A 1 338 ? -15.891 -5.642 9.546 1.00 96.25 338 ILE A N 1
ATOM 2647 C CA . ILE A 1 338 ? -16.688 -5.240 10.712 1.00 96.25 338 ILE A CA 1
ATOM 2648 C C . ILE A 1 338 ? -17.734 -6.308 11.036 1.00 96.25 338 ILE A C 1
ATOM 2650 O O . ILE A 1 338 ? -17.861 -6.720 12.193 1.00 96.25 338 ILE A O 1
ATOM 2654 N N . ARG A 1 339 ? -18.449 -6.808 10.022 1.00 95.56 339 ARG A N 1
ATOM 2655 C CA . ARG A 1 339 ? -19.459 -7.854 10.209 1.00 95.56 339 ARG A CA 1
ATOM 2656 C C . ARG A 1 339 ? -18.854 -9.144 10.765 1.00 95.56 339 ARG A C 1
ATOM 2658 O O . ARG A 1 339 ? -19.414 -9.687 11.715 1.00 95.56 339 ARG A O 1
ATOM 2665 N N . MET A 1 340 ? -17.718 -9.604 10.233 1.00 95.44 340 MET A N 1
ATOM 2666 C CA . MET A 1 340 ? -17.034 -10.813 10.721 1.00 95.44 340 MET A CA 1
ATOM 2667 C C . MET A 1 340 ? -16.602 -10.676 12.188 1.00 95.44 340 MET A C 1
ATOM 2669 O O . MET A 1 340 ? -16.818 -11.591 12.979 1.00 95.44 340 MET A O 1
ATOM 2673 N N . PHE A 1 341 ? -16.055 -9.524 12.585 1.00 95.06 341 PHE A N 1
ATOM 2674 C CA . PHE A 1 341 ? -15.594 -9.297 13.963 1.00 95.06 341 PHE A CA 1
ATOM 2675 C C . PHE A 1 341 ? -16.729 -9.027 14.968 1.00 95.06 341 PHE A C 1
ATOM 2677 O O . PHE A 1 341 ? -16.533 -9.123 16.183 1.00 95.06 341 PHE A O 1
ATOM 2684 N N . GLN A 1 342 ? -17.937 -8.717 14.494 1.00 94.00 342 GLN A N 1
ATOM 2685 C CA . GLN A 1 342 ? -19.118 -8.564 15.348 1.00 94.00 342 GLN A CA 1
ATOM 2686 C C . GLN A 1 342 ? -19.813 -9.892 15.682 1.00 94.00 342 GLN A C 1
ATOM 2688 O O . GLN A 1 342 ? -20.609 -9.939 16.635 1.00 94.00 342 GLN A O 1
ATOM 2693 N N . GLU A 1 343 ? -19.496 -10.973 14.969 1.00 92.38 343 GLU A N 1
ATOM 2694 C CA . GLU A 1 343 ? -20.035 -12.311 15.220 1.00 92.38 343 GLU A CA 1
ATOM 2695 C C . GLU A 1 343 ? -19.697 -12.820 16.627 1.00 92.38 343 GLU A C 1
ATOM 2697 O O . GLU A 1 343 ? -18.798 -12.333 17.316 1.00 92.38 343 GLU A O 1
ATOM 2702 N N . GLU A 1 344 ? -20.487 -13.768 17.133 1.00 85.38 344 GLU A N 1
ATOM 2703 C CA . GLU A 1 344 ? -20.237 -14.367 18.453 1.00 85.38 344 GLU A CA 1
ATOM 2704 C C . GLU A 1 344 ? -18.903 -15.107 18.504 1.00 85.38 344 GLU A C 1
ATOM 2706 O O . GLU A 1 344 ? -18.223 -15.067 19.527 1.00 85.38 344 GLU A O 1
ATOM 2711 N N . VAL A 1 345 ? -18.520 -15.722 17.387 1.00 86.38 345 VAL A N 1
ATOM 2712 C CA . VAL A 1 345 ? -17.296 -16.498 17.240 1.00 86.38 345 VAL A CA 1
ATOM 2713 C C . VAL A 1 345 ? -16.538 -15.962 16.031 1.00 86.38 345 VAL A C 1
ATOM 2715 O O . VAL A 1 345 ? -16.969 -16.141 14.898 1.00 86.38 345 VAL A O 1
ATOM 2718 N N . VAL A 1 346 ? -15.407 -15.305 16.285 1.00 86.94 346 VAL A N 1
ATOM 2719 C CA . VAL A 1 346 ? -14.491 -14.835 15.239 1.00 86.94 346 VAL A CA 1
ATOM 2720 C C . VAL A 1 346 ? -13.546 -15.982 14.900 1.00 86.94 346 VAL A C 1
ATOM 2722 O O . VAL A 1 346 ? -12.721 -16.363 15.729 1.00 86.94 346 VAL A O 1
ATOM 2725 N N . LYS A 1 347 ? -13.722 -16.572 13.718 1.00 87.50 347 LYS A N 1
ATOM 2726 C CA . LYS A 1 347 ? -12.911 -17.682 13.207 1.00 87.50 347 LYS A CA 1
ATOM 2727 C C . LYS A 1 347 ? -12.767 -17.592 11.696 1.00 87.50 347 LYS A C 1
ATOM 2729 O O . LYS A 1 347 ? -13.662 -17.071 11.018 1.00 87.50 347 LYS A O 1
ATOM 2734 N N . ASP A 1 348 ? -11.651 -18.132 11.212 1.00 90.62 348 ASP A N 1
ATOM 2735 C CA . ASP A 1 348 ? -11.331 -18.321 9.795 1.00 90.62 348 ASP A CA 1
ATOM 2736 C C . ASP A 1 348 ? -11.509 -17.036 8.978 1.00 90.62 348 ASP A C 1
ATOM 2738 O O . ASP A 1 348 ? -11.976 -17.052 7.832 1.00 90.62 348 ASP A O 1
ATOM 2742 N N . THR A 1 349 ? -11.213 -15.886 9.594 1.00 92.69 349 THR A N 1
ATOM 2743 C CA . THR A 1 349 ? -11.521 -14.588 8.989 1.00 92.69 349 THR A CA 1
ATOM 2744 C C . THR A 1 349 ? -10.664 -14.334 7.753 1.00 92.69 349 THR A C 1
ATOM 2746 O O . THR A 1 349 ? -11.135 -13.733 6.787 1.00 92.69 349 THR A O 1
ATOM 2749 N N . ASP A 1 350 ? -9.447 -14.876 7.723 1.00 92.50 350 ASP A N 1
ATOM 2750 C CA . ASP A 1 350 ? -8.554 -14.847 6.572 1.00 92.50 350 ASP A CA 1
ATOM 2751 C C . ASP A 1 350 ? -9.122 -15.644 5.386 1.00 92.50 350 ASP A C 1
ATOM 2753 O O . ASP A 1 350 ? -9.141 -15.146 4.261 1.00 92.50 350 ASP A O 1
ATOM 2757 N N . ILE A 1 351 ? -9.660 -16.844 5.605 1.00 92.4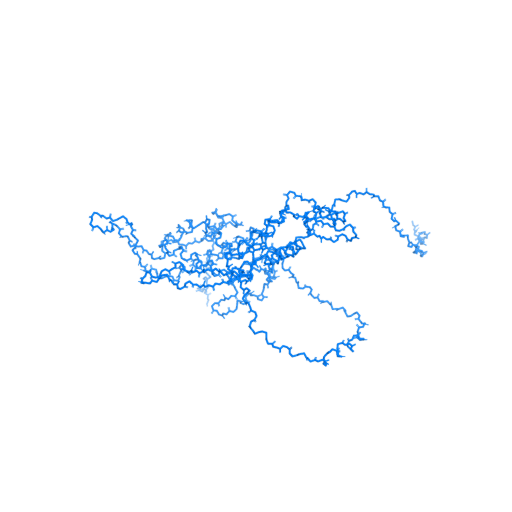4 351 ILE A N 1
ATOM 2758 C CA . ILE A 1 351 ? -10.271 -17.652 4.541 1.00 92.44 351 ILE A CA 1
ATOM 2759 C C . ILE A 1 351 ? -11.542 -16.975 4.032 1.00 92.44 351 ILE A C 1
ATOM 2761 O O . ILE A 1 351 ? -11.730 -16.819 2.817 1.00 92.44 351 ILE A O 1
ATOM 2765 N N . ARG A 1 352 ? -12.410 -16.551 4.953 1.00 94.06 352 ARG A N 1
ATOM 2766 C CA . ARG A 1 352 ? -13.682 -15.903 4.624 1.00 94.06 352 ARG A CA 1
ATOM 2767 C C . ARG A 1 352 ? -13.452 -14.630 3.822 1.00 94.06 352 ARG A C 1
ATOM 2769 O O . ARG A 1 352 ? -14.021 -14.478 2.741 1.00 94.06 352 ARG A O 1
ATOM 2776 N N . LEU A 1 353 ? -12.573 -13.747 4.286 1.00 95.81 353 LEU A N 1
ATOM 2777 C CA . LEU A 1 353 ? -12.305 -12.505 3.578 1.00 95.81 353 LEU A CA 1
ATOM 2778 C C . LEU A 1 353 ? -11.470 -12.743 2.316 1.00 95.81 353 LEU A C 1
ATOM 2780 O O . LEU A 1 353 ? -11.903 -12.418 1.212 1.00 95.81 353 LEU A O 1
ATOM 2784 N N . CYS A 1 354 ? -10.283 -13.332 2.447 1.00 96.44 354 CYS A N 1
ATOM 2785 C CA . CYS A 1 354 ? -9.282 -13.331 1.380 1.00 96.44 354 CYS A CA 1
ATOM 2786 C C . CYS A 1 354 ? -9.601 -14.307 0.243 1.00 96.44 354 CYS A C 1
ATOM 2788 O O . CYS A 1 354 ? -9.186 -14.070 -0.899 1.00 96.44 354 CYS A O 1
ATOM 2790 N N . SER A 1 355 ? -10.338 -15.385 0.525 1.00 94.12 355 SER A N 1
ATOM 2791 C CA . SER A 1 355 ? -10.716 -16.393 -0.474 1.00 94.12 355 SER A CA 1
ATOM 2792 C C . SER A 1 355 ? -12.166 -16.238 -0.935 1.00 94.12 355 SER A C 1
ATOM 2794 O O . SER A 1 355 ? -12.410 -16.224 -2.143 1.00 94.12 355 SER A O 1
ATOM 2796 N N . GLN A 1 356 ? -13.132 -16.107 -0.016 1.00 93.38 356 GLN A N 1
ATOM 2797 C CA . GLN A 1 356 ? -14.561 -16.157 -0.371 1.00 93.38 356 GLN A CA 1
ATOM 2798 C C . GLN A 1 356 ? -15.103 -14.797 -0.831 1.00 93.38 356 GLN A C 1
ATOM 2800 O O . GLN A 1 356 ? -15.736 -14.720 -1.889 1.00 93.38 356 GLN A O 1
ATOM 2805 N N . VAL A 1 357 ? -14.829 -13.732 -0.071 1.00 94.31 357 VAL A N 1
ATOM 2806 C CA . VAL A 1 357 ? -15.300 -12.370 -0.375 1.00 94.31 357 VAL A CA 1
ATOM 2807 C C . VAL A 1 357 ? -14.418 -11.721 -1.446 1.00 94.31 357 VAL A C 1
ATOM 2809 O O . VAL A 1 357 ? -14.881 -11.448 -2.555 1.00 94.31 357 VAL A O 1
ATOM 2812 N N . ALA A 1 358 ? -13.126 -11.551 -1.157 1.00 93.25 358 ALA A N 1
ATOM 2813 C CA . ALA A 1 358 ? -12.200 -10.783 -1.987 1.00 93.25 358 ALA A CA 1
ATOM 2814 C C . ALA A 1 358 ? -11.580 -11.575 -3.152 1.00 93.25 358 ALA A C 1
ATOM 2816 O O . ALA A 1 358 ? -11.078 -10.994 -4.116 1.00 93.25 358 ALA A O 1
ATOM 2817 N N . LYS A 1 359 ? -11.609 -12.916 -3.089 1.00 94.00 359 LYS A N 1
ATOM 2818 C CA . LYS A 1 359 ? -11.121 -13.825 -4.150 1.00 94.00 359 LYS A CA 1
ATOM 2819 C C . LYS A 1 359 ? -9.658 -13.585 -4.561 1.00 94.00 359 LYS A C 1
ATOM 2821 O O . LYS A 1 359 ? -9.262 -13.830 -5.714 1.00 94.00 359 LYS A O 1
ATOM 2826 N N . TYR A 1 360 ? -8.838 -13.125 -3.617 1.00 92.38 360 TYR A N 1
ATOM 2827 C CA . TYR A 1 360 ? -7.396 -12.972 -3.797 1.00 92.38 360 TYR A CA 1
ATOM 2828 C C . TYR A 1 360 ? -6.690 -14.325 -3.746 1.00 92.38 360 TYR A C 1
ATOM 2830 O O . TYR A 1 360 ? -5.854 -14.617 -4.606 1.00 92.38 360 TYR A O 1
ATOM 2838 N N . CYS A 1 361 ? -7.063 -15.160 -2.780 1.00 92.50 361 CYS A N 1
ATOM 2839 C CA . CYS A 1 361 ? -6.457 -16.463 -2.542 1.00 92.50 361 CYS A CA 1
ATOM 2840 C C . CYS A 1 361 ? -7.158 -17.590 -3.316 1.00 92.50 361 CYS A C 1
ATOM 2842 O O . CYS A 1 361 ? -8.355 -17.533 -3.593 1.00 92.50 361 CYS A O 1
ATOM 2844 N N . LYS A 1 362 ? -6.388 -18.624 -3.679 1.00 82.38 362 LYS A N 1
ATOM 2845 C CA . LYS A 1 362 ? -6.873 -19.862 -4.309 1.00 82.38 362 LYS A CA 1
ATOM 2846 C C . LYS A 1 362 ? -6.743 -21.023 -3.316 1.00 82.38 362 LYS A C 1
ATOM 2848 O O . LYS A 1 362 ? -5.941 -21.914 -3.551 1.00 82.38 362 LYS A O 1
ATOM 2853 N N . GLU A 1 363 ? -7.466 -21.004 -2.202 1.00 70.12 363 GLU A N 1
ATOM 2854 C CA . GLU A 1 363 ? -7.495 -22.136 -1.260 1.00 70.12 363 GLU A CA 1
ATOM 2855 C C . GLU A 1 363 ? -8.931 -22.503 -0.869 1.00 70.12 363 GLU A C 1
ATOM 2857 O O . GLU A 1 363 ? -9.821 -21.652 -0.832 1.00 70.12 363 GLU A O 1
ATOM 2862 N N . GLN A 1 364 ? -9.116 -23.814 -0.691 1.00 51.78 364 GLN A N 1
ATOM 2863 C CA . GLN A 1 364 ? -10.358 -24.538 -0.423 1.00 51.78 364 GLN A CA 1
ATOM 2864 C C . GLN A 1 364 ? -10.724 -24.486 1.074 1.00 51.78 364 GLN A C 1
ATOM 2866 O O . GLN A 1 364 ? -9.835 -24.226 1.885 1.00 51.78 364 GLN A O 1
ATOM 2871 N N . PRO A 1 365 ? -12.007 -24.682 1.443 1.00 41.69 365 PRO A N 1
ATOM 2872 C CA . PRO A 1 365 ? -12.435 -24.760 2.844 1.00 41.69 365 PRO A CA 1
ATOM 2873 C C . PRO A 1 365 ? -11.626 -25.802 3.632 1.00 41.69 365 PRO A C 1
ATOM 2875 O O . PRO A 1 365 ? -11.201 -26.808 3.071 1.00 41.69 365 PRO A O 1
ATOM 2878 N N . ILE A 1 366 ? -11.408 -25.531 4.921 1.00 46.31 366 ILE A N 1
ATOM 2879 C CA . ILE A 1 366 ? -10.830 -26.483 5.872 1.00 46.31 366 ILE A CA 1
ATOM 2880 C C . ILE A 1 366 ? -11.836 -27.631 6.025 1.00 46.31 366 ILE A C 1
ATOM 2882 O O . ILE A 1 366 ? -12.983 -27.382 6.390 1.00 46.31 366 ILE A O 1
ATOM 2886 N N . ASP A 1 367 ? -11.424 -28.861 5.715 1.00 42.12 367 ASP A N 1
ATOM 2887 C CA . ASP A 1 367 ? -12.155 -30.054 6.139 1.00 42.12 367 ASP A CA 1
ATOM 2888 C C . ASP A 1 367 ? -11.947 -30.211 7.655 1.00 42.12 367 ASP A C 1
ATOM 2890 O O . ASP A 1 367 ? -10.816 -30.364 8.128 1.00 42.12 367 ASP A O 1
ATOM 2894 N N . ASP A 1 368 ? -13.039 -30.139 8.414 1.00 42.69 368 ASP A N 1
ATOM 2895 C CA . ASP A 1 368 ? -13.096 -30.409 9.852 1.00 42.69 368 ASP A CA 1
ATOM 2896 C C . ASP A 1 368 ? -12.876 -31.911 10.129 1.00 42.69 368 ASP A C 1
ATOM 2898 O O . ASP A 1 368 ? -13.798 -32.612 10.531 1.00 42.69 368 ASP A O 1
ATOM 2902 N N . GLU A 1 369 ? -11.678 -32.450 9.901 1.00 42.44 369 GLU A N 1
ATOM 2903 C CA . GLU A 1 369 ? -11.348 -33.807 10.361 1.00 42.44 369 GLU A CA 1
ATOM 2904 C C . GLU A 1 369 ? -9.842 -33.962 10.618 1.00 42.44 369 GLU A C 1
ATOM 2906 O O . GLU A 1 369 ? -9.086 -34.568 9.862 1.00 42.44 369 GLU A O 1
ATOM 2911 N N . TYR A 1 370 ? -9.393 -33.392 11.735 1.00 34.91 370 TYR A N 1
ATOM 2912 C CA . TYR A 1 370 ? -8.217 -33.888 12.447 1.00 34.91 370 TYR A CA 1
ATOM 2913 C C . TYR A 1 370 ? -8.680 -34.328 13.834 1.00 34.91 370 TYR A C 1
ATOM 2915 O O . TYR A 1 370 ? -8.561 -33.602 14.822 1.00 34.91 370 TYR A O 1
ATOM 2923 N N . GLU A 1 371 ? -9.283 -35.515 13.876 1.00 31.98 371 GLU A N 1
ATOM 2924 C CA . GLU A 1 371 ? -9.467 -36.277 15.104 1.00 31.98 371 GLU A CA 1
ATOM 2925 C C . GLU A 1 371 ? -8.070 -36.564 15.677 1.00 31.98 371 GLU A C 1
ATOM 2927 O O . GLU A 1 371 ? -7.205 -37.140 15.015 1.00 31.98 371 GLU A O 1
ATOM 2932 N N . TYR A 1 372 ? -7.811 -36.068 16.887 1.00 33.09 372 TYR A N 1
ATOM 2933 C CA . TYR A 1 372 ? -6.633 -36.447 17.653 1.00 33.09 372 TYR A CA 1
ATOM 2934 C C . TYR A 1 372 ? -6.742 -37.947 17.943 1.00 33.09 372 TYR A C 1
ATOM 2936 O O . TYR A 1 372 ? -7.564 -38.347 18.763 1.00 33.09 372 TYR A O 1
ATOM 2944 N N . GLU A 1 373 ? -5.912 -38.778 17.310 1.00 34.16 373 GLU A N 1
ATOM 2945 C CA . GLU A 1 373 ? -5.654 -40.122 17.830 1.00 34.16 373 GLU A CA 1
ATOM 2946 C C . GLU A 1 373 ? -4.884 -39.969 19.148 1.00 34.16 373 GLU A C 1
ATOM 2948 O O . GLU A 1 373 ? -3.659 -39.834 19.192 1.00 34.16 373 GLU A O 1
ATOM 2953 N N . GLU A 1 374 ? -5.638 -39.913 20.242 1.00 35.34 374 GLU A N 1
ATOM 2954 C CA . GLU A 1 374 ? -5.131 -40.060 21.596 1.00 35.34 374 GLU A CA 1
ATOM 2955 C C . GLU A 1 374 ? -4.648 -41.511 21.735 1.00 35.34 374 GLU A C 1
ATOM 2957 O O . GLU A 1 374 ? -5.436 -42.457 21.757 1.00 35.34 374 GLU A O 1
ATOM 2962 N N . SER A 1 375 ? -3.330 -41.712 21.744 1.00 34.12 375 SER A N 1
ATOM 2963 C CA . SER A 1 375 ? -2.740 -43.029 21.963 1.00 34.12 375 SER A CA 1
ATOM 2964 C C . SER A 1 375 ? -2.989 -43.467 23.412 1.00 34.12 375 SER A C 1
ATOM 2966 O O . SER A 1 375 ? -2.223 -43.127 24.317 1.00 34.12 375 SER A O 1
ATOM 2968 N N . GLU A 1 376 ? -4.063 -44.224 23.627 1.00 39.72 376 GLU A N 1
ATOM 2969 C CA . GLU A 1 376 ? -4.251 -45.091 24.790 1.00 39.72 376 GLU A CA 1
ATOM 2970 C C . GLU A 1 376 ? -3.194 -46.206 24.750 1.00 39.72 376 GLU A C 1
ATOM 2972 O O . GLU A 1 376 ? -3.382 -47.256 24.141 1.00 39.72 376 GLU A O 1
ATOM 2977 N N . GLU A 1 377 ? -2.059 -45.988 25.411 1.00 42.09 377 GLU A N 1
ATOM 2978 C CA . GLU A 1 377 ? -1.117 -47.058 25.730 1.00 42.09 377 GLU A CA 1
ATOM 2979 C C . GLU A 1 377 ? -0.829 -47.017 27.233 1.00 42.09 377 GLU A C 1
ATOM 2981 O O . GLU A 1 377 ? 0.081 -46.336 27.704 1.00 42.09 377 GLU A O 1
ATOM 2986 N N . ASN A 1 378 ? -1.701 -47.674 28.004 1.00 41.34 378 ASN A N 1
ATOM 2987 C CA . ASN A 1 378 ? -1.344 -48.552 29.124 1.00 41.34 378 ASN A CA 1
ATOM 2988 C C . ASN A 1 378 ? -2.609 -49.030 29.850 1.00 41.34 378 ASN A C 1
ATOM 2990 O O . ASN A 1 378 ? -3.085 -48.397 30.798 1.00 41.34 378 ASN A O 1
ATOM 2994 N N . ARG A 1 379 ? -3.094 -50.212 29.464 1.00 37.78 379 ARG A N 1
ATOM 2995 C CA . ARG A 1 379 ? -3.691 -51.144 30.420 1.00 37.78 379 ARG A CA 1
ATOM 2996 C C . ARG A 1 379 ? -3.628 -52.579 29.896 1.00 37.78 379 ARG A C 1
ATOM 2998 O O . ARG A 1 379 ? -4.179 -52.861 28.841 1.00 37.78 379 ARG A O 1
ATOM 3005 N N . ASP A 1 380 ? -2.991 -53.417 30.716 1.00 44.62 380 ASP A N 1
ATOM 3006 C CA . ASP A 1 380 ? -3.167 -54.871 30.847 1.00 44.62 380 ASP A CA 1
ATOM 3007 C C . ASP A 1 380 ? -2.564 -55.719 29.698 1.00 44.62 380 ASP A C 1
ATOM 3009 O O . ASP A 1 380 ? -2.871 -55.522 28.532 1.00 44.62 380 ASP A O 1
ATOM 3013 N N . GLU A 1 381 ? -1.655 -56.683 29.892 1.00 39.28 381 GLU A N 1
ATOM 3014 C CA . GLU A 1 381 ? -1.375 -57.575 31.026 1.00 39.28 381 GLU A CA 1
ATOM 3015 C C . GLU A 1 381 ? -0.039 -58.324 30.775 1.00 39.28 381 GLU A C 1
ATOM 3017 O O . GLU A 1 381 ? 0.150 -58.865 29.681 1.00 39.28 381 GLU A O 1
ATOM 3022 N N . LEU A 1 382 ? 0.848 -58.421 31.782 1.00 35.47 382 LEU A N 1
ATOM 3023 C CA . LEU A 1 382 ? 1.407 -59.707 32.254 1.00 35.47 382 LEU A CA 1
ATOM 3024 C C . LEU A 1 382 ? 2.029 -59.602 33.653 1.00 35.47 382 LEU A C 1
ATOM 3026 O O . LEU A 1 382 ? 2.888 -58.713 33.856 1.00 35.47 382 LEU A O 1
#

Secondary structure (DSSP, 8-state):
----------PPP------------------PPPPPHHHHHHHHHHHHHHHHHHHHHTS-TT-EEEE----B-TTSPBP--EEEEGGG-HHHHHHHHHHHHHGGGGEEEEEETTT--EEEEESEETTEE-GGGGGEEE----TTPPPHHHHHHHHHHHHHHHHHT-------------TTSHHHHHHTSSS--------------PPPPPHHHHHHHHHHHHHHHHHHHHHTS-TT-EEEEE-S-B-TTSSBS-EEEEEGGG-HHHHHHHHHHHHHGGGGEEEEEETTT--EEEEESEETTEE-GGGGGEEE--SSS----HHHHHHHHHHHHHHHHHHHHHSSS---HHIIIIIIIS-----PPPPS--------------

Foldseek 3Di:
DDDDDDDDDPPDDDDPDDDDPDDDPDDDDCQQDDDDPLLLLVQLVVQLVVQLVVVLVPDDQPAWDWDFDPDQDPVRHTDDTDIDGPSLDLVNVVVSLLVSLVQLVQWFWWAFPVPRHIHIGGQADPVGGDPCVVRIDTNDDDPPDDRSSRSSCLVCVLCVVVVSPPDDDDDPPDPDDDPPVVVVVVVVPPDDPDPDPPPPPPPPQQDDDDPLRLLLQLLLQLLVQLVVVLVPDDQPAWDWDFDPDADPVRHGPDTDIDGPQLDLVNLVVSLLVSLVQLVQWFWWAFPVPRHIHTGRQADPVGGDPCVVRIDTNPPSDDRDRSSRSSVVLCVVCVVVSSVLSNDPDNPPSSCCRSCVPVNSDDDDDDDPDPDPPPDPPDDDDD

Sequence (382 aa):
MHTDPHRYLIVILGLTIVLAPSLISGQVGDIARPIESKELKCLVCKASMAEMELAASKVDPNKKVEVGDYRLDTTGESKKKKKILYAKSEMYLTEMMETVCDRMDDYAKARYKKNGRPVVMKMMTDGGMNPDMANVNFVQEGDLNKTLKHLCLEIVENYDEDIIRIETPATYHTMHTDPHRYLIVILGLTIVLAPSLISGQVGDIARPIESKELKCLVCKASMAEMELAASKVDPNKKVEVGDYRLDTTGESKKKKKILYAKSEMYLTEMMETVCDRMDDYAKARYKKNGRPVVMKMMTDGGMNPDMANVNFVQEGDLNKTLKHLCLEIVENYDEDIIRMFQEEVVKDTDIRLCSQVAKYCKEQPIDDEYEYEESEENRDEL

InterPro domains:
  IPR021852 Domain of unknown function DUF3456 [PF11938] (41-166)
  IPR021852 Domain of unknown function DUF3456 [PF11938] (215-361)
  IPR042415 Protein canopy homolog [PTHR13341] (203-370)